Protein AF-A0ABD1J350-F1 (afdb_monomer)

Foldseek 3Di:
DDVVVVPDDPLLDFDDDKDKDQDDQDDQKPPQAMETAAEAPDKDKDKIKGFFDPAAWEEEEEEEELPADDPPDFPCQSLLVVVVLVVLLCVLCVRHHHQFYWYWHAAAQDQDPVNQVVCVVVVFDADNKGQTDGDRDDRDPRRPPTHHPGRQCVQLVLLLCLAVCVLNVDDPHQYEYEYEYADHYDADDPVPQPFSNHRQDDNRIRPDDHDGHHLVSSQVSCVVSNYEYEYEYAPVCQVVVVVSQVSHFNYYYDHDDSPDSVPDPSNVSSNQSQQKWKKFKDDDPQKFKKKDKDEDDWDIGRTMIIHGADDPRSRDITMMIIMMHGNDFDDFDKMWIATSNPRRIRIYGYDYDHARPSVDDFDCVQLVVQFGDDSNFTDGHPQFDDRSSLAGVPQDLVLQAPDVPQPRLNVQADDDRSFGDGDADPQFTQDDRSSQFTFHQEDDDPNHQLPVQFTRTRHFTDGDPQFDDRSSQAGPDQPQQQDPVRDGLCVAADQTSNFGDGDPQFDDRSSPDRPPD

Sequence (517 aa):
MSLQTHGCAEKDIVDPESQHTDTEEGESLSPRRVQLELRPGRAHTFQVHVKPQRKQKAVDVYFLTSLSANNRGKGHRAKLLAEKALTGIAKSNPELEVHTLGYGLFGHTNVTDKEQKQCEEAGEVCEPELYVTHSSAAPLDLSHWHRPWRTEGGLQALMQVALCKDVVNWGQNDRIVIYATDGTYQVAPEAESVNSSMCQMNNSRIQTKISLPSVSELRKVLLENNIQVIFAVPFDYLHEYGSLQMKLPRARVVYVDVSDPSDYNFEEPFDRVRTSLVLTHSPVQGLNITYRPLCEYSFGGDHQGTCYTRGRHKQKTQTFNVTVSSESCVLPASFEIKSLTHQESLTVELTPRCSCECGDEPDPELCNYAGNPVCGKCRCDAGYFGSWCECSVSDDDGPCRQGRGAPVCLGRGVCVCGQCECHSSLGGRYYGRYCQCDDFSCDMLEGKICGGHGRCKCGKCVCEEGYVGDACDCSTEVDRCQSPDGSLCSGHGQCKCNKCECQDVYAGALCEDCPVC

Secondary structure (DSSP, 8-state):
--GGGGT--GGG---PPPEEEEEE--SSEE-SEEEEEE-TT--EEEEEEEPPPSSPPPEEEEEEE--PPPTTSTTHHHHHHHHHHHHHHHHH-TT--EEEEEEEE---S---HHHHHHHHHTT-------EEE--SSS----TTPPPPS--TTHHHHHHHHHH-HHHHT--SSEEEEEEE-SS------TT--TTTTS--EETTEE-S-PPPPPHHHHHHHHHHTTEEEEEEE-GGGHHHHHHHHTTSTT-EEEE--SS-SSS---HHHHTTTTTEEEEEE---TT-EEEEEEESSEEEEBSSEEEEE--GGGGGSPEEEEEEEE-SS-PPPEEEEEEETTTTEEEEEEEEE--S--------TTTTTTSEEEETTEEEEPTTEESTTS-EETT--SGGG-SSTTPPGGGGSEEEETTEEEEPEETTEEEESTTS-EESS-S-EETTEEGGGSEEEETTEEEEPTTEESTTS-EE---GGGB-TTS-BGGGSEEEETTEEEE-TT-BSSSS-B-TT-

Radius of gyration: 43.78 Å; Cα contacts (8 Å, |Δi|>4): 1145; chains: 1; bounding box: 109×70×109 Å

Organism: NCBI:txid363190

Solvent-accessible surface area (backbone atoms only — not comparable to full-atom values): 28322 Å² total; per-residue (Å²): 132,61,64,56,83,75,71,48,57,74,92,76,60,84,75,84,74,49,48,74,46,77,78,37,83,38,90,54,46,27,48,30,27,35,43,34,38,43,21,52,72,44,72,38,74,50,72,39,38,38,47,49,84,89,73,77,66,44,30,33,41,32,42,35,30,38,62,46,44,58,103,84,62,69,38,48,63,52,51,49,51,52,54,43,44,52,50,10,34,44,68,52,33,76,80,57,47,76,72,44,47,37,43,28,41,29,19,39,64,77,72,47,76,68,55,42,50,56,33,50,75,70,75,48,75,75,70,58,46,40,41,44,49,72,47,80,84,59,84,85,79,45,85,86,57,68,45,53,95,40,46,40,30,39,52,44,45,53,41,38,63,56,56,28,44,80,77,64,58,66,72,96,49,51,32,37,36,41,39,34,39,88,64,64,76,56,64,33,61,86,89,72,42,87,55,37,87,56,60,61,70,53,94,46,27,38,86,66,86,66,41,43,35,20,65,69,58,48,26,50,49,30,58,80,58,50,38,32,39,39,38,36,26,31,77,94,45,47,67,62,49,50,59,48,27,76,67,34,57,77,32,39,70,32,85,35,62,89,87,48,84,83,74,67,72,35,44,71,71,36,37,58,78,78,37,43,47,36,40,33,59,54,91,68,85,72,58,50,44,34,25,44,39,64,52,95,45,53,46,58,34,74,59,39,19,34,29,51,41,57,80,82,46,50,75,41,69,40,43,28,42,40,34,41,31,25,83,50,84,53,75,73,46,74,46,38,42,33,30,74,71,76,78,46,64,23,42,36,42,40,42,57,49,76,76,82,86,65,80,66,71,92,46,44,71,73,5,58,68,32,28,41,63,54,76,95,37,37,51,45,38,95,62,33,38,66,77,32,15,79,28,47,80,81,66,58,66,64,71,11,27,90,46,94,88,47,50,54,4,67,72,37,30,46,68,55,85,49,35,30,50,42,44,80,51,100,78,45,49,38,35,61,76,31,22,81,29,35,50,61,72,29,56,66,41,97,89,25,54,10,45,69,37,30,48,42,54,59,58,36,40,48,46,39,93,60,32,38,65,80,33,17,74,27,38,72,53,51,74,66,10,48,32,98,88,70,35,54,7,58,72,39,36,47,73,54,55,34,34,37,49,46,42,97,68,34,37,68,71,29,22,73,40,43,93,84,112

Nearest PDB structures (foldseek):
  4g1e-assembly1_B  TM=5.069E-01  e=9.887E-45  Homo sapiens
  8xen-assembly1_B  TM=5.082E-01  e=3.677E-44  Homo sapiens
  6bxj-assembly1_A  TM=4.544E-01  e=2.078E-36  Homo sapiens
  8xfg-assembly1_B  TM=4.525E-01  e=5.360E-27  Homo sapiens
  8xfo-assembly1_B  TM=4.622E-01  e=1.815E-25  Homo sapiens

InterPro domains:
  IPR002369 Integrin beta subunit, VWA domain [PF00362] (151-254)
  IPR002369 Integrin beta subunit, VWA domain [SM00187] (3-356)
  IPR013111 Epidermal growth factor-like domain, extracellular [PF07974] (447-472)
  IPR013111 Epidermal growth factor-like domain, extracellular [PF07974] (481-511)
  IPR015812 Integrin beta subunit [PR01186] (28-41)
  IPR015812 Integrin beta subunit [PR01186] (149-171)
  IPR015812 Integrin beta subunit [PR01186] (175-190)
  IPR015812 Integrin beta subunit [PR01186] (409-422)
  IPR015812 Integrin beta subunit [PTHR10082] (3-517)
  IPR032695 Integrin domain superfamily [SSF69179] (284-360)
  IPR036465 von Willebrand factor A-like domain superfamily [G3DSA:3.40.50.410] (54-277)
  IPR036465 von Willebrand factor A-like domain superfamily [SSF53300] (57-252)
  IPR057073 Integrin beta, epidermal growth factor-like domain 2 [PF23105] (395-436)
  IPR057243 Integrins beta, I-EGF domain, conserved site [PS00243] (489-502)

Structure (mmCIF, N/CA/C/O backbone):
data_AF-A0ABD1J350-F1
#
_entry.id   AF-A0ABD1J350-F1
#
loop_
_atom_site.group_PDB
_atom_site.id
_atom_site.type_symbol
_atom_site.label_atom_id
_atom_site.label_alt_id
_atom_site.label_comp_id
_atom_site.label_asym_id
_atom_site.label_entity_id
_atom_site.label_seq_id
_atom_site.pdbx_PDB_ins_code
_atom_site.Cartn_x
_atom_site.Cartn_y
_atom_site.Cartn_z
_atom_site.occupancy
_atom_site.B_iso_or_equiv
_atom_site.auth_seq_id
_atom_site.auth_comp_id
_atom_site.auth_asym_id
_atom_site.auth_atom_id
_atom_site.pdbx_PDB_model_num
ATOM 1 N N . MET A 1 1 ? 12.654 14.471 -22.025 1.00 52.47 1 MET A N 1
ATOM 2 C CA . MET A 1 1 ? 12.492 14.556 -23.493 1.00 52.47 1 MET A CA 1
ATOM 3 C C . MET A 1 1 ? 11.747 13.311 -23.936 1.00 52.47 1 MET A C 1
ATOM 5 O O . MET A 1 1 ? 12.104 12.243 -23.455 1.00 52.47 1 MET A O 1
ATOM 9 N N . SER A 1 2 ? 10.677 13.436 -24.724 1.00 76.94 2 SER A N 1
ATOM 10 C CA . SER A 1 2 ? 9.903 12.272 -25.182 1.00 76.94 2 SER A CA 1
ATOM 11 C C . SER A 1 2 ? 10.645 11.537 -26.305 1.00 76.94 2 SER A C 1
ATOM 13 O O . SER A 1 2 ? 11.471 12.128 -26.999 1.00 76.94 2 SER A O 1
ATOM 15 N N . LEU A 1 3 ? 10.364 10.247 -26.511 1.00 85.56 3 LEU A N 1
ATOM 16 C CA . LEU A 1 3 ? 10.947 9.470 -27.621 1.00 85.56 3 LEU A CA 1
ATOM 17 C C . LEU A 1 3 ? 10.621 10.088 -28.995 1.00 85.56 3 LEU A C 1
ATOM 19 O O . LEU A 1 3 ? 11.421 10.012 -29.925 1.00 85.56 3 LEU A O 1
ATOM 23 N N . GLN A 1 4 ? 9.496 10.799 -29.087 1.00 86.50 4 GLN A N 1
ATOM 24 C CA . GLN A 1 4 ? 9.084 11.552 -30.271 1.00 86.50 4 GLN A CA 1
ATOM 25 C C . GLN A 1 4 ? 10.086 12.650 -30.653 1.00 86.50 4 GLN A C 1
ATOM 27 O O . GLN A 1 4 ? 10.330 12.866 -31.837 1.00 86.50 4 GLN A O 1
ATOM 32 N N . THR A 1 5 ? 10.739 13.309 -29.683 1.00 89.50 5 THR A N 1
ATOM 33 C CA . THR A 1 5 ? 11.754 14.334 -30.000 1.00 89.50 5 THR A CA 1
ATOM 34 C C . THR A 1 5 ? 13.022 13.740 -30.612 1.00 89.50 5 THR A C 1
ATOM 36 O O . THR A 1 5 ? 13.845 14.484 -31.131 1.00 89.50 5 THR A O 1
ATOM 39 N N . HIS A 1 6 ? 13.180 12.417 -30.550 1.00 87.62 6 HIS A N 1
ATOM 40 C CA . HIS A 1 6 ? 14.274 11.666 -31.165 1.00 87.62 6 HIS A CA 1
ATOM 41 C C . HIS A 1 6 ? 13.828 10.929 -32.442 1.00 87.62 6 HIS A C 1
ATOM 43 O O . HIS A 1 6 ? 14.576 10.107 -32.961 1.00 87.62 6 HIS A O 1
ATOM 49 N N . GLY A 1 7 ? 12.628 11.223 -32.960 1.00 90.69 7 GLY A N 1
ATOM 50 C CA . GLY A 1 7 ? 12.138 10.704 -34.241 1.00 90.69 7 GLY A CA 1
ATOM 51 C C . GLY A 1 7 ? 11.365 9.383 -34.175 1.00 90.69 7 GLY A C 1
ATOM 52 O O . GLY A 1 7 ? 11.025 8.847 -35.225 1.00 90.69 7 GLY A O 1
ATOM 53 N N . CYS A 1 8 ? 11.058 8.858 -32.984 1.00 88.75 8 CYS A N 1
ATOM 54 C CA . CYS A 1 8 ? 10.204 7.674 -32.845 1.00 88.75 8 CYS A CA 1
ATOM 55 C C . CYS A 1 8 ? 8.737 8.041 -33.128 1.00 88.75 8 CYS A C 1
ATOM 57 O O . CYS A 1 8 ? 8.204 8.975 -32.519 1.00 88.75 8 CYS A O 1
ATOM 59 N N . ALA A 1 9 ? 8.089 7.334 -34.061 1.00 89.12 9 ALA A N 1
ATOM 60 C CA . ALA A 1 9 ? 6.690 7.585 -34.385 1.00 89.12 9 ALA A CA 1
ATOM 61 C C . ALA A 1 9 ? 5.782 7.137 -33.234 1.00 89.12 9 ALA A C 1
ATOM 63 O O . ALA A 1 9 ? 6.043 6.141 -32.570 1.00 89.12 9 ALA A O 1
ATOM 64 N N . GLU A 1 10 ? 4.681 7.854 -33.016 1.00 86.81 10 GLU A N 1
ATOM 65 C CA . GLU A 1 10 ? 3.772 7.602 -31.890 1.00 86.81 10 GLU A CA 1
ATOM 66 C C . GLU A 1 10 ? 3.210 6.175 -31.873 1.00 86.81 10 GLU A C 1
ATOM 68 O O . GLU A 1 10 ? 3.143 5.557 -30.817 1.00 86.81 10 GLU A O 1
ATOM 73 N N . LYS A 1 11 ? 2.896 5.624 -33.049 1.00 85.56 11 LYS A N 1
ATOM 74 C CA . LYS A 1 11 ? 2.414 4.244 -33.213 1.00 85.56 11 LYS A CA 1
ATOM 75 C C . LYS A 1 11 ? 3.423 3.165 -32.787 1.00 85.56 11 LYS A C 1
ATOM 77 O O . LYS A 1 11 ? 3.005 2.049 -32.510 1.00 85.56 11 LYS A O 1
ATOM 82 N N . ASP A 1 12 ? 4.715 3.494 -32.752 1.00 84.56 12 ASP A N 1
ATOM 83 C CA . ASP A 1 12 ? 5.794 2.557 -32.421 1.00 84.56 12 ASP A CA 1
ATOM 84 C C . ASP A 1 12 ? 6.182 2.659 -30.929 1.00 84.56 12 ASP A C 1
ATOM 86 O O . ASP A 1 12 ? 7.000 1.886 -30.428 1.00 84.56 12 ASP A O 1
ATOM 90 N N . ILE A 1 13 ? 5.601 3.617 -30.192 1.00 87.69 13 ILE A N 1
ATOM 91 C CA . ILE A 1 13 ? 5.825 3.786 -28.756 1.00 87.69 13 ILE A CA 1
ATOM 92 C C . ILE A 1 13 ? 4.875 2.864 -27.994 1.00 87.69 13 ILE A C 1
ATOM 94 O O . ILE A 1 13 ? 3.677 3.117 -27.887 1.00 87.69 13 ILE A O 1
ATOM 98 N N . VAL A 1 14 ? 5.438 1.819 -27.393 1.00 88.00 14 VAL A N 1
ATOM 99 C CA . VAL A 1 14 ? 4.702 0.902 -26.517 1.00 88.00 14 VAL A CA 1
ATOM 100 C C . VAL A 1 14 ? 4.793 1.402 -25.074 1.00 88.00 14 VAL A C 1
ATOM 102 O O . VAL A 1 14 ? 5.786 1.169 -24.385 1.00 88.00 14 VAL A O 1
ATOM 105 N N . ASP A 1 15 ? 3.757 2.106 -24.615 1.00 87.81 15 ASP A N 1
ATOM 106 C CA . ASP A 1 15 ? 3.627 2.589 -23.231 1.00 87.81 15 ASP A CA 1
ATOM 107 C C . ASP A 1 15 ? 2.391 1.950 -22.570 1.00 87.81 15 ASP A C 1
ATOM 109 O O . ASP A 1 15 ? 1.325 2.562 -22.540 1.00 87.81 15 ASP A O 1
ATOM 113 N N . PRO A 1 16 ? 2.480 0.695 -22.082 1.00 87.38 16 PRO A N 1
ATOM 114 C CA . PRO A 1 16 ? 1.318 -0.001 -21.542 1.00 87.38 16 PRO A CA 1
ATOM 115 C C . PRO A 1 16 ? 0.795 0.728 -20.304 1.00 87.38 16 PRO A C 1
ATOM 117 O O . PRO A 1 16 ? 1.550 1.004 -19.371 1.00 87.38 16 PRO A O 1
ATOM 120 N N . GLU A 1 17 ? -0.495 1.032 -20.270 1.00 90.62 17 GLU A N 1
ATOM 121 C CA . GLU A 1 17 ? -1.123 1.634 -19.096 1.00 90.62 17 GLU A CA 1
ATOM 122 C C . GLU A 1 17 ? -1.681 0.563 -18.162 1.00 90.62 17 GLU A C 1
ATOM 124 O O . GLU A 1 17 ? -2.102 -0.522 -18.588 1.00 90.62 17 GLU A O 1
ATOM 129 N N . SER A 1 18 ? -1.698 0.894 -16.872 1.00 94.75 18 SER A N 1
ATOM 130 C CA . SER A 1 18 ? -2.512 0.153 -15.916 1.00 94.75 18 SER A CA 1
ATOM 131 C C . SER A 1 18 ? -3.990 0.402 -16.227 1.00 94.75 18 SER A C 1
ATOM 133 O O . SER A 1 18 ? -4.387 1.522 -16.549 1.00 94.75 18 SER A O 1
ATOM 135 N N . GLN A 1 19 ? -4.812 -0.636 -16.133 1.00 95.25 19 GLN A N 1
ATOM 136 C CA . GLN A 1 19 ? -6.241 -0.548 -16.422 1.00 95.25 19 GLN A CA 1
ATOM 137 C C . GLN A 1 19 ? -7.042 -1.501 -15.542 1.00 95.25 19 GLN A C 1
ATOM 139 O O . GLN A 1 19 ? -6.496 -2.413 -14.928 1.00 95.25 19 GLN A O 1
ATOM 144 N N . HIS A 1 20 ? -8.352 -1.283 -15.465 1.00 97.31 20 HIS A N 1
ATOM 145 C CA . HIS A 1 20 ? -9.246 -2.173 -14.734 1.00 97.31 20 HIS A CA 1
ATOM 146 C C . HIS A 1 20 ? -10.574 -2.342 -15.460 1.00 97.31 20 HIS A C 1
ATOM 148 O O . HIS A 1 20 ? -10.990 -1.447 -16.196 1.00 97.31 20 HIS A O 1
ATOM 154 N N . THR A 1 21 ? -11.231 -3.470 -15.204 1.00 97.25 21 THR A N 1
ATOM 155 C CA . THR A 1 21 ? -12.596 -3.750 -15.651 1.00 97.25 21 THR A CA 1
ATOM 156 C C . THR A 1 21 ? -13.426 -4.269 -14.485 1.00 97.25 21 THR A C 1
ATOM 158 O O . THR A 1 21 ? -13.023 -5.204 -13.787 1.00 97.25 21 THR A O 1
ATOM 161 N N . ASP A 1 22 ? -14.609 -3.692 -14.307 1.00 95.88 22 ASP A N 1
ATOM 162 C CA . ASP A 1 22 ? -15.597 -4.156 -13.340 1.00 95.88 22 ASP A CA 1
ATOM 163 C C . ASP A 1 22 ? -16.424 -5.274 -13.982 1.00 95.88 22 ASP A C 1
ATOM 165 O O . ASP A 1 22 ? -17.061 -5.076 -15.015 1.00 95.88 22 ASP A O 1
ATOM 169 N N . THR A 1 23 ? -16.383 -6.472 -13.401 1.00 89.06 23 THR A N 1
ATOM 170 C CA . THR A 1 23 ? -16.959 -7.685 -14.019 1.00 89.06 23 THR A CA 1
ATOM 171 C C . THR A 1 23 ? -18.246 -8.160 -13.351 1.00 89.06 23 THR A C 1
ATOM 173 O O . THR A 1 23 ? -19.015 -8.904 -13.953 1.00 89.06 23 THR A O 1
ATOM 176 N N . GLU A 1 24 ? -18.513 -7.715 -12.123 1.00 90.06 24 GLU A N 1
ATOM 177 C CA . GLU A 1 24 ? -19.723 -8.055 -11.373 1.00 90.06 24 GLU A CA 1
ATOM 178 C C . GLU A 1 24 ? -20.131 -6.861 -10.500 1.00 90.06 24 GLU A C 1
ATOM 180 O O . GLU A 1 24 ? -19.299 -6.323 -9.768 1.00 90.06 24 GLU A O 1
ATOM 185 N N . GLU A 1 25 ? -21.399 -6.443 -10.549 1.00 89.31 25 GLU A N 1
ATOM 186 C CA . GLU A 1 25 ? -21.950 -5.433 -9.634 1.00 89.31 25 GLU A CA 1
ATOM 187 C C . GLU A 1 25 ? -22.411 -6.074 -8.320 1.00 89.31 25 GLU A C 1
ATOM 189 O O . GLU A 1 25 ? -22.903 -7.203 -8.301 1.00 89.31 25 GLU A O 1
ATOM 194 N N . GLY A 1 26 ? -22.279 -5.348 -7.208 1.00 83.44 26 GLY A N 1
ATOM 195 C CA . GLY A 1 26 ? -22.718 -5.824 -5.895 1.00 83.44 26 GLY A CA 1
ATOM 196 C C . GLY A 1 26 ? -23.853 -4.998 -5.293 1.00 83.44 26 GLY A C 1
ATOM 197 O O . GLY A 1 26 ? -24.086 -3.835 -5.642 1.00 83.44 26 GLY A O 1
ATOM 198 N N . GLU A 1 27 ? -24.600 -5.612 -4.369 1.00 82.50 27 GLU A N 1
ATOM 199 C CA . GLU A 1 27 ? -25.768 -4.972 -3.767 1.00 82.50 27 GLU A CA 1
ATOM 200 C C . GLU A 1 27 ? -25.367 -3.899 -2.747 1.00 82.50 27 GLU A C 1
ATOM 202 O O . GLU A 1 27 ? -25.777 -2.750 -2.926 1.00 82.50 27 GLU A O 1
ATOM 207 N N . SER A 1 28 ? -24.559 -4.221 -1.728 1.00 85.00 28 SER A N 1
ATOM 208 C CA . SER A 1 28 ? -24.119 -3.244 -0.716 1.00 85.00 28 SER A CA 1
ATOM 209 C C . SER A 1 28 ? -22.743 -2.648 -1.023 1.00 85.00 28 SER A C 1
ATOM 211 O O . SER A 1 28 ? -22.508 -1.471 -0.740 1.00 85.00 28 SER A O 1
ATOM 213 N N . LEU A 1 29 ? -21.853 -3.433 -1.628 1.00 90.62 29 LEU A N 1
ATOM 214 C CA . LEU A 1 29 ? -20.518 -3.031 -2.070 1.00 90.62 29 LEU A CA 1
ATOM 215 C C . LEU A 1 29 ? -20.382 -3.264 -3.581 1.00 90.62 29 LEU A C 1
ATOM 217 O O . LEU A 1 29 ? -20.536 -4.394 -4.027 1.00 90.62 29 LEU A O 1
ATOM 221 N N . SER A 1 30 ? -20.107 -2.220 -4.365 1.00 92.69 30 SER A N 1
ATOM 222 C CA . SER A 1 30 ? -19.995 -2.318 -5.828 1.00 92.69 30 SER A CA 1
ATOM 223 C C . SER A 1 30 ? -18.735 -1.619 -6.348 1.00 92.69 30 SER A C 1
ATOM 225 O O . SER A 1 30 ? -18.448 -0.520 -5.874 1.00 92.69 30 SER A O 1
ATOM 227 N N . PRO A 1 31 ? -18.016 -2.182 -7.332 1.00 95.38 31 PRO A N 1
ATOM 228 C CA . PRO A 1 31 ? -18.217 -3.511 -7.924 1.00 95.38 31 PRO A CA 1
ATOM 229 C C . PRO A 1 31 ? -17.914 -4.641 -6.927 1.00 95.38 31 PRO A C 1
ATOM 231 O O . PRO A 1 31 ? -17.280 -4.424 -5.895 1.00 95.38 31 PRO A O 1
ATOM 234 N N . ARG A 1 32 ? -18.379 -5.854 -7.237 1.00 93.50 32 ARG A N 1
ATOM 235 C CA . ARG A 1 32 ? -18.094 -7.086 -6.490 1.00 93.50 32 ARG A CA 1
ATOM 236 C C . ARG A 1 32 ? -16.854 -7.809 -7.014 1.00 93.50 32 ARG A C 1
ATOM 238 O O . ARG A 1 32 ? -16.198 -8.519 -6.255 1.00 93.50 32 ARG A O 1
ATOM 245 N N . ARG A 1 33 ? -16.509 -7.612 -8.289 1.00 96.50 33 ARG A N 1
ATOM 246 C CA . ARG A 1 33 ? -15.287 -8.157 -8.883 1.00 96.50 33 ARG A CA 1
ATOM 247 C C . ARG A 1 33 ? -14.617 -7.153 -9.812 1.00 96.50 33 ARG A C 1
ATOM 249 O O . ARG A 1 33 ? -15.263 -6.610 -10.707 1.00 96.50 33 ARG A O 1
ATOM 256 N N . VAL A 1 34 ? -13.319 -6.954 -9.604 1.00 97.88 34 VAL A N 1
ATOM 257 C CA . VAL A 1 34 ? -12.457 -6.070 -10.397 1.00 97.88 34 VAL A CA 1
ATOM 258 C C . VAL A 1 34 ? -11.325 -6.897 -10.985 1.00 97.88 34 VAL A C 1
ATOM 260 O O . VAL A 1 34 ? -10.586 -7.543 -10.245 1.00 97.88 34 VAL A O 1
ATOM 263 N N . GLN A 1 35 ? -11.168 -6.853 -12.303 1.00 97.88 35 GLN A N 1
ATOM 264 C CA . GLN A 1 35 ? -9.964 -7.338 -12.974 1.00 97.88 35 GLN A CA 1
ATOM 265 C C . GLN A 1 35 ? -9.012 -6.162 -13.142 1.00 97.88 35 GLN A C 1
ATOM 267 O O . GLN A 1 35 ? -9.366 -5.175 -13.784 1.00 97.88 35 GLN A O 1
ATOM 272 N N . LEU A 1 36 ? -7.836 -6.243 -12.525 1.00 97.50 36 LEU A N 1
ATOM 273 C CA . LEU A 1 36 ? -6.843 -5.177 -12.485 1.00 97.50 36 LEU A CA 1
ATOM 274 C C . LEU A 1 36 ? -5.587 -5.601 -13.245 1.00 97.50 36 LEU A C 1
ATOM 276 O O . LEU A 1 36 ? -4.875 -6.509 -12.823 1.00 97.50 36 LEU A O 1
ATOM 280 N N . GLU A 1 37 ? -5.274 -4.890 -14.320 1.00 96.19 37 GLU A N 1
ATOM 281 C CA . GLU A 1 37 ? -3.990 -4.980 -15.006 1.00 96.19 37 GLU A CA 1
ATOM 282 C C . GLU A 1 37 ? -3.065 -3.883 -14.487 1.00 96.19 37 GLU A C 1
ATOM 284 O O . GLU A 1 37 ? -3.329 -2.693 -14.679 1.00 96.19 37 GLU A O 1
ATOM 289 N N . LEU A 1 38 ? -1.986 -4.271 -13.808 1.00 95.94 38 LEU A N 1
ATOM 290 C CA . LEU A 1 38 ? -1.112 -3.323 -13.118 1.00 95.94 38 LEU A CA 1
ATOM 291 C C . LEU A 1 38 ? 0.289 -3.300 -13.727 1.00 95.94 38 LEU A C 1
ATOM 293 O O . LEU A 1 38 ? 0.997 -4.309 -13.706 1.00 95.94 38 LEU A O 1
ATOM 297 N N . ARG A 1 39 ? 0.719 -2.126 -14.194 1.00 94.69 39 ARG A N 1
ATOM 298 C CA . ARG A 1 39 ? 2.104 -1.866 -14.586 1.00 94.69 39 ARG A CA 1
ATOM 299 C C . ARG A 1 39 ? 2.950 -1.450 -13.373 1.00 94.69 39 ARG A C 1
ATOM 301 O O . ARG A 1 39 ? 2.558 -0.532 -12.646 1.00 94.69 39 ARG A O 1
ATOM 308 N N . PRO A 1 40 ? 4.143 -2.038 -13.180 1.00 94.00 40 PRO A N 1
ATOM 309 C CA . PRO A 1 40 ? 5.071 -1.602 -12.140 1.00 94.00 40 PRO A CA 1
ATOM 310 C C . PRO A 1 40 ? 5.456 -0.125 -12.276 1.00 94.00 40 PRO A C 1
ATOM 312 O O . PRO A 1 40 ? 5.688 0.378 -13.375 1.00 94.00 40 PRO A O 1
ATOM 315 N N . GLY A 1 41 ? 5.529 0.578 -11.150 1.00 90.75 41 GLY A N 1
ATOM 316 C CA . GLY A 1 41 ? 5.876 1.997 -11.075 1.00 90.75 41 GLY A CA 1
ATOM 317 C C . GLY A 1 41 ? 4.742 2.966 -11.434 1.00 90.75 41 GLY A C 1
ATOM 318 O O . GLY A 1 41 ? 4.898 4.167 -11.216 1.00 90.75 41 GLY A O 1
ATOM 319 N N . ARG A 1 42 ? 3.589 2.488 -11.935 1.00 91.00 42 ARG A N 1
ATOM 320 C CA . ARG A 1 42 ? 2.404 3.323 -12.198 1.00 91.00 42 ARG A CA 1
ATOM 321 C C . ARG A 1 42 ? 1.213 2.898 -11.348 1.00 91.00 42 ARG A C 1
ATOM 323 O O . ARG A 1 42 ? 0.618 1.841 -11.546 1.00 91.00 42 ARG A O 1
ATOM 330 N N . ALA A 1 43 ? 0.850 3.767 -10.409 1.00 95.12 43 ALA A N 1
ATOM 331 C CA . ALA A 1 43 ? -0.318 3.580 -9.565 1.00 95.12 43 ALA A CA 1
ATOM 332 C C . ALA A 1 43 ? -1.613 3.656 -10.385 1.00 95.12 43 ALA A C 1
ATOM 334 O O . ALA A 1 43 ? -1.790 4.572 -11.187 1.00 95.12 43 ALA A O 1
ATOM 335 N N . HIS A 1 44 ? -2.533 2.728 -10.138 1.00 97.25 44 HIS A N 1
ATOM 336 C CA . HIS A 1 44 ? -3.845 2.690 -10.774 1.00 97.25 44 HIS A CA 1
ATOM 337 C C . HIS A 1 44 ? -4.944 2.915 -9.748 1.00 97.25 44 HIS A C 1
ATOM 339 O O . HIS A 1 44 ? -4.887 2.351 -8.658 1.00 97.25 44 HIS A O 1
ATOM 345 N N . THR A 1 45 ? -5.942 3.733 -10.080 1.00 97.75 45 THR A N 1
ATOM 346 C CA . THR A 1 45 ? -7.048 4.052 -9.167 1.00 97.75 45 THR A CA 1
ATOM 347 C C . THR A 1 45 ? -8.378 3.621 -9.759 1.00 97.75 45 THR A C 1
ATOM 349 O O . THR A 1 45 ? -8.686 3.976 -10.894 1.00 97.75 45 THR A O 1
ATOM 352 N N . PHE A 1 46 ? -9.187 2.924 -8.966 1.00 97.56 46 PHE A N 1
ATOM 353 C CA . PHE A 1 46 ? -10.574 2.594 -9.290 1.00 97.56 46 PHE A CA 1
ATOM 354 C C . PHE A 1 46 ? -11.507 2.994 -8.145 1.00 97.56 46 PHE A C 1
ATOM 356 O O . PHE A 1 46 ? -11.060 3.285 -7.029 1.00 97.56 46 PHE A O 1
ATOM 363 N N . GLN A 1 47 ? -12.806 3.072 -8.431 1.00 97.19 47 GLN A N 1
ATOM 364 C CA . GLN A 1 47 ? -13.806 3.506 -7.459 1.00 97.19 47 GLN A CA 1
ATOM 365 C C . GLN A 1 47 ? -14.567 2.323 -6.880 1.00 97.19 47 GLN A C 1
ATOM 367 O O . GLN A 1 47 ? -15.003 1.429 -7.594 1.00 97.19 47 GLN A O 1
ATOM 372 N N . VAL A 1 48 ? -14.760 2.357 -5.566 1.00 96.19 48 VAL A N 1
ATOM 373 C CA . VAL A 1 48 ? -15.612 1.420 -4.841 1.00 96.19 48 VAL A CA 1
ATOM 374 C C . VAL A 1 48 ? -16.744 2.202 -4.193 1.00 96.19 48 VAL A C 1
ATOM 376 O O . VAL A 1 48 ? -16.523 3.163 -3.451 1.00 96.19 48 VAL A O 1
ATOM 379 N N . HIS A 1 49 ? -17.970 1.783 -4.462 1.00 93.69 49 HIS A N 1
ATOM 380 C CA . HIS A 1 49 ? -19.193 2.379 -3.960 1.00 93.69 49 HIS A CA 1
ATOM 381 C C . HIS A 1 49 ? -19.774 1.522 -2.837 1.00 93.69 49 HIS A C 1
ATOM 383 O O . HIS A 1 49 ? -20.053 0.337 -3.009 1.00 93.69 49 HIS A O 1
ATOM 389 N N . VAL A 1 50 ? -19.992 2.140 -1.679 1.00 90.75 50 VAL A N 1
ATOM 390 C CA . VAL A 1 50 ? -20.560 1.501 -0.490 1.00 90.75 50 VAL A CA 1
ATOM 391 C C . VAL A 1 50 ? -21.940 2.092 -0.241 1.00 90.75 50 VAL A C 1
ATOM 393 O O . VAL A 1 50 ? -22.069 3.276 0.090 1.00 90.75 50 VAL A O 1
ATOM 396 N N . LYS A 1 51 ? -22.987 1.286 -0.417 1.00 85.69 51 LYS A N 1
ATOM 397 C CA . LYS A 1 51 ? -24.361 1.678 -0.090 1.00 85.69 51 LYS A CA 1
ATOM 398 C C . LYS A 1 51 ? -24.544 1.732 1.432 1.00 85.69 51 LYS A C 1
ATOM 400 O O . LYS A 1 51 ? -23.804 1.087 2.168 1.00 85.69 51 LYS A O 1
ATOM 405 N N . PRO A 1 52 ? -25.494 2.529 1.936 1.00 76.19 52 PRO A N 1
ATOM 406 C CA . PRO A 1 52 ? -25.749 2.623 3.368 1.00 76.19 52 PRO A CA 1
ATOM 407 C C . PRO A 1 52 ? -26.398 1.350 3.925 1.00 76.19 52 PRO A C 1
ATOM 409 O O . PRO A 1 52 ? -27.302 0.776 3.312 1.00 76.19 52 PRO A O 1
ATOM 412 N N . GLN A 1 53 ? -25.998 0.967 5.137 1.00 70.00 53 GLN A N 1
ATOM 413 C CA . GLN A 1 53 ? -26.545 -0.201 5.820 1.00 70.00 53 GLN A CA 1
ATOM 414 C C . GLN A 1 53 ? -27.982 0.080 6.288 1.00 70.00 53 GLN A C 1
ATOM 416 O O . GLN A 1 53 ? -28.219 0.989 7.081 1.00 70.00 53 GLN A O 1
ATOM 421 N N . ARG A 1 54 ? -28.958 -0.696 5.793 1.00 63.50 54 ARG A N 1
ATOM 422 C CA . ARG A 1 54 ? -30.394 -0.482 6.080 1.00 63.50 54 ARG A CA 1
ATOM 423 C C . ARG A 1 54 ? -30.902 -1.158 7.359 1.00 63.50 54 ARG A C 1
ATOM 425 O O . ARG A 1 54 ? -31.934 -0.746 7.876 1.00 63.50 54 ARG A O 1
ATOM 432 N N . LYS A 1 55 ? -30.217 -2.193 7.857 1.00 64.56 55 LYS A N 1
ATOM 433 C CA . LYS A 1 55 ? -30.555 -2.898 9.105 1.00 64.56 55 LYS A CA 1
ATOM 434 C C . LYS A 1 55 ? -29.330 -2.963 10.007 1.00 64.56 55 LYS A C 1
ATOM 436 O O . LYS A 1 55 ? -28.302 -3.506 9.611 1.00 64.56 55 LYS A O 1
ATOM 441 N N . GLN A 1 56 ? -29.457 -2.417 11.208 1.00 63.94 56 GLN A N 1
ATOM 442 C CA . GLN A 1 56 ? -28.433 -2.484 12.241 1.00 63.94 56 GLN A CA 1
ATOM 443 C C . GLN A 1 56 ? -28.501 -3.860 12.929 1.00 63.94 56 GLN A C 1
ATOM 445 O O . GLN A 1 56 ? -29.543 -4.214 13.468 1.00 63.94 56 GLN A O 1
ATOM 450 N N . LYS A 1 57 ? -27.421 -4.658 12.882 1.00 70.31 57 LYS A N 1
ATOM 451 C CA . LYS A 1 57 ? -27.315 -5.913 13.665 1.00 70.31 57 LYS A CA 1
ATOM 452 C C . LYS A 1 57 ? -27.205 -5.588 15.159 1.00 70.31 57 LYS A C 1
ATOM 454 O O . LYS A 1 57 ? -26.794 -4.482 15.492 1.00 70.31 57 LYS A O 1
ATOM 459 N N . ALA A 1 58 ? -27.463 -6.511 16.074 1.00 78.56 58 ALA A N 1
ATOM 460 C CA . ALA A 1 58 ? -27.059 -6.258 17.455 1.00 78.56 58 ALA A CA 1
ATOM 461 C C . ALA A 1 58 ? -25.517 -6.174 17.566 1.00 78.56 58 ALA A C 1
ATOM 463 O O . ALA A 1 58 ? -24.797 -6.473 16.602 1.00 78.56 58 ALA A O 1
ATOM 464 N N . VAL A 1 59 ? -25.008 -5.697 18.699 1.00 79.94 59 VAL A N 1
ATOM 465 C CA . VAL A 1 59 ? -23.574 -5.585 18.996 1.00 79.94 59 VAL A CA 1
ATOM 466 C C . VAL A 1 59 ? -23.264 -6.278 20.309 1.00 79.94 59 VAL A C 1
ATOM 468 O O . VAL A 1 59 ? -23.983 -6.105 21.291 1.00 79.94 59 VAL A O 1
ATOM 471 N N . ASP A 1 60 ? -22.153 -6.999 20.332 1.00 83.06 60 ASP A N 1
ATOM 472 C CA . ASP A 1 60 ? -21.568 -7.531 21.552 1.00 83.06 60 ASP A CA 1
ATOM 473 C C . ASP A 1 60 ? -20.471 -6.566 22.023 1.00 83.06 60 ASP A C 1
ATOM 475 O O . ASP A 1 60 ? -19.565 -6.206 21.261 1.00 83.06 60 ASP A O 1
ATOM 479 N N . VAL A 1 61 ? -20.555 -6.112 23.271 1.00 82.12 61 VAL A N 1
ATOM 480 C CA . VAL A 1 61 ? -19.619 -5.139 23.848 1.00 82.12 61 VAL A CA 1
ATOM 481 C C . VAL A 1 61 ? -18.782 -5.818 24.924 1.00 82.12 61 VAL A C 1
ATOM 483 O O . VAL A 1 61 ? -19.307 -6.467 25.820 1.00 82.12 61 VAL A O 1
ATOM 486 N N . TYR A 1 62 ? -17.469 -5.640 24.872 1.00 84.50 62 TYR A N 1
ATOM 487 C CA . TYR A 1 62 ? -16.544 -6.179 25.858 1.00 84.50 62 TYR A CA 1
ATOM 488 C C . TYR A 1 62 ? -15.686 -5.066 26.441 1.00 84.50 62 TYR A C 1
ATOM 490 O O . TYR A 1 62 ? -14.991 -4.350 25.723 1.00 84.50 62 TYR A O 1
ATOM 498 N N . PHE A 1 63 ? -15.733 -4.902 27.754 1.00 81.56 63 PHE A N 1
ATOM 499 C CA . PHE A 1 63 ? -15.000 -3.863 28.455 1.00 81.56 63 PHE A CA 1
ATOM 500 C C . PHE A 1 63 ? -13.712 -4.443 29.040 1.00 81.56 63 PHE A C 1
ATOM 502 O O . PHE A 1 63 ? -13.757 -5.224 29.985 1.00 81.56 63 PHE A O 1
ATOM 509 N N . LEU A 1 64 ? -12.564 -4.083 28.473 1.00 83.62 64 LEU A N 1
ATOM 510 C CA . LEU A 1 64 ? -11.246 -4.588 28.844 1.00 83.62 64 LEU A CA 1
ATOM 511 C C . LEU A 1 64 ? -10.436 -3.460 29.495 1.00 83.62 64 LEU A C 1
ATOM 513 O O . LEU A 1 64 ? -10.170 -2.450 28.848 1.00 83.62 64 LEU A O 1
ATOM 517 N N . THR A 1 65 ? -10.038 -3.590 30.763 1.00 79.00 65 THR A N 1
ATOM 518 C CA . THR A 1 65 ? -9.383 -2.484 31.483 1.00 79.00 65 THR A CA 1
ATOM 519 C C . THR A 1 65 ? -8.224 -2.895 32.385 1.00 79.00 65 THR A C 1
ATOM 521 O O . THR A 1 65 ? -8.238 -3.962 32.984 1.00 79.00 65 THR A O 1
ATOM 524 N N . SER A 1 66 ? -7.233 -2.018 32.534 1.00 73.94 66 SER A N 1
ATOM 525 C CA . SER A 1 66 ? -6.201 -2.133 33.573 1.00 73.94 66 SER A CA 1
ATOM 526 C C . SER A 1 66 ? -6.473 -1.268 34.803 1.00 73.94 66 SER A C 1
ATOM 528 O O . SER A 1 66 ? -5.712 -1.302 35.770 1.00 73.94 66 SER A O 1
ATOM 530 N N . LEU A 1 67 ? -7.539 -0.462 34.767 1.00 66.50 67 LEU A N 1
ATOM 531 C CA . LEU A 1 67 ? -7.898 0.490 35.812 1.00 66.50 67 LEU A CA 1
ATOM 532 C C . LEU A 1 67 ? -8.496 -0.259 37.006 1.00 66.50 67 LEU A C 1
ATOM 534 O O . LEU A 1 67 ? -9.712 -0.341 37.178 1.00 66.50 67 LEU A O 1
ATOM 538 N N . SER A 1 68 ? -7.628 -0.840 37.825 1.00 54.84 68 SER A N 1
ATOM 539 C CA . SER A 1 68 ? -8.018 -1.571 39.026 1.00 54.84 68 SER A CA 1
ATOM 540 C C . SER A 1 68 ? -7.936 -0.717 40.297 1.00 54.84 68 SER A C 1
ATOM 542 O O . SER A 1 68 ? -7.344 0.363 40.335 1.00 54.84 68 SER A O 1
ATOM 544 N N . ALA A 1 69 ? -8.605 -1.213 41.334 1.00 49.97 69 ALA A N 1
ATOM 545 C CA . ALA A 1 69 ? -8.900 -0.585 42.608 1.00 49.97 69 ALA A CA 1
ATOM 546 C C . ALA A 1 69 ? -7.677 0.058 43.288 1.00 49.97 69 ALA A C 1
ATOM 548 O O . ALA A 1 69 ? -6.729 -0.621 43.663 1.00 49.97 69 ALA A O 1
ATOM 549 N N . ASN A 1 70 ? -7.763 1.365 43.551 1.00 43.69 70 ASN A N 1
ATOM 550 C CA . ASN A 1 70 ? -6.909 2.037 44.532 1.00 43.69 70 ASN A CA 1
ATOM 551 C C . ASN A 1 70 ? -7.629 2.164 45.886 1.00 43.69 70 ASN A C 1
ATOM 553 O O . ASN A 1 70 ? -8.861 2.235 45.954 1.00 43.69 70 ASN A O 1
ATOM 557 N N . ASN A 1 71 ? -6.829 2.260 46.954 1.00 39.75 71 ASN A N 1
ATOM 558 C CA . ASN A 1 71 ? -7.167 2.216 48.390 1.00 39.75 71 ASN A CA 1
ATOM 559 C C . ASN A 1 71 ? -8.195 3.250 48.926 1.00 39.75 71 ASN A C 1
ATOM 561 O O . ASN A 1 71 ? -8.326 3.407 50.137 1.00 39.75 71 ASN A O 1
ATOM 565 N N . ARG A 1 72 ? -8.949 3.960 48.073 1.00 40.44 72 ARG A N 1
ATOM 566 C CA . ARG A 1 72 ? -9.952 4.974 48.467 1.00 40.44 72 ARG A CA 1
ATOM 567 C C . ARG A 1 72 ? -11.391 4.723 47.981 1.00 40.44 72 ARG A C 1
ATOM 569 O O . ARG A 1 72 ? -12.203 5.636 48.055 1.00 40.44 72 ARG A O 1
ATOM 576 N N . GLY A 1 73 ? -11.746 3.526 47.504 1.00 43.59 73 GLY A N 1
ATOM 577 C CA . GLY A 1 73 ? -13.142 3.248 47.111 1.00 43.59 73 GLY A CA 1
ATOM 578 C C . GLY A 1 73 ? -13.303 2.219 45.994 1.00 43.59 73 GLY A C 1
ATOM 579 O O . GLY A 1 73 ? -13.652 2.558 44.868 1.00 43.59 73 GLY A O 1
ATOM 580 N N . LY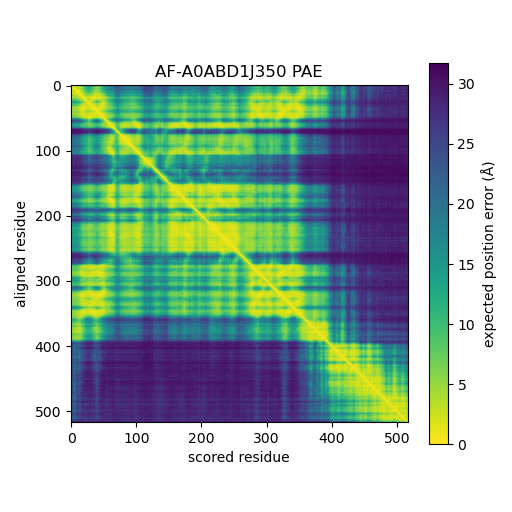S A 1 74 ? -12.996 0.970 46.354 1.00 48.31 74 LYS A N 1
ATOM 581 C CA . LYS A 1 74 ? -13.305 -0.352 45.765 1.00 48.31 74 LYS A CA 1
ATOM 582 C C . LYS A 1 74 ? -14.231 -0.381 44.532 1.00 48.31 74 LYS A C 1
ATOM 584 O O . LYS A 1 74 ? -15.397 -0.017 44.638 1.00 48.31 74 LYS A O 1
ATOM 589 N N . GLY A 1 75 ? -13.732 -0.883 43.390 1.00 47.97 75 GLY A N 1
ATOM 590 C CA . GLY A 1 75 ? -14.508 -1.341 42.213 1.00 47.97 75 GLY A CA 1
ATOM 591 C C . GLY A 1 75 ? -15.332 -0.292 41.449 1.00 47.97 75 GLY A C 1
ATOM 592 O O . GLY A 1 75 ? -15.731 -0.513 40.309 1.00 47.97 75 GLY A O 1
ATOM 593 N N . HIS A 1 76 ? -15.564 0.874 42.044 1.00 53.84 76 HIS A N 1
ATOM 594 C CA . HIS A 1 76 ? -16.530 1.842 41.552 1.00 53.84 76 HIS A CA 1
ATOM 595 C C . HIS A 1 76 ? -16.086 2.502 40.246 1.00 53.84 76 HIS A C 1
ATOM 597 O O . HIS A 1 76 ? -16.931 2.787 39.415 1.00 53.84 76 HIS A O 1
ATOM 603 N N . ARG A 1 77 ? -14.782 2.732 40.020 1.00 62.03 77 ARG A N 1
ATOM 604 C CA . ARG A 1 77 ? -14.304 3.458 38.825 1.00 62.03 77 ARG A CA 1
ATOM 605 C C . ARG A 1 77 ? -14.448 2.650 37.540 1.00 62.03 77 ARG A C 1
ATOM 607 O O . ARG A 1 77 ? -15.053 3.158 36.612 1.00 62.03 77 ARG A O 1
ATOM 614 N N . ALA A 1 78 ? -13.951 1.413 37.490 1.00 64.12 78 ALA A N 1
ATOM 615 C CA . ALA A 1 78 ? -14.086 0.551 36.310 1.00 64.12 78 ALA A CA 1
ATOM 616 C C . ALA A 1 78 ? -15.557 0.229 36.005 1.00 64.12 78 ALA A C 1
ATOM 618 O O . ALA A 1 78 ? -15.983 0.301 34.855 1.00 64.12 78 ALA A O 1
ATOM 619 N N . LYS A 1 79 ? -16.351 -0.046 37.050 1.00 66.69 79 LYS A N 1
ATOM 620 C CA . LYS A 1 79 ? -17.797 -0.253 36.929 1.00 66.69 79 LYS A CA 1
ATOM 621 C C . LYS A 1 79 ? -18.512 0.995 36.407 1.00 66.69 79 LYS A C 1
ATOM 623 O O . LYS A 1 79 ? -19.227 0.901 35.420 1.00 66.69 79 LYS A O 1
ATOM 628 N N . LEU A 1 80 ? -18.265 2.160 37.008 1.00 69.62 80 LEU A N 1
ATOM 629 C CA . LEU A 1 80 ? -18.850 3.436 36.586 1.00 69.62 80 LEU A CA 1
ATOM 630 C C . LEU A 1 80 ? -18.405 3.825 35.171 1.00 69.62 80 LEU A C 1
ATOM 632 O O . LEU A 1 80 ? -19.200 4.347 34.397 1.00 69.62 80 LEU A O 1
ATOM 636 N N . LEU A 1 81 ? -17.148 3.554 34.821 1.00 72.38 81 LEU A N 1
ATOM 637 C CA . LEU A 1 81 ? -16.594 3.791 33.494 1.00 72.38 81 LEU A CA 1
ATOM 638 C C . LEU A 1 81 ? -17.328 2.950 32.445 1.00 72.38 81 LEU A C 1
ATOM 640 O O . LEU A 1 81 ? -17.762 3.481 31.425 1.00 72.38 81 LEU A O 1
ATOM 644 N N . ALA A 1 82 ? -17.543 1.666 32.729 1.00 72.56 82 ALA A N 1
ATOM 645 C CA . ALA A 1 82 ? -18.308 0.792 31.855 1.00 72.56 82 ALA A CA 1
ATOM 646 C C . ALA A 1 82 ? -19.801 1.16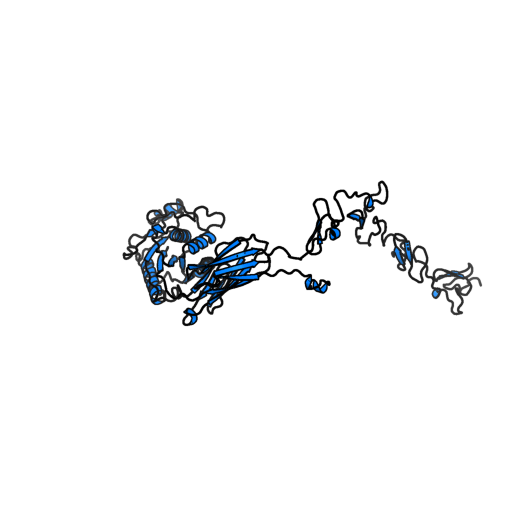4 31.792 1.00 72.56 82 ALA A C 1
ATOM 648 O O . ALA A 1 82 ? -20.359 1.242 30.702 1.00 72.56 82 ALA A O 1
ATOM 649 N N . GLU A 1 83 ? -20.451 1.447 32.927 1.00 73.38 83 GLU A N 1
ATOM 650 C CA . GLU A 1 83 ? -21.858 1.882 32.987 1.00 73.38 83 GLU A CA 1
ATOM 651 C C . GLU A 1 83 ? -22.086 3.170 32.188 1.00 73.38 83 GLU A C 1
ATOM 653 O O . GLU A 1 83 ? -23.039 3.280 31.407 1.00 73.38 83 GLU A O 1
ATOM 658 N N . LYS A 1 84 ? -21.183 4.145 32.325 1.00 73.56 84 LYS A N 1
ATOM 659 C CA . LYS A 1 84 ? -21.266 5.379 31.552 1.00 73.56 84 LYS A CA 1
ATOM 660 C C . LYS A 1 84 ? -20.941 5.167 30.073 1.00 73.56 84 LYS A C 1
ATOM 662 O O . LYS A 1 84 ? -21.591 5.792 29.240 1.00 73.56 84 LYS A O 1
ATOM 667 N N . ALA A 1 85 ? -20.006 4.279 29.731 1.00 73.44 85 ALA A N 1
ATOM 668 C CA . ALA A 1 85 ? -19.735 3.925 28.340 1.00 73.44 85 ALA A CA 1
ATOM 669 C C . ALA A 1 85 ? -20.963 3.296 27.664 1.00 73.44 85 ALA A C 1
ATOM 671 O O . ALA A 1 85 ? -21.333 3.699 26.564 1.00 73.44 85 ALA A O 1
ATOM 672 N N . LEU A 1 86 ? -21.659 2.385 28.350 1.00 73.94 86 LEU A N 1
ATOM 673 C CA . LEU A 1 86 ? -22.912 1.791 27.869 1.00 73.94 86 LEU A CA 1
ATOM 674 C C . LEU A 1 86 ? -24.009 2.836 27.696 1.00 73.94 86 LEU A C 1
ATOM 676 O O . LEU A 1 86 ? -24.695 2.851 26.676 1.00 73.94 86 LEU A O 1
ATOM 680 N N . THR A 1 87 ? -24.140 3.741 28.667 1.00 74.81 87 THR A N 1
ATOM 681 C CA . THR A 1 87 ? -25.092 4.854 28.588 1.00 74.81 87 THR A CA 1
ATOM 682 C C . THR A 1 87 ? -24.782 5.757 27.392 1.00 74.81 87 THR A C 1
ATOM 684 O O . THR A 1 87 ? -25.695 6.143 26.665 1.00 74.81 87 THR A O 1
ATOM 687 N N . GLY A 1 88 ? -23.503 6.060 27.149 1.00 73.81 88 GLY A N 1
ATOM 688 C CA . GLY A 1 88 ? -23.046 6.826 25.989 1.00 73.81 88 GLY A CA 1
ATOM 689 C C . GLY A 1 88 ? -23.359 6.125 24.667 1.00 73.81 88 GLY A C 1
ATOM 690 O O . GLY A 1 88 ? -23.922 6.741 23.766 1.00 73.81 88 GLY A O 1
ATOM 691 N N . ILE A 1 89 ? -23.089 4.819 24.569 1.00 72.94 89 ILE A N 1
ATOM 692 C CA . ILE A 1 89 ? -23.418 4.009 23.386 1.00 72.94 89 ILE A CA 1
ATOM 693 C C . ILE A 1 89 ? -24.924 4.044 23.105 1.00 72.94 89 ILE A C 1
ATOM 695 O O . ILE A 1 89 ? -25.313 4.343 21.974 1.00 72.94 89 ILE A O 1
ATOM 699 N N . ALA A 1 90 ? -25.751 3.783 24.122 1.00 73.94 90 ALA A N 1
ATOM 700 C CA . ALA A 1 90 ? -27.207 3.739 24.000 1.00 73.94 90 ALA A CA 1
ATOM 701 C C . ALA A 1 90 ? -27.804 5.102 23.615 1.00 73.94 90 ALA A C 1
ATOM 703 O O . ALA A 1 90 ? -28.701 5.173 22.777 1.00 73.94 90 ALA A O 1
ATOM 704 N N . LYS A 1 91 ? -27.288 6.198 24.186 1.00 73.81 91 LYS A N 1
ATOM 705 C CA . LYS A 1 91 ? -27.737 7.557 23.855 1.00 73.81 91 LYS A CA 1
ATOM 706 C C . LYS A 1 91 ? -27.330 7.988 22.451 1.00 73.81 91 LYS A C 1
ATOM 708 O O . LYS A 1 91 ? -28.160 8.512 21.712 1.00 73.81 91 LYS A O 1
ATOM 713 N N . SER A 1 92 ? -26.069 7.779 22.079 1.00 70.44 92 SER A N 1
ATOM 714 C CA . SER A 1 92 ? -25.540 8.235 20.789 1.00 70.44 92 SER A CA 1
ATOM 715 C C . SER A 1 92 ? -25.986 7.347 19.622 1.00 70.44 92 SER A C 1
ATOM 717 O O . SER A 1 92 ? -25.968 7.775 18.466 1.00 70.44 92 SER A O 1
ATOM 719 N N . ASN A 1 93 ? -26.420 6.114 19.904 1.00 71.06 93 ASN A N 1
ATOM 720 C CA . ASN A 1 93 ? -26.888 5.156 18.907 1.00 71.06 93 ASN A CA 1
ATOM 721 C C . ASN A 1 93 ? -28.205 4.498 19.376 1.00 71.06 93 ASN A C 1
ATOM 723 O O . ASN A 1 93 ? -28.212 3.316 19.703 1.00 71.06 93 ASN A O 1
ATOM 727 N N . PRO A 1 94 ? -29.339 5.222 19.382 1.00 70.75 94 PRO A N 1
ATOM 728 C CA . PRO A 1 94 ? -30.606 4.716 19.929 1.00 70.75 94 PRO A CA 1
ATOM 729 C C . PRO A 1 94 ? -31.200 3.526 19.156 1.00 70.75 94 PRO A C 1
ATOM 731 O O . PRO A 1 94 ? -32.055 2.817 19.671 1.00 70.75 94 PRO A O 1
ATOM 734 N N . GLU A 1 95 ? -30.750 3.298 17.920 1.00 69.75 95 GLU A N 1
ATOM 735 C CA . GLU A 1 95 ? -31.120 2.137 17.094 1.00 69.75 95 GLU A CA 1
ATOM 736 C C . GLU A 1 95 ? -30.182 0.929 17.294 1.00 69.75 95 GLU A C 1
ATOM 738 O O . GLU A 1 95 ? -30.368 -0.107 16.656 1.00 69.75 95 GLU A O 1
ATOM 743 N N . LEU A 1 96 ? -29.139 1.067 18.119 1.00 73.56 96 LEU A N 1
ATOM 744 C CA . LEU A 1 96 ? -28.138 0.034 18.355 1.00 73.56 96 LEU A CA 1
ATOM 745 C C . LEU A 1 96 ? -28.556 -0.857 19.524 1.00 73.56 96 LEU A C 1
ATOM 747 O O . LEU A 1 96 ? -28.530 -0.439 20.679 1.00 73.56 96 LEU A O 1
ATOM 751 N N . GLU A 1 97 ? -28.883 -2.108 19.227 1.00 75.75 97 GLU A N 1
ATOM 752 C CA . GLU A 1 97 ? -29.165 -3.112 20.249 1.00 75.75 97 GLU A CA 1
ATOM 753 C C . GLU A 1 97 ? -27.856 -3.720 20.775 1.00 75.75 97 GLU A C 1
ATOM 755 O O . GLU A 1 97 ? -27.081 -4.298 20.010 1.00 75.75 97 GLU A O 1
ATOM 760 N N . VAL A 1 98 ? -27.594 -3.587 22.079 1.00 76.12 98 VAL A N 1
ATOM 761 C CA . VAL A 1 98 ? -26.490 -4.289 22.753 1.00 76.12 98 VAL A CA 1
ATOM 762 C C . VAL A 1 98 ? -26.999 -5.662 23.181 1.00 76.12 98 VAL A C 1
ATOM 764 O O . VAL A 1 98 ? -27.877 -5.752 24.033 1.00 76.12 98 VAL A O 1
ATOM 767 N N . HIS A 1 99 ? -26.460 -6.719 22.577 1.00 76.75 99 HIS A N 1
ATOM 768 C CA . HIS A 1 99 ? -26.909 -8.094 22.796 1.00 76.75 99 HIS A CA 1
ATOM 769 C C . HIS A 1 99 ? -26.208 -8.747 23.989 1.00 76.75 99 HIS A C 1
ATOM 771 O O . HIS A 1 99 ? -26.869 -9.276 24.880 1.00 76.75 99 HIS A O 1
ATOM 777 N N . THR A 1 100 ? -24.876 -8.688 24.036 1.00 75.62 100 THR A N 1
ATOM 778 C CA . THR A 1 100 ? -24.093 -9.177 25.177 1.00 75.62 100 THR A CA 1
ATOM 779 C C . THR A 1 100 ? -23.100 -8.140 25.659 1.00 75.62 100 THR A C 1
ATOM 781 O O . THR A 1 100 ? -22.651 -7.257 24.923 1.00 75.62 100 THR A O 1
ATOM 784 N N . LEU A 1 101 ? -22.762 -8.276 26.937 1.00 75.56 101 LEU A N 1
ATOM 785 C CA . LEU A 1 101 ? -21.809 -7.440 27.631 1.00 75.56 101 LEU A CA 1
ATOM 786 C C . LEU A 1 101 ? -20.830 -8.323 28.406 1.00 75.56 101 LEU A C 1
ATOM 788 O O . LEU A 1 101 ? -21.253 -9.178 29.179 1.00 75.56 101 LEU A O 1
ATOM 792 N N . GLY A 1 102 ? -19.533 -8.129 28.183 1.00 75.88 102 GLY A N 1
ATOM 793 C CA . GLY A 1 102 ? -18.457 -8.854 28.862 1.00 75.88 102 GLY A CA 1
ATOM 794 C C . GLY A 1 102 ? -17.423 -7.919 29.489 1.00 75.88 102 GLY A C 1
ATOM 795 O O . GLY A 1 102 ? -17.369 -6.735 29.149 1.00 75.88 102 GLY A O 1
ATOM 796 N N . TYR A 1 103 ? -16.605 -8.442 30.409 1.00 76.31 103 TYR A N 1
ATOM 797 C CA . TYR A 1 103 ? -15.669 -7.639 31.202 1.00 76.31 103 TYR A CA 1
ATOM 798 C C . TYR A 1 103 ? -14.331 -8.342 31.432 1.00 76.31 103 TYR A C 1
ATOM 800 O O . TYR A 1 103 ? -14.269 -9.457 31.928 1.00 76.31 103 TYR A O 1
ATOM 808 N N . GLY A 1 104 ? -13.220 -7.688 31.127 1.00 74.44 104 GLY A N 1
ATOM 809 C CA . GLY A 1 104 ? -11.883 -8.211 31.383 1.00 74.44 104 GLY A CA 1
ATOM 810 C C . GLY A 1 104 ? -11.013 -7.206 32.112 1.00 74.44 104 GLY A C 1
ATOM 811 O O . GL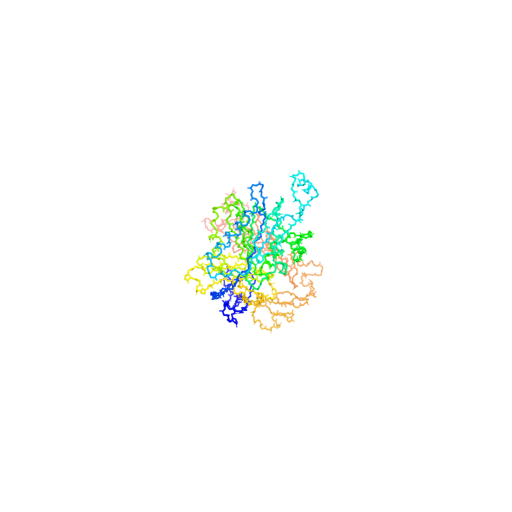Y A 1 104 ? -11.094 -6.002 31.875 1.00 74.44 104 GLY A O 1
ATOM 812 N N . LEU A 1 105 ? -10.144 -7.725 32.963 1.00 72.94 105 LEU A N 1
ATOM 813 C CA . LEU A 1 105 ? -9.034 -7.012 33.554 1.00 72.94 105 LEU A CA 1
ATOM 814 C C . LEU A 1 105 ? -7.731 -7.464 32.919 1.00 72.94 105 LEU A C 1
ATOM 816 O O . LEU A 1 105 ? -7.539 -8.658 32.682 1.00 72.94 105 LEU A O 1
ATOM 820 N N . PHE A 1 106 ? -6.820 -6.520 32.706 1.00 74.50 106 PHE A N 1
ATOM 821 C CA . PHE A 1 106 ? -5.465 -6.838 32.287 1.00 74.50 106 PHE A CA 1
ATOM 822 C C . PHE A 1 106 ? -4.390 -6.164 33.118 1.00 74.50 106 PHE A C 1
ATOM 824 O O . PHE A 1 106 ? -4.504 -5.013 33.536 1.00 74.50 106 PHE A O 1
ATOM 831 N N . GLY A 1 107 ? -3.322 -6.929 33.313 1.00 68.06 107 GLY A N 1
ATOM 832 C CA . GLY A 1 107 ? -2.061 -6.501 33.884 1.00 68.06 107 GLY A CA 1
ATOM 833 C C . GLY A 1 107 ? -0.897 -7.016 33.048 1.00 68.06 107 GLY A C 1
ATOM 834 O O . GLY A 1 107 ? -1.058 -7.402 31.890 1.00 68.06 107 GLY A O 1
ATOM 835 N N . HIS A 1 108 ? 0.284 -7.033 33.648 1.00 62.41 108 HIS A N 1
ATOM 836 C CA . HIS A 1 108 ? 1.493 -7.546 33.023 1.00 62.41 108 HIS A CA 1
ATOM 837 C C . HIS A 1 108 ? 1.621 -9.061 33.220 1.00 62.41 108 HIS A C 1
ATOM 839 O O . HIS A 1 108 ? 1.437 -9.564 34.325 1.00 62.41 108 HIS A O 1
ATOM 845 N N . THR A 1 109 ? 1.953 -9.792 32.153 1.00 53.56 109 THR A N 1
ATOM 846 C CA . THR A 1 109 ? 2.017 -11.265 32.169 1.00 53.56 109 THR A CA 1
ATOM 847 C C . THR A 1 109 ? 3.407 -11.822 32.507 1.00 53.56 109 THR A C 1
ATOM 849 O O . THR A 1 109 ? 3.557 -13.034 32.611 1.00 53.56 109 THR A O 1
ATOM 852 N N . ASN A 1 110 ? 4.435 -10.973 32.645 1.00 57.66 110 ASN A N 1
ATOM 853 C CA . ASN A 1 110 ? 5.825 -11.368 32.913 1.00 57.66 110 ASN A CA 1
ATOM 854 C C . ASN A 1 110 ? 6.363 -10.704 34.185 1.00 57.66 110 ASN A C 1
ATOM 856 O O . ASN A 1 110 ? 7.143 -9.762 34.117 1.00 57.66 110 ASN A O 1
ATOM 860 N N . VAL A 1 111 ? 5.958 -11.187 35.355 1.00 58.72 111 VAL A N 1
ATOM 861 C CA . VAL A 1 111 ? 6.527 -10.702 36.620 1.00 58.72 111 VAL A CA 1
ATOM 862 C C . VAL A 1 111 ? 7.837 -11.450 36.882 1.00 58.72 111 VAL A C 1
ATOM 864 O O . VAL A 1 111 ? 7.851 -12.679 36.923 1.00 58.72 111 VAL A O 1
ATOM 867 N N . THR A 1 112 ? 8.959 -10.738 37.003 1.00 62.47 112 THR A N 1
ATOM 868 C CA . THR A 1 112 ? 10.227 -11.356 37.438 1.00 62.47 112 THR A CA 1
ATOM 869 C C . THR A 1 112 ? 10.191 -11.680 38.933 1.00 62.47 112 THR A C 1
ATOM 871 O O . THR A 1 112 ? 9.506 -10.997 39.688 1.00 62.47 112 THR A O 1
ATOM 874 N N . ASP A 1 113 ? 10.995 -12.639 39.410 1.00 65.38 113 ASP A N 1
ATOM 875 C CA . ASP A 1 113 ? 11.076 -12.978 40.849 1.00 65.38 113 ASP A CA 1
ATOM 876 C C . ASP A 1 113 ? 11.368 -11.752 41.736 1.00 65.38 113 ASP A C 1
ATOM 878 O O . ASP A 1 113 ? 10.899 -11.640 42.869 1.00 65.38 113 ASP A O 1
ATOM 882 N N . LYS A 1 114 ? 12.137 -10.793 41.207 1.00 65.50 114 LYS A N 1
ATOM 883 C CA . LYS A 1 114 ? 12.444 -9.528 41.882 1.00 65.50 114 LYS A CA 1
ATOM 884 C C . LYS A 1 114 ? 11.214 -8.626 41.997 1.00 65.50 114 LYS A C 1
ATOM 886 O O . LYS A 1 114 ? 11.024 -7.991 43.029 1.00 65.50 114 LYS A O 1
ATOM 891 N N . GLU A 1 115 ? 10.412 -8.548 40.943 1.00 60.41 115 GLU A N 1
ATOM 892 C CA . GLU A 1 115 ? 9.185 -7.747 40.908 1.00 60.41 115 GLU A CA 1
ATOM 893 C C . GLU A 1 115 ? 8.075 -8.386 41.739 1.00 60.41 115 GLU A C 1
ATOM 895 O O . GLU A 1 115 ? 7.364 -7.675 42.445 1.00 60.41 115 GLU A O 1
ATOM 900 N N . GLN A 1 116 ? 7.994 -9.718 41.733 1.00 63.91 116 GLN A N 1
ATOM 901 C CA . GLN A 1 116 ? 7.115 -10.491 42.605 1.00 63.91 116 GLN A CA 1
ATOM 902 C C . GLN A 1 116 ? 7.390 -10.132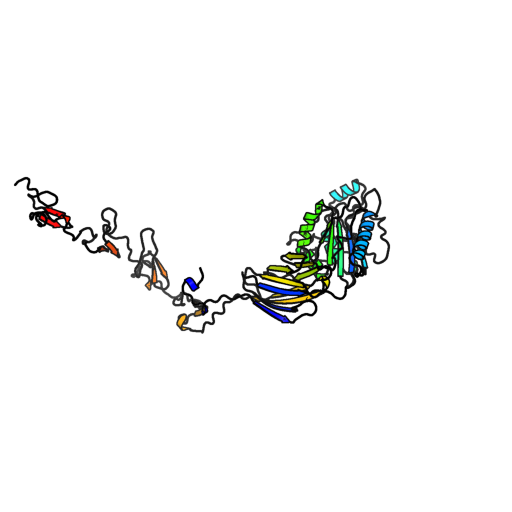 44.068 1.00 63.91 116 GLN A C 1
ATOM 904 O O . GLN A 1 116 ? 6.493 -9.731 44.803 1.00 63.91 116 GLN A O 1
ATOM 909 N N . LYS A 1 117 ? 8.669 -10.157 44.455 1.00 64.38 117 LYS A N 1
ATOM 910 C CA . LYS A 1 117 ? 9.105 -9.831 45.810 1.00 64.38 117 LYS A CA 1
ATOM 911 C C . LYS A 1 117 ? 8.834 -8.373 46.200 1.00 64.38 117 LYS A C 1
ATOM 913 O O . LYS A 1 117 ? 8.386 -8.122 47.311 1.00 64.38 117 LYS A O 1
ATOM 918 N N . GLN A 1 118 ? 9.062 -7.413 45.299 1.00 65.38 118 GLN A N 1
ATOM 919 C CA . GLN A 1 118 ? 8.750 -5.993 45.546 1.00 65.38 118 GLN A CA 1
ATOM 920 C C . GLN A 1 118 ? 7.255 -5.748 45.771 1.00 65.38 118 GLN A C 1
ATOM 922 O O . GLN A 1 118 ? 6.876 -4.891 46.567 1.00 65.38 118 GLN A O 1
ATOM 927 N N . CYS A 1 119 ? 6.417 -6.501 45.067 1.00 60.41 119 CYS A N 1
ATOM 928 C CA . CYS A 1 119 ? 4.975 -6.426 45.198 1.00 60.41 119 CYS A CA 1
ATOM 929 C C . CYS A 1 119 ? 4.478 -7.071 46.508 1.00 60.41 119 CYS A C 1
ATOM 931 O O . CYS A 1 119 ? 3.673 -6.472 47.227 1.00 60.41 119 CYS A O 1
ATOM 933 N N . GLU A 1 120 ? 5.031 -8.230 46.881 1.00 62.53 120 GLU A N 1
ATOM 934 C CA . GLU A 1 120 ? 4.744 -8.896 48.158 1.00 62.53 120 GLU A CA 1
ATOM 935 C C . GLU A 1 120 ? 5.174 -8.027 49.353 1.00 62.53 120 GLU A C 1
ATOM 937 O O . GLU A 1 120 ? 4.444 -7.908 50.338 1.00 62.53 120 GLU A O 1
ATOM 942 N N . GLU A 1 121 ? 6.327 -7.352 49.250 1.00 66.12 121 GLU A N 1
ATOM 943 C CA . GLU A 1 121 ? 6.846 -6.414 50.259 1.00 66.12 121 GLU A CA 1
ATOM 944 C C . GLU A 1 121 ? 5.954 -5.173 50.444 1.00 66.12 121 GLU A C 1
ATOM 946 O O . GLU A 1 121 ? 5.907 -4.601 51.534 1.00 66.12 121 GLU A O 1
ATOM 951 N N . ALA A 1 122 ? 5.208 -4.775 49.412 1.00 61.62 122 ALA A N 1
ATOM 952 C CA . ALA A 1 122 ? 4.223 -3.698 49.486 1.00 61.62 122 ALA A CA 1
ATOM 953 C C . ALA A 1 122 ? 2.852 -4.154 50.025 1.00 61.62 122 ALA A C 1
ATOM 955 O O . ALA A 1 122 ? 1.955 -3.326 50.195 1.00 61.62 122 ALA A O 1
ATOM 956 N N . GLY A 1 123 ? 2.688 -5.448 50.325 1.00 53.78 123 GLY A N 1
ATOM 957 C CA . GLY A 1 123 ? 1.438 -6.020 50.828 1.00 53.78 123 GLY A CA 1
ATOM 958 C C . GLY A 1 123 ? 0.330 -6.096 49.776 1.00 53.78 123 GLY A C 1
ATOM 959 O O . GLY A 1 123 ? -0.849 -6.100 50.134 1.00 53.78 123 GLY A O 1
ATOM 960 N N . GLU A 1 124 ? 0.686 -6.128 48.491 1.00 53.06 124 GLU A N 1
ATOM 961 C CA . GLU A 1 124 ? -0.266 -6.266 47.390 1.00 53.06 124 GLU A CA 1
ATOM 962 C C . GLU A 1 124 ? -0.284 -7.706 46.846 1.00 53.06 124 GLU A C 1
ATOM 964 O O . GLU A 1 124 ? 0.623 -8.498 47.094 1.00 53.06 124 GLU A O 1
ATOM 969 N N . VAL A 1 125 ? -1.348 -8.071 46.122 1.00 49.66 125 VAL A N 1
ATOM 970 C CA . VAL A 1 125 ? -1.494 -9.412 45.533 1.00 49.66 125 VAL A CA 1
ATOM 971 C C . VAL A 1 125 ? -0.894 -9.430 44.131 1.00 49.66 125 VAL A C 1
ATOM 973 O O . VAL A 1 125 ? -1.403 -8.792 43.211 1.00 49.66 125 VAL A O 1
ATOM 976 N N . CYS A 1 126 ? 0.189 -10.189 43.993 1.00 50.56 126 CYS A N 1
ATOM 977 C CA . CYS A 1 126 ? 1.038 -10.284 42.809 1.00 50.56 126 CYS A CA 1
ATOM 978 C C . CYS A 1 126 ? 0.686 -11.541 42.006 1.00 50.56 126 CYS A C 1
ATOM 980 O O . CYS A 1 126 ? 1.479 -12.476 41.918 1.00 50.56 126 CYS A O 1
ATOM 982 N N . GLU A 1 127 ? -0.530 -11.624 41.474 1.00 47.06 127 GLU A N 1
ATOM 983 C CA . GLU A 1 127 ? -0.871 -12.713 40.556 1.00 47.06 127 GLU A CA 1
ATOM 984 C C . GLU A 1 127 ? -0.712 -12.225 39.107 1.00 47.06 127 GLU A C 1
ATOM 986 O O . GLU A 1 127 ? -1.350 -11.238 38.722 1.00 47.06 127 GLU A O 1
ATOM 991 N N . PRO A 1 128 ? 0.150 -12.867 38.293 1.00 46.03 128 PRO A N 1
ATOM 992 C CA . PRO A 1 128 ? 0.325 -12.529 36.889 1.00 46.03 128 PRO A CA 1
ATOM 993 C C . PRO A 1 128 ? -0.856 -13.085 36.106 1.00 46.03 128 PRO A C 1
ATOM 995 O O . PRO A 1 128 ? -0.758 -14.133 35.478 1.00 46.03 128 PRO A O 1
ATOM 998 N N . GLU A 1 129 ? -2.003 -12.425 36.166 1.00 52.75 129 GLU A N 1
ATOM 999 C CA . GLU A 1 129 ? -3.188 -12.973 35.525 1.00 52.75 129 GLU A CA 1
ATOM 1000 C C . GLU A 1 129 ? -3.942 -11.902 34.749 1.00 52.75 129 GLU A C 1
ATOM 1002 O O . GLU A 1 129 ? -4.463 -10.919 35.280 1.00 52.75 129 GLU A O 1
ATOM 1007 N N . LEU A 1 130 ? -4.020 -12.123 33.437 1.00 52.88 130 LEU A N 1
ATOM 1008 C CA . LEU A 1 130 ? -5.135 -11.597 32.678 1.00 52.88 130 LEU A CA 1
ATOM 1009 C C . LEU A 1 130 ? -6.406 -12.280 33.193 1.00 52.88 130 LEU A C 1
ATOM 1011 O O . LEU A 1 130 ? -6.571 -13.482 32.991 1.00 52.88 130 LEU A O 1
ATOM 1015 N N . TYR A 1 131 ? -7.297 -11.510 33.808 1.00 53.53 131 TYR A N 1
ATOM 1016 C CA . TYR A 1 131 ? -8.569 -11.972 34.354 1.00 53.53 131 TYR A CA 1
ATOM 1017 C C . TYR A 1 131 ? -9.713 -11.570 33.415 1.00 53.53 131 TYR A C 1
ATOM 1019 O O . TYR A 1 131 ? -10.188 -10.440 33.433 1.00 53.53 131 TYR A O 1
ATOM 1027 N N . VAL A 1 132 ? -10.177 -12.487 32.571 1.00 52.53 132 VAL A N 1
ATOM 1028 C CA . VAL A 1 132 ? -11.204 -12.247 31.539 1.00 52.53 132 VAL A CA 1
ATOM 1029 C C . VAL A 1 132 ? -12.538 -12.837 31.994 1.00 52.53 132 VAL A C 1
ATOM 1031 O O . VAL A 1 132 ? -12.893 -13.949 31.619 1.00 52.53 132 VAL A O 1
ATOM 1034 N N . THR A 1 133 ? -13.286 -12.132 32.845 1.00 46.44 133 THR A N 1
ATOM 1035 C CA . THR A 1 133 ? -14.554 -12.646 33.395 1.00 46.44 133 THR A CA 1
ATOM 1036 C C . THR A 1 133 ? -15.747 -12.421 32.458 1.00 46.44 133 THR A C 1
ATOM 1038 O O . THR A 1 133 ? -16.144 -11.294 32.170 1.00 46.44 133 THR A O 1
ATOM 1041 N N . HIS A 1 134 ? -16.419 -13.487 32.040 1.00 49.50 134 HIS A N 1
ATOM 1042 C CA . HIS A 1 134 ? -17.674 -13.372 31.298 1.00 49.50 134 HIS A CA 1
ATOM 1043 C C . HIS A 1 134 ? -18.867 -13.268 32.273 1.00 49.50 134 HIS A C 1
ATOM 1045 O O . HIS A 1 134 ? -19.143 -14.208 33.014 1.00 49.50 134 HIS A O 1
ATOM 1051 N N . SER A 1 135 ? -19.594 -12.144 32.276 1.00 50.78 135 SER A N 1
ATOM 1052 C CA . SER A 1 135 ? -20.901 -12.021 32.945 1.00 50.78 135 SER A CA 1
ATOM 1053 C C . SER A 1 135 ? -21.907 -11.431 31.968 1.00 50.78 135 SER A C 1
ATOM 1055 O O . SER A 1 135 ? -22.070 -10.219 31.881 1.00 50.78 135 SER A O 1
ATOM 1057 N N . SER A 1 136 ? -22.609 -12.302 31.250 1.00 46.50 136 SER A N 1
ATOM 1058 C CA . SER A 1 136 ? -23.702 -11.910 30.361 1.00 46.50 136 SER A CA 1
ATOM 1059 C C . SER A 1 136 ? -25.015 -11.591 31.099 1.00 46.50 136 SER A C 1
ATOM 1061 O O . SER A 1 136 ? -26.023 -11.382 30.431 1.00 46.50 136 SER A O 1
ATOM 1063 N N . ALA A 1 137 ? -25.061 -11.592 32.445 1.00 38.97 137 ALA A N 1
ATOM 1064 C CA . ALA A 1 137 ? -26.339 -11.467 33.168 1.00 38.97 137 ALA A CA 1
ATOM 1065 C C . ALA A 1 137 ? -26.311 -10.958 34.629 1.00 38.97 137 ALA A C 1
ATOM 1067 O O . ALA A 1 137 ? -27.385 -10.756 35.193 1.00 38.97 137 ALA A O 1
ATOM 1068 N N . ALA A 1 138 ? -25.159 -10.745 35.277 1.00 37.56 138 ALA A N 1
ATOM 1069 C CA . ALA A 1 138 ? -25.120 -10.354 36.694 1.00 37.56 138 ALA A CA 1
ATOM 1070 C C . ALA A 1 138 ? -24.432 -8.995 36.910 1.00 37.56 138 ALA A C 1
ATOM 1072 O O . ALA A 1 138 ? -23.441 -8.709 36.227 1.00 37.56 138 ALA A O 1
ATOM 1073 N N . PRO A 1 139 ? -24.903 -8.163 37.867 1.00 43.31 139 PRO A N 1
ATOM 1074 C CA . PRO A 1 139 ? -24.181 -6.964 38.262 1.00 43.31 139 PRO A CA 1
ATOM 1075 C C . PRO A 1 139 ? -22.769 -7.350 38.706 1.00 43.31 139 PRO A C 1
ATOM 1077 O O . PRO A 1 139 ? -22.593 -8.194 39.579 1.00 43.31 139 PRO A O 1
ATOM 1080 N N . LEU A 1 140 ? -21.785 -6.709 38.076 1.00 50.44 140 LEU A N 1
ATOM 1081 C CA . LEU A 1 140 ? -20.363 -6.754 38.407 1.00 50.44 140 LEU A CA 1
ATOM 1082 C C . LEU A 1 140 ? -20.135 -6.772 39.927 1.00 50.44 140 LEU A C 1
ATOM 1084 O O . LEU A 1 140 ? -20.330 -5.742 40.586 1.00 50.44 140 LEU A O 1
ATOM 1088 N N . ASP A 1 141 ? -19.689 -7.912 40.457 1.00 47.94 141 ASP A N 1
ATOM 1089 C CA . ASP A 1 141 ? -19.079 -7.990 41.781 1.00 47.94 141 ASP A CA 1
ATOM 1090 C C . ASP A 1 141 ? -17.558 -7.858 41.641 1.00 47.94 141 ASP A C 1
ATOM 1092 O O . ASP A 1 141 ? -16.835 -8.823 41.396 1.00 47.94 141 ASP A O 1
ATOM 1096 N N . LEU A 1 142 ? -17.085 -6.614 41.753 1.00 50.19 142 LEU A N 1
ATOM 1097 C CA . LEU A 1 142 ? -15.665 -6.251 41.662 1.00 50.19 142 LEU A CA 1
ATOM 1098 C C . LEU A 1 142 ? -14.988 -6.181 43.031 1.00 50.19 142 LEU A C 1
ATOM 1100 O O . LEU A 1 142 ? -13.911 -5.599 43.166 1.00 50.19 142 LEU A O 1
ATOM 1104 N N . SER A 1 143 ? -15.644 -6.697 44.072 1.00 48.25 143 SER A N 1
ATOM 1105 C CA . SER A 1 143 ? -15.180 -6.565 45.454 1.00 48.25 143 SER A CA 1
ATOM 1106 C C . SER A 1 143 ? -13.886 -7.337 45.735 1.00 48.25 143 SER A C 1
ATOM 1108 O O . SER A 1 143 ? -13.119 -6.932 46.609 1.00 48.25 143 SER A O 1
ATOM 1110 N N . HIS A 1 144 ? -13.610 -8.386 44.957 1.00 47.34 144 HIS A N 1
ATOM 1111 C CA . HIS A 1 144 ? -12.437 -9.255 45.087 1.00 47.34 144 HIS A CA 1
ATOM 1112 C C . HIS A 1 144 ? -11.240 -8.843 44.206 1.00 47.34 144 HIS A C 1
ATOM 1114 O O . HIS A 1 144 ? -10.273 -9.590 44.107 1.00 47.34 144 HIS A O 1
ATOM 1120 N N . TRP A 1 145 ? -11.299 -7.700 43.513 1.00 51.50 145 TRP A N 1
ATOM 1121 C CA . TRP A 1 145 ? -10.361 -7.381 42.428 1.00 51.50 145 TRP A CA 1
ATOM 1122 C C . TRP A 1 145 ? -9.205 -6.485 42.914 1.00 51.50 145 TRP A C 1
ATOM 1124 O O . TRP A 1 145 ? -9.433 -5.377 43.405 1.00 51.50 145 TRP A O 1
ATOM 1134 N N . HIS A 1 146 ? -7.962 -6.964 42.788 1.00 50.38 146 HIS A N 1
ATOM 1135 C CA . HIS A 1 146 ? -6.734 -6.272 43.216 1.00 50.38 146 HIS A CA 1
ATOM 1136 C C . HIS A 1 146 ? -5.995 -5.588 42.053 1.00 50.38 146 HIS A C 1
ATOM 1138 O O . HIS A 1 146 ? -6.266 -5.861 40.880 1.00 50.38 146 HIS A O 1
ATOM 1144 N N . ARG A 1 147 ? -5.120 -4.618 42.365 1.00 50.62 147 ARG A N 1
ATOM 1145 C CA . ARG A 1 147 ? -4.439 -3.766 41.376 1.00 50.62 147 ARG A CA 1
ATOM 1146 C C . ARG A 1 147 ? -3.369 -4.547 40.597 1.00 50.62 147 ARG A C 1
ATOM 1148 O O . ARG A 1 147 ? -2.481 -5.103 41.232 1.00 50.62 147 ARG A O 1
ATOM 1155 N N . PRO A 1 148 ? -3.384 -4.567 39.249 1.00 52.56 148 PRO A N 1
ATOM 1156 C CA . PRO A 1 148 ? -2.248 -5.050 38.490 1.00 52.56 148 PRO A CA 1
ATOM 1157 C C . PRO A 1 148 ? -1.094 -4.053 38.605 1.00 52.56 148 PRO A C 1
ATOM 1159 O O . PRO A 1 148 ? -1.264 -2.854 38.384 1.00 52.56 148 PRO A O 1
ATOM 1162 N N . TRP A 1 149 ? 0.091 -4.568 38.921 1.00 46.59 149 TRP A N 1
ATOM 1163 C CA . TRP A 1 149 ? 1.301 -3.785 39.187 1.00 46.59 149 TRP A CA 1
ATOM 1164 C C . TRP A 1 149 ? 1.882 -3.062 37.965 1.00 46.59 149 TRP A C 1
ATOM 1166 O O . TRP A 1 149 ? 2.673 -2.134 38.119 1.00 46.59 149 TRP A O 1
ATOM 1176 N N . ARG A 1 150 ? 1.465 -3.442 36.750 1.00 58.72 150 ARG A N 1
ATOM 1177 C CA . ARG A 1 150 ? 1.802 -2.789 35.475 1.00 58.72 150 ARG A CA 1
ATOM 1178 C C . ARG A 1 150 ? 0.713 -3.068 34.436 1.00 58.72 150 ARG A C 1
ATOM 1180 O O . ARG A 1 150 ? 0.157 -4.164 34.409 1.00 58.72 150 ARG A O 1
ATOM 1187 N N . THR A 1 151 ? 0.435 -2.099 33.566 1.00 61.81 151 THR A N 1
ATOM 1188 C CA . THR A 1 151 ? -0.681 -2.127 32.595 1.00 61.81 151 THR A CA 1
ATOM 1189 C C . THR A 1 151 ? -0.242 -2.445 31.157 1.00 61.81 151 THR A C 1
ATOM 1191 O O . THR A 1 151 ? -1.066 -2.620 30.265 1.00 61.81 151 THR A O 1
ATOM 1194 N N . GLU A 1 152 ? 1.063 -2.612 30.942 1.00 68.56 152 GLU A N 1
ATOM 1195 C CA . GLU A 1 152 ? 1.712 -2.723 29.627 1.00 68.56 152 GLU A CA 1
ATOM 1196 C C . GLU A 1 152 ? 1.332 -3.985 28.819 1.00 68.56 152 GLU A C 1
ATOM 1198 O O . GLU A 1 152 ? 1.525 -4.027 27.603 1.00 68.56 152 GLU A O 1
ATOM 1203 N N . GLY A 1 153 ? 0.763 -5.009 29.472 1.00 74.44 153 GLY A N 1
ATOM 1204 C CA . GLY A 1 153 ? 0.343 -6.277 28.853 1.00 74.44 153 GLY A CA 1
ATOM 1205 C C . GLY A 1 153 ? -1.009 -6.233 28.128 1.00 74.44 153 GLY A C 1
ATOM 1206 O O . GLY A 1 153 ? -1.519 -7.262 27.680 1.00 74.44 153 GLY A O 1
ATOM 1207 N N . GLY A 1 154 ? -1.637 -5.065 27.996 1.00 82.56 154 GLY A N 1
ATOM 1208 C CA . GLY A 1 154 ? -3.002 -5.005 27.480 1.00 82.56 154 GLY A CA 1
ATOM 1209 C C . GLY A 1 154 ? -3.169 -5.358 26.000 1.00 82.56 154 GLY A C 1
ATOM 1210 O O . GLY A 1 154 ? -4.219 -5.871 25.620 1.00 82.56 154 GLY A O 1
ATOM 1211 N N . LEU A 1 155 ? -2.156 -5.208 25.143 1.00 89.19 155 LEU A N 1
ATOM 1212 C CA . LEU A 1 155 ? -2.294 -5.689 23.760 1.00 89.19 155 LEU A CA 1
ATOM 1213 C C . LEU A 1 155 ? -2.281 -7.221 23.665 1.00 89.19 155 LEU A C 1
ATOM 1215 O O . LEU A 1 155 ? -2.970 -7.775 22.809 1.00 89.19 155 LEU A O 1
ATOM 1219 N N . GLN A 1 156 ? -1.595 -7.920 24.577 1.00 84.56 156 GLN A N 1
ATOM 1220 C CA . GLN A 1 156 ? -1.722 -9.379 24.705 1.00 84.56 156 GLN A CA 1
ATOM 1221 C C . GLN A 1 156 ? -3.131 -9.751 25.164 1.00 84.56 156 GLN A C 1
ATOM 1223 O O . GLN A 1 156 ? -3.734 -10.679 24.628 1.00 84.56 156 GLN A O 1
ATOM 1228 N N . ALA A 1 157 ? -3.681 -8.987 26.110 1.00 83.56 157 ALA A N 1
ATOM 1229 C CA . ALA A 1 157 ? -5.053 -9.150 26.567 1.00 83.56 157 ALA A CA 1
ATOM 1230 C C . ALA A 1 157 ? -6.061 -9.046 25.425 1.00 83.56 157 ALA A C 1
ATOM 1232 O O . ALA A 1 157 ? -6.893 -9.929 25.228 1.00 83.56 157 ALA A O 1
ATOM 1233 N N . LEU A 1 158 ? -5.947 -7.971 24.648 1.00 90.00 158 LEU A N 1
ATOM 1234 C CA . LEU A 1 158 ? -6.796 -7.698 23.502 1.00 90.00 158 LEU A CA 1
ATOM 1235 C C . LEU A 1 158 ? -6.673 -8.796 22.438 1.00 90.00 158 LEU A C 1
ATOM 1237 O O . LEU A 1 158 ? -7.689 -9.252 21.916 1.00 90.00 158 LEU A O 1
ATOM 1241 N N . MET A 1 159 ? -5.448 -9.252 22.161 1.00 89.94 159 MET A N 1
ATOM 1242 C CA . MET A 1 159 ? -5.188 -10.365 21.248 1.00 89.94 159 MET A CA 1
ATOM 1243 C C . MET A 1 159 ? -5.919 -11.636 21.699 1.00 89.94 159 MET A C 1
ATOM 1245 O O . MET A 1 159 ? -6.625 -12.269 20.918 1.00 89.94 159 MET A O 1
ATOM 1249 N N . GLN A 1 160 ? -5.817 -11.985 22.979 1.00 86.38 160 GLN A N 1
ATOM 1250 C CA . GLN A 1 160 ? -6.452 -13.184 23.518 1.00 86.38 160 GLN A CA 1
ATOM 1251 C C . GLN A 1 160 ? -7.979 -13.055 23.547 1.00 86.38 160 GLN A C 1
ATOM 1253 O O . GLN A 1 160 ? -8.668 -14.002 23.181 1.00 86.38 160 GLN A O 1
ATOM 1258 N N . VAL A 1 161 ? -8.527 -11.885 23.895 1.00 87.94 161 VAL A N 1
ATOM 1259 C CA . VAL A 1 161 ? -9.976 -11.612 23.812 1.00 87.94 161 VAL A CA 1
ATOM 1260 C C . VAL A 1 161 ? -10.493 -11.772 22.378 1.00 87.94 161 VAL A C 1
ATOM 1262 O O . VAL A 1 161 ? -11.620 -12.225 22.166 1.00 87.94 161 VAL A O 1
ATOM 1265 N N . ALA A 1 162 ? -9.672 -11.434 21.383 1.00 90.75 162 ALA A N 1
ATOM 1266 C CA . ALA A 1 162 ? -10.020 -11.602 19.981 1.00 90.75 162 ALA A CA 1
ATOM 1267 C C . ALA A 1 162 ? -9.945 -13.065 19.502 1.00 90.75 162 ALA A C 1
ATOM 1269 O O . ALA A 1 162 ? -10.802 -13.493 18.726 1.00 90.75 162 ALA A O 1
ATOM 1270 N N . LEU A 1 163 ? -8.958 -13.835 19.976 1.00 89.56 163 LEU A N 1
ATOM 1271 C CA . LEU A 1 163 ? -8.733 -15.235 19.589 1.00 89.56 163 LEU A CA 1
ATOM 1272 C C . LEU A 1 163 ? -9.646 -16.227 20.325 1.00 89.56 163 LEU A C 1
ATOM 1274 O O . LEU A 1 163 ? -10.161 -17.163 19.715 1.00 89.56 163 LEU A O 1
ATOM 1278 N N . CYS A 1 164 ? -9.858 -16.041 21.627 1.00 85.50 164 CYS A N 1
ATOM 1279 C CA . CYS A 1 164 ? -10.551 -16.984 22.507 1.00 85.50 164 CYS A CA 1
ATOM 1280 C C . CYS A 1 164 ? -12.078 -16.849 22.442 1.00 85.50 164 CYS A C 1
ATOM 1282 O O . CYS A 1 164 ? -12.735 -16.556 23.442 1.00 85.50 164 CYS A O 1
ATOM 1284 N N . LYS A 1 165 ? -12.652 -17.074 21.253 1.00 85.44 165 LYS A N 1
ATOM 1285 C CA . LYS A 1 165 ? -14.089 -16.889 20.982 1.00 85.44 165 LYS A CA 1
ATOM 1286 C C . LYS A 1 165 ? -15.001 -17.647 21.930 1.00 85.44 165 LYS A C 1
ATOM 1288 O O . LYS A 1 165 ? -15.981 -17.069 22.384 1.00 85.44 165 LYS A O 1
ATOM 1293 N N . ASP A 1 166 ? -14.661 -18.896 22.223 1.00 80.25 166 ASP A N 1
ATOM 1294 C CA . ASP A 1 166 ? -15.502 -19.784 23.027 1.00 80.25 166 ASP A CA 1
ATOM 1295 C C . ASP A 1 166 ? -15.440 -19.430 24.518 1.00 80.25 166 ASP A C 1
ATOM 1297 O O . ASP A 1 166 ? -16.431 -19.555 25.229 1.00 80.25 166 ASP A O 1
ATOM 1301 N N . VAL A 1 167 ? -14.291 -18.926 24.985 1.00 77.94 167 VAL A N 1
ATOM 1302 C CA . VAL A 1 167 ? -14.103 -18.492 26.380 1.00 77.94 167 VAL A CA 1
ATOM 1303 C C . VAL A 1 167 ? -14.785 -17.148 26.623 1.00 77.94 167 VAL A C 1
ATOM 1305 O O . VAL A 1 167 ? -15.475 -16.971 27.622 1.00 77.94 167 VAL A O 1
ATOM 1308 N N . VAL A 1 168 ? -14.610 -16.201 25.695 1.00 79.25 168 VAL A N 1
ATOM 1309 C CA . VAL A 1 168 ? -15.275 -14.890 25.742 1.00 79.25 168 VAL A CA 1
ATOM 1310 C C . VAL A 1 168 ? -16.762 -15.007 25.395 1.00 79.25 168 VAL A C 1
ATOM 1312 O O . VAL A 1 168 ? -17.537 -14.125 25.747 1.00 79.25 168 VAL A O 1
ATOM 1315 N N . ASN A 1 169 ? -17.162 -16.100 24.741 1.00 77.94 169 ASN A N 1
ATOM 1316 C CA . ASN A 1 169 ? -18.524 -16.388 24.305 1.00 77.94 169 ASN A CA 1
ATOM 1317 C C . ASN A 1 169 ? -19.108 -15.271 23.419 1.00 77.94 169 ASN A C 1
ATOM 1319 O O . ASN A 1 169 ? -20.217 -14.774 23.624 1.00 77.94 169 ASN A O 1
ATOM 1323 N N . TRP A 1 170 ? -18.325 -14.855 22.419 1.00 80.06 170 TRP A N 1
ATOM 1324 C CA . TRP A 1 170 ? -18.782 -13.886 21.427 1.00 80.06 170 TRP A CA 1
ATOM 1325 C C . TRP A 1 170 ? -19.949 -14.448 20.607 1.00 80.06 170 TRP A C 1
ATOM 1327 O O . TRP A 1 170 ? -19.861 -15.551 20.065 1.00 80.06 170 TRP A O 1
ATOM 1337 N N . GLY A 1 171 ? -20.998 -13.652 20.413 1.00 73.88 171 GLY A N 1
ATOM 1338 C CA . GLY A 1 171 ? -22.074 -13.963 19.485 1.00 73.88 171 GLY A CA 1
ATOM 1339 C C . GLY A 1 171 ? -21.659 -13.801 18.018 1.00 73.88 171 GLY A C 1
ATOM 1340 O O . GLY A 1 171 ? -20.491 -13.586 17.660 1.00 73.88 171 GLY A O 1
ATOM 1341 N N . GLN A 1 172 ? -22.656 -13.898 17.136 1.00 76.88 172 GLN A N 1
ATOM 1342 C CA . GLN A 1 172 ? -22.509 -13.675 15.687 1.00 76.88 172 GLN A CA 1
ATOM 1343 C C . GLN A 1 172 ? -22.691 -12.198 15.280 1.00 76.88 172 GLN A C 1
ATOM 1345 O O . GLN A 1 172 ? -22.801 -11.874 14.095 1.00 76.88 172 GLN A O 1
ATOM 1350 N N . ASN A 1 173 ? -22.740 -11.306 16.266 1.00 76.44 173 ASN A N 1
ATOM 1351 C CA . ASN A 1 173 ? -22.931 -9.872 16.102 1.00 76.44 173 ASN A CA 1
ATOM 1352 C C . ASN A 1 173 ? -21.614 -9.145 15.792 1.00 76.44 173 ASN A C 1
ATOM 1354 O O . ASN A 1 173 ? -20.528 -9.726 15.842 1.00 76.44 173 ASN A O 1
ATOM 1358 N N . ASP A 1 174 ? -21.708 -7.849 15.481 1.00 79.12 174 ASP A N 1
ATOM 1359 C CA . ASP A 1 174 ? -20.526 -6.981 15.492 1.00 79.12 174 ASP A CA 1
ATOM 1360 C C . ASP A 1 174 ? -19.953 -6.908 16.910 1.00 79.12 174 ASP A C 1
ATOM 1362 O O . ASP A 1 174 ? -20.705 -6.926 17.884 1.00 79.12 174 ASP A O 1
ATOM 1366 N N . ARG A 1 175 ? -18.629 -6.790 17.029 1.00 86.81 175 ARG A N 1
ATOM 1367 C CA . ARG A 1 175 ? -17.939 -6.859 18.320 1.00 86.81 175 ARG A CA 1
ATOM 1368 C C . ARG A 1 175 ? -17.209 -5.560 18.598 1.00 86.81 175 ARG A C 1
ATOM 1370 O O . ARG A 1 175 ? -16.455 -5.074 17.753 1.00 86.81 175 ARG A O 1
ATOM 1377 N N . ILE A 1 176 ? -17.408 -5.007 19.786 1.00 86.44 176 ILE A N 1
ATOM 1378 C CA . ILE A 1 176 ? -16.706 -3.810 20.246 1.00 86.44 176 ILE A CA 1
ATOM 1379 C C . ILE A 1 176 ? -15.933 -4.155 21.503 1.00 86.44 176 ILE A C 1
ATOM 1381 O O . ILE A 1 176 ? -16.511 -4.633 22.472 1.00 86.44 176 ILE A O 1
ATOM 1385 N N . VAL A 1 177 ? -14.639 -3.855 21.509 1.00 89.50 177 VAL A N 1
ATOM 1386 C CA . VAL A 1 177 ? -13.817 -3.882 22.714 1.00 89.50 177 VAL A CA 1
ATOM 1387 C C . VAL A 1 177 ? -13.526 -2.450 23.140 1.00 89.50 177 VAL A C 1
ATOM 1389 O O . VAL A 1 177 ? -12.907 -1.682 22.405 1.00 89.50 177 VAL A O 1
ATOM 1392 N N . ILE A 1 178 ? -13.966 -2.087 24.338 1.00 87.38 178 ILE A N 1
ATOM 1393 C CA . ILE A 1 178 ? -13.591 -0.831 24.983 1.00 87.38 178 ILE A CA 1
ATOM 1394 C C . ILE A 1 178 ? -12.347 -1.125 25.809 1.00 87.38 178 ILE A C 1
ATOM 1396 O O . ILE A 1 178 ? -12.427 -1.828 26.811 1.00 87.38 178 ILE A O 1
ATOM 1400 N N . TYR A 1 179 ? -11.203 -0.624 25.357 1.00 89.62 179 TYR A N 1
ATOM 1401 C CA . TYR A 1 179 ? -9.908 -0.815 25.993 1.00 89.62 179 TYR A CA 1
ATOM 1402 C C . TYR A 1 179 ? -9.584 0.412 26.846 1.00 89.62 179 TYR A C 1
ATOM 1404 O O . TYR A 1 179 ? -9.293 1.471 26.297 1.00 89.62 179 TYR A O 1
ATOM 1412 N N . ALA A 1 180 ? -9.648 0.294 28.170 1.00 83.69 180 ALA A N 1
ATOM 1413 C CA . ALA A 1 180 ? -9.450 1.419 29.085 1.00 83.69 180 ALA A CA 1
ATOM 1414 C C . ALA A 1 180 ? -8.182 1.262 29.933 1.00 83.69 180 ALA A C 1
ATOM 1416 O O . ALA A 1 180 ? -8.064 0.303 30.701 1.00 83.69 180 ALA A O 1
ATOM 1417 N N . THR A 1 181 ? -7.256 2.217 29.845 1.00 82.31 181 THR A N 1
ATOM 1418 C CA . THR A 1 181 ? -5.983 2.174 30.581 1.00 82.31 181 THR A CA 1
ATOM 1419 C C . THR A 1 181 ? -5.442 3.563 30.898 1.00 82.31 181 THR A C 1
ATOM 1421 O O . THR A 1 181 ? -5.762 4.531 30.216 1.00 82.31 181 THR A O 1
ATOM 1424 N N . ASP A 1 182 ? -4.607 3.643 31.929 1.00 79.00 182 ASP A N 1
ATOM 1425 C CA . ASP A 1 182 ? -3.818 4.801 32.354 1.00 79.00 182 ASP A CA 1
ATOM 1426 C C . ASP A 1 182 ? -2.310 4.618 32.095 1.00 79.00 182 ASP A C 1
ATOM 1428 O O . ASP A 1 182 ? -1.496 5.330 32.685 1.00 79.00 182 ASP A O 1
ATOM 1432 N N . GLY A 1 183 ? -1.928 3.670 31.230 1.00 80.38 183 GLY A N 1
ATOM 1433 C CA . GLY A 1 183 ? -0.531 3.406 30.881 1.00 80.38 183 GLY A CA 1
ATOM 1434 C C . GLY A 1 183 ? -0.274 3.144 29.396 1.00 80.38 183 GLY A C 1
ATOM 1435 O O . GLY A 1 183 ? -1.183 3.109 28.559 1.00 80.38 183 GLY A O 1
ATOM 1436 N N . THR A 1 184 ? 1.007 2.957 29.086 1.00 84.62 184 THR A N 1
ATOM 1437 C CA . THR A 1 184 ? 1.521 2.648 27.745 1.00 84.62 184 THR A CA 1
ATOM 1438 C C . THR A 1 184 ? 1.232 1.197 27.342 1.00 84.62 184 THR A C 1
ATOM 1440 O O . THR A 1 184 ? 0.714 0.400 28.131 1.00 84.62 184 THR A O 1
ATOM 1443 N N . TYR A 1 185 ? 1.561 0.837 26.099 1.00 87.25 185 TYR A N 1
ATOM 1444 C CA . TYR A 1 185 ? 1.467 -0.537 25.603 1.00 87.25 185 TYR A CA 1
ATOM 1445 C C . TYR A 1 185 ? 2.821 -1.074 25.122 1.00 87.25 185 TYR A C 1
ATOM 1447 O O . TYR A 1 185 ? 3.705 -0.317 24.729 1.00 87.25 185 TYR A O 1
ATOM 1455 N N . GLN A 1 186 ? 2.966 -2.401 25.084 1.00 85.38 186 GLN A N 1
ATOM 1456 C CA . GLN A 1 186 ? 4.114 -3.071 24.465 1.00 85.38 186 GLN A CA 1
ATOM 1457 C C . GLN A 1 186 ? 3.702 -3.896 23.237 1.00 85.38 186 GLN A C 1
ATOM 1459 O O . GLN A 1 186 ? 2.619 -4.483 23.196 1.00 85.38 186 GLN A O 1
ATOM 1464 N N . VAL A 1 187 ? 4.589 -3.960 22.239 1.00 86.94 187 VAL A N 1
ATOM 1465 C CA . VAL A 1 187 ? 4.450 -4.780 21.021 1.00 86.94 187 VAL A CA 1
ATOM 1466 C C . VAL A 1 187 ? 5.765 -5.484 20.704 1.00 86.94 187 VAL A C 1
ATOM 1468 O O . VAL A 1 187 ? 6.835 -4.959 21.010 1.00 86.94 187 VAL A O 1
ATOM 1471 N N . ALA A 1 188 ? 5.692 -6.661 20.083 1.00 83.69 188 ALA A N 1
ATOM 1472 C CA . ALA A 1 188 ? 6.882 -7.359 19.599 1.00 83.69 188 ALA A CA 1
ATOM 1473 C C . ALA A 1 188 ? 7.382 -6.773 18.264 1.00 83.69 188 ALA A C 1
ATOM 1475 O O . ALA A 1 188 ? 6.567 -6.291 17.464 1.00 83.69 188 ALA A O 1
ATOM 1476 N N . PRO A 1 189 ? 8.694 -6.877 17.975 1.00 77.00 189 PRO A N 1
ATOM 1477 C CA . PRO A 1 189 ? 9.210 -6.757 16.615 1.00 77.00 189 PRO A CA 1
ATOM 1478 C C . PRO A 1 189 ? 8.545 -7.796 15.697 1.00 77.00 189 PRO A C 1
ATOM 1480 O O . PRO A 1 189 ? 8.241 -8.908 16.128 1.00 77.00 189 PRO A O 1
ATOM 1483 N N . GLU A 1 190 ? 8.345 -7.465 14.419 1.00 67.44 190 GLU A N 1
ATOM 1484 C CA . GLU A 1 190 ? 7.565 -8.299 13.484 1.00 67.44 190 GLU A CA 1
ATOM 1485 C C . GLU A 1 190 ? 8.107 -9.731 13.293 1.00 67.44 190 GLU A C 1
ATOM 1487 O O . GLU A 1 190 ? 7.348 -10.624 12.931 1.00 67.44 190 GLU A O 1
ATOM 1492 N N . ALA A 1 191 ? 9.392 -9.978 13.570 1.00 58.31 191 ALA A N 1
ATOM 1493 C CA . ALA A 1 191 ? 10.048 -11.271 13.363 1.00 58.31 191 ALA A CA 1
ATOM 1494 C C . ALA A 1 191 ? 9.993 -12.241 14.567 1.00 58.31 191 ALA A C 1
ATOM 1496 O O . ALA A 1 191 ? 10.460 -13.371 14.444 1.00 58.31 191 ALA A O 1
ATOM 1497 N N . GLU A 1 192 ? 9.457 -11.839 15.728 1.00 58.22 192 GLU A N 1
ATOM 1498 C CA . GLU A 1 192 ? 9.662 -12.575 16.997 1.00 58.22 192 GLU A CA 1
ATOM 1499 C C . GLU A 1 192 ? 8.395 -13.208 17.615 1.00 58.22 192 GLU A C 1
ATOM 1501 O O . GLU A 1 192 ? 8.460 -13.833 18.677 1.00 58.22 192 GLU A O 1
ATOM 1506 N N . SER A 1 193 ? 7.222 -13.099 16.981 1.00 58.88 193 SER A N 1
ATOM 1507 C CA . SER A 1 193 ? 5.937 -13.392 17.644 1.00 58.88 193 SER A CA 1
ATOM 1508 C C . SER A 1 193 ? 5.335 -14.785 17.368 1.00 58.88 193 SER A C 1
ATOM 1510 O O . SER A 1 193 ? 4.183 -14.945 16.986 1.00 58.88 193 SER A O 1
ATOM 1512 N N . VAL A 1 194 ? 6.091 -15.855 17.625 1.00 62.09 194 VAL A N 1
ATOM 1513 C CA . VAL A 1 194 ? 5.654 -17.236 17.296 1.00 62.09 194 VAL A CA 1
ATOM 1514 C C . VAL A 1 194 ? 4.449 -17.730 18.132 1.00 62.09 194 VAL A C 1
ATOM 1516 O O . VAL A 1 194 ? 3.724 -18.618 17.694 1.00 62.09 194 VAL A O 1
ATOM 1519 N N . ASN A 1 195 ? 4.183 -17.141 19.307 1.00 66.19 195 ASN A N 1
ATOM 1520 C CA . ASN A 1 195 ? 3.174 -17.630 20.266 1.00 66.19 195 ASN A CA 1
ATOM 1521 C C . ASN A 1 195 ? 2.001 -16.674 20.555 1.00 66.19 195 ASN A C 1
ATOM 1523 O O . ASN A 1 195 ? 1.151 -17.007 21.381 1.00 66.19 195 ASN A O 1
ATOM 1527 N N . SER A 1 196 ? 1.926 -15.499 19.923 1.00 66.00 196 SER A N 1
ATOM 1528 C CA . SER A 1 196 ? 0.853 -14.524 20.200 1.00 66.00 196 SER A CA 1
ATOM 1529 C C . SER A 1 196 ? -0.478 -14.854 19.503 1.00 66.00 196 SER A C 1
ATOM 1531 O O . SER A 1 196 ? -1.526 -14.359 19.913 1.00 66.00 196 SER A O 1
ATOM 1533 N N . SER A 1 197 ? -0.446 -15.709 18.477 1.00 72.50 197 SER A N 1
ATOM 1534 C CA . SER A 1 197 ? -1.546 -15.968 17.537 1.00 72.50 197 SER A CA 1
ATOM 1535 C C . SER A 1 197 ? -2.458 -17.148 17.903 1.00 72.50 197 SER A C 1
ATOM 1537 O O . SER A 1 197 ? -3.371 -17.477 17.146 1.00 72.50 197 SER A O 1
ATOM 1539 N N . MET A 1 198 ? -2.256 -17.778 19.065 1.00 82.81 198 MET A N 1
ATOM 1540 C CA . MET A 1 198 ? -3.095 -18.878 19.561 1.00 82.81 198 MET A CA 1
ATOM 1541 C C . MET A 1 198 ? -3.868 -18.466 20.814 1.00 82.81 198 MET A C 1
ATOM 1543 O O . MET A 1 198 ? -3.332 -17.758 21.664 1.00 82.81 198 MET A O 1
ATOM 1547 N N . CYS A 1 199 ? -5.110 -18.940 20.956 1.00 85.31 199 CYS A N 1
ATOM 1548 C CA . CYS A 1 199 ? -5.851 -18.796 22.208 1.00 85.31 199 CYS A CA 1
ATOM 1549 C C . CYS A 1 199 ? -5.202 -19.652 23.307 1.00 85.31 199 CYS A C 1
ATOM 1551 O O . CYS A 1 199 ? -5.038 -20.858 23.134 1.00 85.31 199 CYS A O 1
ATOM 1553 N N . GLN A 1 200 ? -4.857 -19.033 24.436 1.00 79.88 200 GLN A N 1
ATOM 1554 C CA . GLN A 1 200 ? -4.234 -19.681 25.597 1.00 79.88 200 GLN A CA 1
ATOM 1555 C C . GLN A 1 200 ? -4.980 -19.378 26.908 1.00 79.88 200 GLN A C 1
ATOM 1557 O O . GLN A 1 200 ? -4.423 -19.516 27.998 1.00 79.88 200 GLN A O 1
ATOM 1562 N N . MET A 1 201 ? -6.243 -18.949 26.824 1.00 76.88 201 MET A N 1
ATOM 1563 C CA . MET A 1 201 ? -7.077 -18.785 28.013 1.00 76.88 201 MET A CA 1
ATOM 1564 C C . MET A 1 201 ? -7.601 -20.134 28.509 1.00 76.88 201 MET A C 1
ATOM 1566 O O . MET A 1 201 ? -8.165 -20.912 27.742 1.00 76.88 201 MET A O 1
ATOM 1570 N N . ASN A 1 202 ? -7.489 -20.366 29.815 1.00 70.44 202 ASN A N 1
ATOM 1571 C CA . ASN A 1 202 ? -8.105 -21.481 30.523 1.00 70.44 202 ASN A CA 1
ATOM 1572 C C . ASN A 1 202 ? -8.889 -20.940 31.726 1.00 70.44 202 ASN A C 1
ATOM 1574 O O . ASN A 1 202 ? -8.340 -20.178 32.519 1.00 70.44 202 ASN A O 1
ATOM 1578 N N . ASN A 1 203 ? -10.170 -21.304 31.859 1.00 66.38 203 ASN A N 1
ATOM 1579 C CA . ASN A 1 203 ? -11.069 -20.799 32.907 1.00 66.38 203 ASN A CA 1
ATOM 1580 C C . ASN A 1 203 ? -10.983 -19.274 33.090 1.00 66.38 203 ASN A C 1
ATOM 1582 O O . ASN A 1 203 ? -10.776 -18.788 34.202 1.00 66.38 203 ASN A O 1
ATOM 1586 N N . SER A 1 204 ? -11.107 -18.516 31.993 1.00 65.75 204 SER A N 1
ATOM 1587 C CA . SER A 1 204 ? -11.066 -17.046 32.025 1.00 65.75 204 SER A CA 1
ATOM 1588 C C . SER A 1 204 ? -9.734 -16.433 32.487 1.00 65.75 204 SER A C 1
ATOM 1590 O O . SER A 1 204 ? -9.676 -15.233 32.750 1.00 65.75 204 SER A O 1
ATOM 1592 N N . ARG A 1 205 ? -8.657 -17.223 32.567 1.00 67.38 205 ARG A N 1
ATOM 1593 C CA . ARG A 1 205 ? -7.315 -16.781 32.964 1.00 67.38 205 ARG A CA 1
ATOM 1594 C C . ARG A 1 205 ? -6.291 -17.132 31.893 1.00 67.38 205 ARG A C 1
ATOM 1596 O O . ARG A 1 205 ? -6.402 -18.165 31.236 1.00 67.38 205 ARG A O 1
ATOM 1603 N N . ILE A 1 206 ? -5.267 -16.300 31.738 1.00 65.44 206 ILE A N 1
ATOM 1604 C CA . ILE A 1 206 ? -4.049 -16.689 31.015 1.00 65.44 206 ILE A CA 1
ATOM 1605 C C . ILE A 1 206 ? -3.067 -17.254 32.030 1.00 65.44 206 ILE A C 1
ATOM 1607 O O . ILE A 1 206 ? -2.640 -16.535 32.924 1.00 65.44 206 ILE A O 1
ATOM 1611 N N . GLN A 1 207 ? -2.704 -18.526 31.875 1.00 56.34 207 GLN A N 1
ATOM 1612 C CA . GLN A 1 207 ? -1.791 -19.219 32.795 1.00 56.34 207 GLN A CA 1
ATOM 1613 C C . GLN A 1 207 ? -0.366 -19.365 32.234 1.00 56.34 207 GLN A C 1
ATOM 1615 O O . GLN A 1 207 ? 0.540 -19.795 32.943 1.00 56.34 207 GLN A O 1
ATOM 1620 N N . THR A 1 208 ? -0.152 -19.034 30.959 1.00 60.91 208 THR A N 1
ATOM 1621 C CA . THR A 1 208 ? 1.115 -19.229 30.243 1.00 60.91 208 THR A CA 1
ATOM 1622 C C . THR A 1 208 ? 1.762 -17.905 29.852 1.00 60.91 208 THR A C 1
ATOM 1624 O O . THR A 1 208 ? 1.098 -16.898 29.611 1.00 60.91 208 THR A O 1
ATOM 1627 N N . LYS A 1 209 ? 3.094 -17.915 29.734 1.00 67.19 209 LYS A N 1
ATOM 1628 C CA . LYS A 1 209 ? 3.864 -16.794 29.190 1.00 67.19 209 LYS A CA 1
ATOM 1629 C C . LYS A 1 209 ? 3.565 -16.638 27.697 1.00 67.19 209 LYS A C 1
ATOM 1631 O O . LYS A 1 209 ? 4.097 -17.384 26.876 1.00 67.19 209 LYS A O 1
ATOM 1636 N N . ILE A 1 210 ? 2.720 -15.669 27.353 1.00 69.81 210 ILE A N 1
ATOM 1637 C CA . ILE A 1 210 ? 2.399 -15.333 25.959 1.00 69.81 210 ILE A CA 1
ATOM 1638 C C . ILE A 1 210 ? 3.404 -14.303 25.442 1.00 69.81 210 ILE A C 1
ATOM 1640 O O . ILE A 1 210 ? 3.755 -13.360 26.152 1.00 69.81 210 ILE A O 1
ATOM 1644 N N . SER A 1 211 ? 3.860 -14.452 24.200 1.00 78.19 211 SER A N 1
ATOM 1645 C CA . SER A 1 211 ? 4.658 -13.422 23.525 1.00 78.19 211 SER A CA 1
ATOM 1646 C C . SER A 1 211 ? 3.826 -12.163 23.262 1.00 78.19 211 SER A C 1
ATOM 1648 O O . SER A 1 211 ? 2.610 -12.232 23.077 1.00 78.19 211 SER A O 1
ATOM 1650 N N . LEU A 1 212 ? 4.472 -10.998 23.222 1.00 81.88 212 LEU A N 1
ATOM 1651 C CA . LEU A 1 212 ? 3.813 -9.769 22.783 1.00 81.88 212 LEU A CA 1
ATOM 1652 C C . LEU A 1 212 ? 3.363 -9.919 21.317 1.00 81.88 212 LEU A C 1
ATOM 1654 O O . LEU A 1 212 ? 4.115 -10.467 20.505 1.00 81.88 212 LEU A O 1
ATOM 1658 N N . PRO A 1 213 ? 2.161 -9.452 20.947 1.00 87.56 213 PRO A N 1
ATOM 1659 C CA . PRO A 1 213 ? 1.764 -9.411 19.549 1.00 87.56 213 PRO A CA 1
ATOM 1660 C C . PRO A 1 213 ? 2.515 -8.298 18.813 1.00 87.56 213 PRO A C 1
ATOM 1662 O O . PRO A 1 213 ? 2.796 -7.236 19.379 1.00 87.56 213 PRO A O 1
ATOM 1665 N N . SER A 1 214 ? 2.804 -8.512 17.533 1.00 89.31 214 SER A N 1
ATOM 1666 C CA . SER A 1 214 ? 3.127 -7.409 16.627 1.00 89.31 214 SER A CA 1
ATOM 1667 C C . SER A 1 214 ? 1.852 -6.634 16.259 1.00 89.31 214 SER A C 1
ATOM 1669 O O . SER A 1 214 ? 0.730 -7.148 16.339 1.00 89.31 214 SER A O 1
ATOM 1671 N N . VAL A 1 215 ? 2.001 -5.382 15.812 1.00 88.69 215 VAL A N 1
ATOM 1672 C CA . VAL A 1 215 ? 0.856 -4.579 15.336 1.00 88.69 215 VAL A CA 1
ATOM 1673 C C . VAL A 1 215 ? 0.183 -5.243 14.129 1.00 88.69 215 VAL A C 1
ATOM 1675 O O . VAL A 1 215 ? -1.043 -5.238 14.026 1.00 88.69 215 VAL A O 1
ATOM 1678 N N . SER A 1 216 ? 0.978 -5.846 13.245 1.00 84.50 216 SER A N 1
ATOM 1679 C CA . SER A 1 216 ? 0.524 -6.525 12.029 1.00 84.50 216 SER A CA 1
ATOM 1680 C C . SER A 1 216 ? -0.310 -7.776 12.344 1.00 84.50 216 SER A C 1
ATOM 1682 O O . SER A 1 216 ? -1.372 -7.977 11.749 1.00 84.50 216 SER A O 1
ATOM 1684 N N . GLU A 1 217 ? 0.086 -8.572 13.341 1.00 87.19 217 GLU A N 1
ATOM 1685 C CA . GLU A 1 217 ? -0.718 -9.706 13.821 1.00 87.19 217 GLU A CA 1
ATOM 1686 C C . GLU A 1 217 ? -2.007 -9.251 14.489 1.00 87.19 217 GLU A C 1
ATOM 1688 O O . GLU A 1 217 ? -3.078 -9.774 14.177 1.00 87.19 217 GLU A O 1
ATOM 1693 N N . LEU A 1 218 ? -1.927 -8.259 15.383 1.00 90.50 218 LEU A N 1
ATOM 1694 C CA . LEU A 1 218 ? -3.109 -7.737 16.062 1.00 90.50 218 LEU A CA 1
ATOM 1695 C C . LEU A 1 218 ? -4.116 -7.194 15.043 1.00 90.50 218 LEU A C 1
ATOM 1697 O O . LEU A 1 218 ? -5.307 -7.485 15.134 1.00 90.50 218 LEU A O 1
ATOM 1701 N N . ARG A 1 219 ? -3.641 -6.474 14.021 1.00 88.69 219 ARG A N 1
ATOM 1702 C CA . ARG A 1 219 ? -4.462 -6.007 12.900 1.00 88.69 219 ARG A CA 1
ATOM 1703 C C . ARG A 1 219 ? -5.180 -7.162 12.208 1.00 88.69 219 ARG A C 1
ATOM 1705 O O . ARG A 1 219 ? -6.392 -7.083 12.016 1.00 88.69 219 ARG A O 1
ATOM 1712 N N . LYS A 1 220 ? -4.443 -8.214 11.841 1.00 85.94 220 LYS A N 1
ATOM 1713 C CA . LYS A 1 220 ? -4.988 -9.398 11.167 1.00 85.94 220 LYS A CA 1
ATOM 1714 C C . LYS A 1 220 ? -6.085 -10.052 12.006 1.00 85.94 220 LYS A C 1
ATOM 1716 O O . LYS A 1 220 ? -7.191 -10.254 11.513 1.00 85.94 220 LYS A O 1
ATOM 1721 N N . VAL A 1 221 ? -5.809 -10.306 13.283 1.00 89.75 221 VAL A N 1
ATOM 1722 C CA . VAL A 1 221 ? -6.753 -10.968 14.188 1.00 89.75 221 VAL A CA 1
ATOM 1723 C C . VAL A 1 221 ? -7.996 -10.105 14.425 1.00 89.75 221 VAL A C 1
ATOM 1725 O O . VAL A 1 221 ? -9.110 -10.620 14.374 1.00 89.75 221 VAL A O 1
ATOM 1728 N N . LEU A 1 222 ? -7.859 -8.792 14.630 1.00 89.69 222 LEU A N 1
ATOM 1729 C CA . LEU A 1 222 ? -9.019 -7.905 14.794 1.00 89.69 222 LEU A CA 1
ATOM 1730 C C . LEU A 1 222 ? -9.893 -7.850 13.527 1.00 89.69 222 LEU A C 1
ATOM 1732 O O . LEU A 1 222 ? -11.120 -7.839 13.639 1.00 89.69 222 LEU A O 1
ATOM 1736 N N . LEU A 1 223 ? -9.280 -7.868 12.335 1.00 83.94 223 LEU A N 1
ATOM 1737 C CA . LEU A 1 223 ? -9.984 -7.927 11.047 1.00 83.94 223 LEU A CA 1
ATOM 1738 C C . LEU A 1 223 ? -10.759 -9.237 10.870 1.00 83.94 223 LEU A C 1
ATOM 1740 O O . LEU A 1 223 ? -11.955 -9.204 10.585 1.00 83.94 223 LEU A O 1
ATOM 1744 N N . GLU A 1 224 ? -10.097 -10.381 11.056 1.00 84.25 224 GLU A N 1
ATOM 1745 C CA . GLU A 1 224 ? -10.694 -11.718 10.896 1.00 84.25 224 GLU A CA 1
ATOM 1746 C C . GLU A 1 224 ? -11.847 -11.969 11.873 1.00 84.25 224 GLU A C 1
ATOM 1748 O O . GLU A 1 224 ? -12.755 -12.751 11.592 1.00 84.25 224 GLU A O 1
ATOM 1753 N N . ASN A 1 225 ? -11.828 -11.281 13.015 1.00 85.19 225 ASN A N 1
ATOM 1754 C CA . ASN A 1 225 ? -12.832 -11.415 14.061 1.00 85.19 225 ASN A CA 1
ATOM 1755 C C . ASN A 1 225 ? -13.856 -10.274 14.092 1.00 85.19 225 ASN A C 1
ATOM 1757 O O . ASN A 1 225 ? -14.736 -10.299 14.951 1.00 85.19 225 ASN A O 1
ATOM 1761 N N . ASN A 1 226 ? -13.769 -9.310 13.164 1.00 81.06 226 ASN A N 1
ATOM 1762 C CA . ASN A 1 226 ? -14.637 -8.130 13.078 1.00 81.06 226 ASN A CA 1
ATOM 1763 C C . ASN A 1 226 ? -14.785 -7.395 14.427 1.00 81.06 226 ASN A C 1
ATOM 1765 O O . ASN A 1 226 ? -15.891 -7.067 14.865 1.00 81.06 226 ASN A O 1
ATOM 1769 N N . ILE A 1 227 ? -13.653 -7.169 15.100 1.00 87.00 227 ILE A N 1
ATOM 1770 C CA . ILE A 1 227 ? -13.595 -6.479 16.390 1.00 87.00 227 ILE A CA 1
ATOM 1771 C C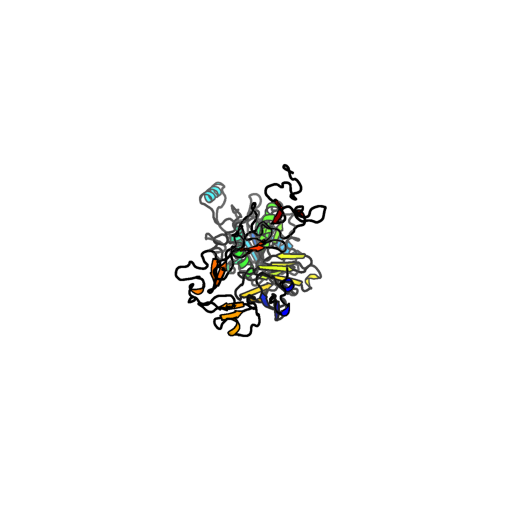 . ILE A 1 227 ? -13.165 -5.031 16.175 1.00 87.00 227 ILE A C 1
ATOM 1773 O O . ILE A 1 227 ? -12.087 -4.754 15.651 1.00 87.00 227 ILE A O 1
ATOM 1777 N N . GLN A 1 228 ? -13.999 -4.103 16.631 1.00 86.62 228 GLN A N 1
ATOM 1778 C CA . GLN A 1 228 ? -13.669 -2.688 16.729 1.00 86.62 228 GLN A CA 1
ATOM 1779 C C . GLN A 1 228 ? -13.117 -2.374 18.117 1.00 86.62 228 GLN A C 1
ATOM 1781 O O . GLN A 1 228 ? -13.747 -2.701 19.118 1.00 86.62 228 GLN A O 1
ATOM 1786 N N . VAL A 1 229 ? -11.978 -1.684 18.182 1.00 90.44 229 VAL A N 1
ATOM 1787 C CA . VAL A 1 229 ? -11.344 -1.314 19.455 1.00 90.44 229 VAL A CA 1
ATOM 1788 C C . VAL A 1 229 ? -11.480 0.184 19.705 1.00 90.44 229 VAL A C 1
ATOM 1790 O O . VAL A 1 229 ? -11.177 0.998 18.834 1.00 90.44 229 VAL A O 1
ATOM 1793 N N . ILE A 1 230 ? -11.933 0.554 20.898 1.00 87.81 230 ILE A N 1
ATOM 1794 C CA . ILE A 1 230 ? -12.024 1.944 21.350 1.00 87.81 230 ILE A CA 1
ATOM 1795 C C . ILE A 1 230 ? -11.073 2.106 22.534 1.00 87.81 230 ILE A C 1
ATOM 1797 O O . ILE A 1 230 ? -11.345 1.601 23.620 1.00 87.81 230 ILE A O 1
ATOM 1801 N N . PHE A 1 231 ? -9.953 2.788 22.306 1.00 89.38 231 PHE A N 1
ATOM 1802 C CA . PHE A 1 231 ? -8.932 3.085 23.303 1.00 89.38 231 PHE A CA 1
ATOM 1803 C C . PHE A 1 231 ? -9.346 4.296 24.138 1.00 89.38 231 PHE A C 1
ATOM 1805 O O . PHE A 1 231 ? -9.304 5.427 23.663 1.00 89.38 231 PHE A O 1
ATOM 1812 N N . ALA A 1 232 ? -9.748 4.048 25.376 1.00 84.75 232 ALA A N 1
ATOM 1813 C CA . ALA A 1 232 ? -10.103 5.033 26.384 1.00 84.75 232 ALA A CA 1
ATOM 1814 C C . ALA A 1 232 ? -8.891 5.343 27.269 1.00 84.75 232 ALA A C 1
ATOM 1816 O O . ALA A 1 232 ? -8.551 4.548 28.148 1.00 84.75 232 ALA A O 1
ATOM 1817 N N . VAL A 1 233 ? -8.234 6.481 27.019 1.00 85.50 233 VAL A N 1
ATOM 1818 C CA . VAL A 1 233 ? -6.940 6.819 27.637 1.00 85.50 233 VAL A CA 1
ATOM 1819 C C . VAL A 1 233 ? -6.871 8.275 28.133 1.00 85.50 233 VAL A C 1
ATOM 1821 O O . VAL A 1 233 ? -7.541 9.145 27.570 1.00 85.50 233 VAL A O 1
ATOM 1824 N N . PRO A 1 234 ? -6.061 8.570 29.171 1.00 84.00 234 PRO A N 1
ATOM 1825 C CA . PRO A 1 234 ? -5.753 9.933 29.603 1.00 84.00 234 PRO A CA 1
ATOM 1826 C C . PRO A 1 234 ? -5.100 10.790 28.516 1.00 84.00 234 PRO A C 1
ATOM 1828 O O . PRO A 1 234 ? -4.566 10.279 27.530 1.00 84.00 234 PRO A O 1
ATOM 1831 N N . PHE A 1 235 ? -5.075 12.104 28.756 1.00 85.25 235 PHE A N 1
ATOM 1832 C CA . PHE A 1 235 ? -4.503 13.099 27.845 1.00 85.25 235 PHE A CA 1
ATOM 1833 C C . PHE A 1 235 ? -3.058 12.763 27.452 1.00 85.25 235 PHE A C 1
ATOM 1835 O O . PHE A 1 235 ? -2.721 12.795 26.269 1.00 85.25 235 PHE A O 1
ATOM 1842 N N . ASP A 1 236 ? -2.251 12.347 28.430 1.00 87.81 236 ASP A N 1
ATOM 1843 C CA . ASP A 1 236 ? -0.824 12.050 28.262 1.00 87.81 236 ASP A CA 1
ATOM 1844 C C . ASP A 1 236 ? -0.542 10.934 27.240 1.00 87.81 236 ASP A C 1
ATOM 1846 O O . ASP A 1 236 ? 0.531 10.908 26.639 1.00 87.81 236 ASP A O 1
ATOM 1850 N N . TYR A 1 237 ? -1.514 10.052 26.974 1.00 89.62 237 TYR A N 1
ATOM 1851 C CA . TYR A 1 237 ? -1.359 8.912 26.062 1.00 89.62 237 TYR A CA 1
ATOM 1852 C C . TYR A 1 237 ? -2.114 9.069 24.734 1.00 89.62 237 TYR A C 1
ATOM 1854 O O . TYR A 1 237 ? -2.031 8.193 23.868 1.00 89.62 237 TYR A O 1
ATOM 1862 N N . LEU A 1 238 ? -2.830 10.181 24.519 1.00 88.12 238 LEU A N 1
ATOM 1863 C CA . LEU A 1 238 ? -3.622 10.398 23.299 1.00 88.12 238 LEU A CA 1
ATOM 1864 C C . LEU A 1 238 ? -2.780 10.307 22.020 1.00 88.12 238 LEU A C 1
ATOM 1866 O O . LEU A 1 238 ? -3.233 9.745 21.025 1.00 88.12 238 LEU A O 1
ATOM 1870 N N . HIS A 1 239 ? -1.556 10.838 22.037 1.00 91.38 239 HIS A N 1
ATOM 1871 C CA . HIS A 1 239 ? -0.668 10.826 20.871 1.00 91.38 239 HIS A CA 1
ATOM 1872 C C . HIS A 1 239 ? -0.164 9.412 20.532 1.00 91.38 239 HIS A C 1
ATOM 1874 O O . HIS A 1 239 ? -0.151 9.004 19.367 1.00 91.38 239 HIS A O 1
ATOM 1880 N N . GLU A 1 240 ? 0.229 8.648 21.552 1.00 92.19 240 GLU A N 1
ATOM 1881 C CA . GLU A 1 240 ? 0.757 7.290 21.402 1.00 92.19 240 GLU A CA 1
ATOM 1882 C C . GLU A 1 240 ? -0.315 6.344 20.845 1.00 92.19 240 GLU A C 1
ATOM 1884 O O . GLU A 1 240 ? -0.150 5.770 19.765 1.00 92.19 240 GLU A O 1
ATOM 1889 N N . TYR A 1 241 ? -1.478 6.271 21.499 1.00 92.19 241 TYR A N 1
ATOM 1890 C CA . TYR A 1 241 ? -2.600 5.474 20.999 1.00 92.19 241 TYR A CA 1
ATOM 1891 C C . TYR A 1 241 ? -3.164 6.048 19.691 1.00 92.19 241 TYR A C 1
ATOM 1893 O O . TYR A 1 241 ? -3.661 5.297 18.850 1.00 92.19 241 TYR A O 1
ATOM 1901 N N . GLY A 1 242 ? -3.041 7.364 19.473 1.00 89.62 242 GLY A N 1
ATOM 1902 C CA . GLY A 1 242 ? -3.388 8.047 18.225 1.00 89.62 242 GLY A CA 1
ATOM 1903 C C . GLY A 1 242 ? -2.583 7.534 17.028 1.00 89.62 242 GLY A C 1
ATOM 1904 O O . GLY A 1 242 ? -3.109 7.421 15.920 1.00 89.62 242 GLY A O 1
ATOM 1905 N N . SER A 1 243 ? -1.333 7.140 17.264 1.00 90.06 243 SER A N 1
ATOM 1906 C CA . SER A 1 243 ? -0.478 6.487 16.270 1.00 90.06 243 SER A CA 1
ATOM 1907 C C . SER A 1 243 ? -0.826 5.005 16.084 1.00 90.06 243 SER A C 1
ATOM 1909 O O . SER A 1 243 ? -0.660 4.464 14.990 1.00 90.06 243 SER A O 1
ATOM 1911 N N . LEU A 1 244 ? -1.338 4.334 17.123 1.00 91.00 244 LEU A N 1
ATOM 1912 C CA . LEU A 1 244 ? -1.776 2.937 17.048 1.00 91.00 244 LEU A CA 1
ATOM 1913 C C . LEU A 1 244 ? -3.116 2.776 16.311 1.00 91.00 244 LEU A C 1
ATOM 1915 O O . LEU A 1 244 ? -3.235 1.879 15.474 1.00 91.00 244 LEU A O 1
ATOM 1919 N N . GLN A 1 245 ? -4.104 3.653 16.543 1.00 87.44 245 GLN A N 1
ATOM 1920 C CA . GLN A 1 245 ? -5.408 3.590 15.852 1.00 87.44 245 GLN A CA 1
ATOM 1921 C C . GLN A 1 245 ? -5.270 3.639 14.325 1.00 87.44 245 GLN A C 1
ATOM 1923 O O . GLN A 1 245 ? -6.034 3.015 13.597 1.00 87.44 245 GLN A O 1
ATOM 1928 N N . MET A 1 246 ? -4.243 4.335 13.842 1.00 82.56 246 MET A N 1
ATOM 1929 C CA . MET A 1 246 ? -3.903 4.475 12.431 1.00 82.56 246 MET A CA 1
ATOM 1930 C C . MET A 1 246 ? -3.490 3.148 11.782 1.00 82.56 246 MET A C 1
ATOM 1932 O O . MET A 1 246 ? -3.656 2.949 10.576 1.00 82.56 246 MET A O 1
ATOM 1936 N N . LYS A 1 247 ? -2.965 2.223 12.589 1.00 86.12 247 LYS A N 1
ATOM 1937 C CA . LYS A 1 247 ? -2.450 0.920 12.162 1.00 86.12 247 LYS A CA 1
ATOM 1938 C C . LYS A 1 247 ? -3.435 -0.224 12.416 1.00 86.12 247 LYS A C 1
ATOM 1940 O O . LYS A 1 247 ? -3.223 -1.320 11.908 1.00 86.12 247 LYS A O 1
ATOM 1945 N N . LEU A 1 248 ? -4.513 0.007 13.164 1.00 86.19 248 LEU A N 1
ATOM 1946 C CA . LEU A 1 248 ? -5.498 -1.013 13.530 1.00 86.19 248 LEU A CA 1
ATOM 1947 C C . LEU A 1 248 ? -6.854 -0.777 12.838 1.00 86.19 248 LEU A C 1
ATOM 1949 O O . LEU A 1 248 ? -7.219 0.362 12.535 1.00 86.19 248 LEU A O 1
ATOM 1953 N N . PRO A 1 249 ? -7.621 -1.845 12.561 1.00 80.12 249 PRO A N 1
ATOM 1954 C CA . PRO A 1 249 ? -8.878 -1.734 11.837 1.00 80.12 249 PRO A CA 1
ATOM 1955 C C . PRO A 1 249 ? -9.966 -1.129 12.728 1.00 80.12 249 PRO A C 1
ATOM 1957 O O . PRO A 1 249 ? -10.176 -1.588 13.849 1.00 80.12 249 PRO A O 1
ATOM 1960 N N . ARG A 1 250 ? -10.678 -0.104 12.239 1.00 79.50 250 ARG A N 1
ATOM 1961 C CA . ARG A 1 250 ? -11.778 0.578 12.973 1.00 79.50 250 ARG A CA 1
ATOM 1962 C C . ARG A 1 250 ? -11.390 1.129 14.353 1.00 79.50 250 ARG A C 1
ATOM 1964 O O . ARG A 1 250 ? -12.278 1.517 15.115 1.00 79.50 250 ARG A O 1
ATOM 1971 N N . ALA A 1 251 ? -10.103 1.152 14.686 1.00 85.94 251 ALA A N 1
ATOM 1972 C CA . ALA A 1 251 ? -9.645 1.574 15.991 1.00 85.94 251 ALA A CA 1
ATOM 1973 C C . ALA A 1 251 ? -9.882 3.071 16.183 1.00 85.94 251 ALA A C 1
ATOM 1975 O O . ALA A 1 251 ? -9.796 3.856 15.236 1.00 85.94 251 ALA A O 1
ATOM 1976 N N . ARG A 1 252 ? -10.194 3.461 17.415 1.00 81.88 252 ARG A N 1
ATOM 1977 C CA . ARG A 1 252 ? -10.383 4.862 17.792 1.00 81.88 252 ARG A CA 1
ATOM 1978 C C . ARG A 1 252 ? -9.748 5.146 19.129 1.00 81.88 252 ARG A C 1
ATOM 1980 O O . ARG A 1 252 ? -9.673 4.256 19.969 1.00 81.88 252 ARG A O 1
ATOM 1987 N N . VAL A 1 253 ? -9.368 6.398 19.327 1.00 86.00 253 VAL A N 1
ATOM 1988 C CA . VAL A 1 253 ? -8.872 6.899 20.605 1.00 86.00 253 VAL A CA 1
ATOM 1989 C C . VAL A 1 253 ? -9.838 7.924 21.158 1.00 86.00 253 VAL A C 1
ATOM 1991 O O . VAL A 1 253 ? -10.329 8.788 20.431 1.00 86.00 253 VAL A O 1
ATOM 1994 N N . VAL A 1 254 ? -10.111 7.803 22.449 1.00 80.56 254 VAL A N 1
ATOM 1995 C CA . VAL A 1 254 ? -11.010 8.671 23.190 1.00 80.56 254 VAL A CA 1
ATOM 1996 C C . VAL A 1 254 ? -10.339 9.118 24.478 1.00 80.56 254 VAL A C 1
ATOM 1998 O O . VAL A 1 254 ? -9.739 8.312 25.190 1.00 80.56 254 VAL A O 1
ATOM 2001 N N . TYR A 1 255 ? -10.438 10.415 24.761 1.00 82.00 255 TYR A N 1
ATOM 2002 C CA . TYR A 1 255 ? -9.945 10.982 26.008 1.00 82.00 255 TYR A CA 1
ATOM 2003 C C . TYR A 1 255 ? -10.833 10.547 27.173 1.00 82.00 255 TYR A C 1
ATOM 2005 O O . TYR A 1 255 ? -12.059 10.657 27.103 1.00 82.00 255 TYR A O 1
ATOM 2013 N N . VAL A 1 256 ? -10.204 10.072 28.243 1.00 75.19 256 VAL A N 1
ATOM 2014 C CA . VAL A 1 256 ? -10.861 9.701 29.495 1.00 75.19 256 VAL A CA 1
ATOM 2015 C C . VAL A 1 256 ? -10.058 10.274 30.655 1.00 75.19 256 VAL A C 1
ATOM 2017 O O . VAL A 1 256 ? -8.916 9.882 30.884 1.00 75.19 256 VAL A O 1
ATOM 2020 N N . ASP A 1 257 ? -10.671 11.184 31.412 1.00 71.38 257 ASP A N 1
ATOM 2021 C CA . ASP A 1 257 ? -10.083 11.715 32.641 1.00 71.38 257 ASP A CA 1
ATOM 2022 C C . ASP A 1 257 ? -10.123 10.680 33.777 1.00 71.38 257 ASP A C 1
ATOM 2024 O O . ASP A 1 257 ? -11.100 10.520 34.510 1.00 71.38 257 ASP A O 1
ATOM 2028 N N . VAL A 1 258 ? -9.038 9.939 33.960 1.00 61.62 258 VAL A N 1
ATOM 2029 C CA . VAL A 1 258 ? -8.956 8.912 35.007 1.00 61.62 258 VAL A CA 1
ATOM 2030 C C . VAL A 1 258 ? -8.960 9.521 36.423 1.00 61.62 258 VAL A C 1
ATOM 2032 O O . VAL A 1 258 ? -9.034 8.763 37.384 1.00 61.62 258 VAL A O 1
ATOM 2035 N N . SER A 1 259 ? -8.950 10.852 36.596 1.00 60.38 259 SER A N 1
ATOM 2036 C CA . SER A 1 259 ? -8.974 11.544 37.892 1.00 60.38 259 SER A CA 1
ATOM 2037 C C . SER A 1 259 ? -10.385 11.885 38.398 1.00 60.38 259 SER A C 1
ATOM 2039 O O . SER A 1 259 ? -10.652 11.618 39.576 1.00 60.38 259 SER A O 1
ATOM 2041 N N . ASP A 1 260 ? -11.326 12.275 37.532 1.00 61.22 260 ASP A N 1
ATOM 2042 C CA . ASP A 1 260 ? -12.722 12.579 37.894 1.00 61.22 260 ASP A CA 1
ATOM 2043 C C . ASP A 1 260 ? -13.727 11.752 37.074 1.00 61.22 260 ASP A C 1
ATOM 2045 O O . ASP A 1 260 ? -13.936 11.999 35.885 1.00 61.22 260 ASP A O 1
ATOM 2049 N N . PRO A 1 261 ? -14.415 10.776 37.696 1.00 54.38 261 PRO A N 1
ATOM 2050 C CA . PRO A 1 261 ? -15.329 9.933 36.967 1.00 54.38 261 PRO A CA 1
ATOM 2051 C C . PRO A 1 261 ? -16.719 10.539 36.749 1.00 54.38 261 PRO A C 1
ATOM 2053 O O . PRO A 1 261 ? -17.561 9.925 36.087 1.00 54.38 261 PRO A O 1
ATOM 2056 N N . SER A 1 262 ? -16.988 11.730 37.285 1.00 55.22 262 SER A N 1
ATOM 2057 C CA . SER A 1 262 ? -18.236 12.466 37.093 1.00 55.22 262 SER A CA 1
ATOM 2058 C C . SER A 1 262 ? -18.240 13.299 35.805 1.00 55.22 262 SER A C 1
ATOM 2060 O O . SER A 1 262 ? -19.286 13.338 35.156 1.00 55.22 262 SER A O 1
ATOM 2062 N N . ASP A 1 263 ? -17.077 13.780 35.350 1.00 54.75 263 ASP A N 1
ATOM 2063 C CA . ASP A 1 263 ? -16.906 14.630 34.153 1.00 54.75 263 ASP A CA 1
ATOM 2064 C C . ASP A 1 263 ? -16.738 13.853 32.833 1.00 54.75 263 ASP A C 1
ATOM 2066 O O . ASP A 1 263 ? -16.514 14.410 31.760 1.00 54.75 263 ASP A O 1
ATOM 2070 N N . TYR A 1 264 ? -16.872 12.524 32.864 1.00 56.53 264 TYR A N 1
ATOM 2071 C CA . TYR A 1 264 ? -16.849 11.762 31.623 1.00 56.53 264 TYR A CA 1
ATOM 2072 C C . TYR A 1 264 ? -18.062 12.072 30.736 1.00 56.53 264 TYR A C 1
ATOM 2074 O O . TYR A 1 264 ? -19.137 11.480 30.907 1.00 56.53 264 TYR A O 1
ATOM 2082 N N . ASN A 1 265 ? -17.879 12.934 29.743 1.00 53.47 265 ASN A N 1
ATOM 2083 C CA . ASN A 1 265 ? -18.787 13.035 28.614 1.00 53.47 265 ASN A CA 1
ATOM 2084 C C . ASN A 1 265 ? -18.546 11.853 27.656 1.00 53.47 265 ASN A C 1
ATOM 2086 O O . ASN A 1 265 ? -17.803 11.955 26.685 1.00 53.47 265 ASN A O 1
ATOM 2090 N N . PHE A 1 266 ? -19.166 10.704 27.943 1.00 55.41 266 PHE A N 1
ATOM 2091 C CA . PHE A 1 266 ? -19.133 9.520 27.072 1.00 55.41 266 PHE A CA 1
ATOM 2092 C C . PHE A 1 266 ? -20.095 9.590 25.879 1.00 55.41 266 PHE A C 1
ATOM 2094 O O . PHE A 1 266 ? -20.196 8.624 25.125 1.00 55.41 266 PHE A O 1
ATOM 2101 N N . GLU A 1 267 ? -20.788 10.705 25.654 1.00 52.78 267 GLU A N 1
ATOM 2102 C CA . GLU A 1 267 ? -21.678 10.827 24.496 1.00 52.78 267 GLU A CA 1
ATOM 2103 C C . GLU A 1 267 ? -20.876 11.021 23.200 1.00 52.78 267 GLU A C 1
ATOM 2105 O O . GLU A 1 267 ? -21.109 10.320 22.215 1.00 52.78 267 GLU A O 1
ATOM 2110 N N . GLU A 1 268 ? -19.870 11.899 23.212 1.00 53.56 268 GLU A N 1
ATOM 2111 C CA . GLU A 1 268 ? -19.030 12.213 22.047 1.00 53.56 268 GLU A CA 1
ATOM 2112 C C . GLU A 1 268 ? -18.085 11.076 21.589 1.00 53.56 268 GLU A C 1
ATOM 2114 O O . GLU A 1 268 ? -17.954 10.867 20.379 1.00 53.56 268 GLU A O 1
ATOM 2119 N N . PRO A 1 269 ? -17.452 10.291 22.484 1.00 53.75 269 PRO A N 1
ATOM 2120 C CA . PRO A 1 269 ? -16.509 9.258 22.077 1.00 53.75 269 PRO A CA 1
ATOM 2121 C C . PRO A 1 269 ? -17.149 7.968 21.542 1.00 53.75 269 PRO A C 1
ATOM 2123 O O . PRO A 1 269 ? -16.520 7.247 20.763 1.00 53.75 269 PRO A O 1
ATOM 2126 N N . PHE A 1 270 ? -18.406 7.698 21.914 1.00 59.56 270 PHE A N 1
ATOM 2127 C CA . PHE A 1 270 ? -19.215 6.592 21.379 1.00 59.56 270 PHE A CA 1
ATOM 2128 C C . PHE A 1 270 ? -20.238 7.046 20.323 1.00 59.56 270 PHE A C 1
ATOM 2130 O O . PHE A 1 270 ? -20.922 6.218 19.706 1.00 59.56 270 PHE A O 1
ATOM 2137 N N . ASP A 1 271 ? -20.308 8.351 20.048 1.00 57.19 271 ASP A N 1
ATOM 2138 C CA . ASP A 1 271 ? -20.920 8.864 18.830 1.00 57.19 271 ASP A CA 1
ATOM 2139 C C . ASP A 1 271 ? -20.190 8.272 17.612 1.00 57.19 271 ASP A C 1
ATOM 2141 O O . ASP A 1 271 ? -18.970 8.076 17.580 1.00 57.19 271 ASP A O 1
ATOM 2145 N N . ARG A 1 272 ? -20.952 7.958 16.566 1.00 58.31 272 ARG A N 1
ATOM 2146 C CA . ARG A 1 272 ? -20.427 7.443 15.289 1.00 58.31 272 ARG A CA 1
ATOM 2147 C C . ARG A 1 272 ? -19.872 6.017 15.317 1.00 58.31 272 ARG A C 1
ATOM 2149 O O . ARG A 1 272 ? -19.255 5.639 14.322 1.00 58.31 272 ARG A O 1
ATOM 2156 N N . VAL A 1 273 ? -20.062 5.214 16.370 1.00 58.62 273 VAL A N 1
ATOM 2157 C CA . VAL A 1 273 ? -19.586 3.807 16.429 1.00 58.62 273 VAL A CA 1
ATOM 2158 C C . VAL A 1 273 ? -20.023 2.991 15.203 1.00 58.62 273 VAL A C 1
ATOM 2160 O O . VAL A 1 273 ? -19.249 2.175 14.706 1.00 58.62 273 VAL A O 1
ATOM 2163 N N . ARG A 1 274 ? -21.203 3.290 14.641 1.00 61.03 274 ARG A N 1
ATOM 2164 C CA . ARG A 1 274 ? -21.705 2.689 13.393 1.00 61.03 274 ARG A CA 1
ATOM 2165 C C . ARG A 1 274 ? -21.906 3.627 12.211 1.00 61.03 274 ARG A C 1
ATOM 2167 O O . ARG A 1 274 ? -22.284 3.176 11.137 1.00 61.03 274 ARG A O 1
ATOM 2174 N N . THR A 1 275 ? -21.649 4.923 12.360 1.00 65.00 275 THR A N 1
ATOM 2175 C CA . THR A 1 275 ? -21.861 5.861 11.246 1.00 65.00 275 THR A CA 1
ATOM 2176 C C . THR A 1 275 ? -20.648 5.981 10.325 1.00 65.00 275 THR A C 1
ATOM 2178 O O . THR A 1 275 ? -20.693 6.724 9.343 1.00 65.00 275 THR A O 1
ATOM 2181 N N . SER A 1 276 ? -19.569 5.248 10.618 1.00 74.88 276 SER A N 1
ATOM 2182 C CA . SER A 1 276 ? -18.386 5.169 9.770 1.00 74.88 276 SER A CA 1
ATOM 2183 C C . SER A 1 276 ? -18.416 3.948 8.851 1.00 74.88 276 SER A C 1
ATOM 2185 O O . SER A 1 276 ? -18.444 2.814 9.329 1.00 74.88 276 SER A O 1
ATOM 2187 N N . LEU A 1 277 ? -18.343 4.183 7.544 1.00 82.62 277 LEU A N 1
ATOM 2188 C CA . LEU A 1 277 ? -18.071 3.157 6.543 1.00 82.62 277 LEU A CA 1
ATOM 2189 C C . LEU A 1 277 ? -16.567 2.933 6.467 1.00 82.62 277 LEU A C 1
ATOM 2191 O O . LEU A 1 277 ? -15.820 3.888 6.252 1.00 82.62 277 LEU A O 1
ATOM 2195 N N . VAL A 1 278 ? -16.131 1.688 6.647 1.00 85.38 278 VAL A N 1
ATOM 2196 C CA . VAL A 1 278 ? -14.707 1.337 6.623 1.00 85.38 278 VAL A CA 1
ATOM 2197 C C . VAL A 1 278 ? -14.451 0.293 5.550 1.00 85.38 278 VAL A C 1
ATOM 2199 O O . VAL A 1 278 ? -15.052 -0.785 5.579 1.00 85.38 278 VAL A O 1
ATOM 2202 N N . LEU A 1 279 ? -13.553 0.627 4.625 1.00 91.00 279 LEU A N 1
ATOM 2203 C CA . LEU A 1 279 ? -12.979 -0.301 3.658 1.00 91.00 279 LEU A CA 1
ATOM 2204 C C . LEU A 1 279 ? -11.538 -0.614 4.035 1.00 91.00 279 LEU A C 1
ATOM 2206 O O . LEU A 1 279 ? -10.785 0.268 4.442 1.00 91.00 279 LEU A O 1
ATOM 2210 N N . THR A 1 280 ? -11.163 -1.872 3.879 1.00 90.31 280 THR A N 1
ATOM 2211 C CA . THR A 1 280 ? -9.812 -2.392 4.105 1.00 90.31 280 THR A CA 1
ATOM 2212 C C . THR A 1 280 ? -9.572 -3.568 3.164 1.00 90.31 280 THR A C 1
ATOM 2214 O O . THR A 1 280 ? -10.473 -3.922 2.411 1.00 90.31 280 THR A O 1
ATOM 2217 N N . HIS A 1 281 ? -8.401 -4.197 3.202 1.00 91.06 281 HIS A N 1
ATOM 2218 C CA . HIS A 1 281 ? -8.090 -5.343 2.352 1.00 91.06 281 HIS A CA 1
ATOM 2219 C C . HIS A 1 281 ? -7.434 -6.494 3.110 1.00 91.06 281 HIS A C 1
ATOM 2221 O O . HIS A 1 281 ? -6.865 -6.311 4.187 1.00 91.06 281 HIS A O 1
ATOM 2227 N N . SER A 1 282 ? -7.525 -7.695 2.538 1.00 87.88 282 SER A N 1
ATOM 2228 C CA . SER A 1 282 ? -6.734 -8.847 2.971 1.00 87.88 282 SER A CA 1
ATOM 2229 C C . SER A 1 282 ? -5.237 -8.618 2.709 1.00 87.88 282 SER A C 1
ATOM 2231 O O . SER A 1 282 ? -4.906 -7.976 1.712 1.00 87.88 282 SER A O 1
ATOM 2233 N N . PRO A 1 283 ? -4.328 -9.175 3.532 1.00 83.31 283 PRO A N 1
ATOM 2234 C CA . PRO A 1 283 ? -2.888 -9.065 3.303 1.00 83.31 283 PRO A CA 1
ATOM 2235 C C . PRO A 1 283 ? -2.487 -9.544 1.903 1.00 83.31 283 PRO A C 1
ATOM 2237 O O . PRO A 1 283 ? -2.914 -10.614 1.471 1.00 83.31 283 PRO A O 1
ATOM 2240 N N . VAL A 1 284 ? -1.648 -8.769 1.217 1.00 87.81 284 VAL A N 1
ATOM 2241 C CA . VAL A 1 284 ? -1.125 -9.088 -0.116 1.00 87.81 284 VAL A CA 1
ATOM 2242 C C . VAL A 1 284 ? 0.324 -8.613 -0.225 1.00 87.81 284 VAL A C 1
ATOM 2244 O O . VAL A 1 284 ? 0.668 -7.539 0.261 1.00 87.81 284 VAL A O 1
ATOM 2247 N N . GLN A 1 285 ? 1.197 -9.443 -0.797 1.00 86.75 285 GLN A N 1
ATOM 2248 C CA . GLN A 1 285 ? 2.632 -9.159 -0.880 1.00 86.75 285 GLN A CA 1
ATOM 2249 C C . GLN A 1 285 ? 2.973 -8.352 -2.136 1.00 86.75 285 GLN A C 1
ATOM 2251 O O . GLN A 1 285 ? 2.416 -8.592 -3.204 1.00 86.75 285 GLN A O 1
ATOM 2256 N N . GLY A 1 286 ? 3.926 -7.424 -2.013 1.00 88.75 286 GLY A N 1
ATOM 2257 C CA . GLY A 1 286 ? 4.471 -6.669 -3.147 1.00 88.75 286 GLY A CA 1
ATOM 2258 C C . GLY A 1 286 ? 3.564 -5.564 -3.702 1.00 88.75 286 GLY A C 1
ATOM 2259 O O . GLY A 1 286 ? 3.903 -4.973 -4.726 1.00 88.75 286 GLY A O 1
ATOM 2260 N N . LEU A 1 287 ? 2.436 -5.271 -3.043 1.00 93.31 287 LEU A N 1
ATOM 2261 C CA . LEU A 1 287 ? 1.503 -4.214 -3.434 1.00 93.31 287 LEU A CA 1
ATOM 2262 C C . LEU A 1 287 ? 1.379 -3.152 -2.344 1.00 93.31 287 LEU A C 1
ATOM 2264 O O . LEU A 1 287 ? 1.260 -3.474 -1.164 1.00 93.31 287 LEU A O 1
ATOM 2268 N N . ASN A 1 288 ? 1.300 -1.896 -2.772 1.00 93.44 288 ASN A N 1
ATOM 2269 C CA . ASN A 1 288 ? 0.922 -0.762 -1.941 1.00 93.44 288 ASN A CA 1
ATOM 2270 C C . ASN A 1 288 ? -0.510 -0.355 -2.300 1.00 93.44 288 ASN A C 1
ATOM 2272 O O . ASN A 1 288 ? -0.795 -0.011 -3.449 1.00 93.44 288 ASN A O 1
ATOM 2276 N N . ILE A 1 289 ? -1.423 -0.409 -1.328 1.00 95.00 289 ILE A N 1
ATOM 2277 C CA . ILE A 1 289 ? -2.848 -0.129 -1.542 1.00 95.00 289 ILE A CA 1
ATOM 2278 C C . ILE A 1 289 ? -3.276 1.013 -0.631 1.00 95.00 289 ILE A C 1
ATOM 2280 O O . ILE A 1 289 ? -3.324 0.868 0.585 1.00 95.00 289 ILE A O 1
ATOM 2284 N N . THR A 1 290 ? -3.655 2.142 -1.218 1.00 95.06 290 THR A N 1
ATOM 2285 C CA . THR A 1 290 ? -4.091 3.326 -0.470 1.00 95.06 290 THR A CA 1
ATOM 2286 C C . THR A 1 290 ? -5.561 3.624 -0.725 1.00 95.06 290 THR A C 1
ATOM 2288 O O . THR A 1 290 ? -6.101 3.361 -1.802 1.00 95.06 290 THR A O 1
ATOM 2291 N N . TYR A 1 291 ? -6.228 4.166 0.289 1.00 95.25 291 TYR A N 1
ATOM 2292 C CA . TYR A 1 291 ? -7.654 4.468 0.243 1.00 95.25 291 TYR A CA 1
ATOM 2293 C C . TYR A 1 291 ? -7.876 5.958 0.415 1.00 95.25 291 TYR A C 1
ATOM 2295 O O . TYR A 1 291 ? -7.429 6.549 1.397 1.00 95.25 291 TYR A O 1
ATOM 2303 N N . ARG A 1 292 ? -8.660 6.551 -0.481 1.00 95.06 292 ARG A N 1
ATOM 2304 C CA . ARG A 1 292 ? -9.127 7.931 -0.372 1.00 95.06 292 ARG A CA 1
ATOM 2305 C C . ARG A 1 292 ? -10.657 7.972 -0.424 1.00 95.06 292 ARG A C 1
ATOM 2307 O O . ARG A 1 292 ? -11.235 7.943 -1.511 1.00 95.06 292 ARG A O 1
ATOM 2314 N N . PRO A 1 293 ? -11.334 8.038 0.734 1.00 93.19 293 PRO A N 1
ATOM 2315 C CA . PRO A 1 293 ? -12.783 8.180 0.779 1.00 93.19 293 PRO A CA 1
ATOM 2316 C C . PRO A 1 293 ? -13.223 9.564 0.283 1.00 93.19 293 PRO A C 1
ATOM 2318 O O . PRO A 1 293 ? -12.590 10.573 0.587 1.00 93.19 293 PRO A O 1
ATOM 2321 N N . LEU A 1 294 ? -14.328 9.619 -0.457 1.00 91.81 294 LEU A N 1
ATOM 2322 C CA . LEU A 1 294 ? -14.922 10.844 -0.991 1.00 91.81 294 LEU A CA 1
ATOM 2323 C C . LEU A 1 294 ? -16.159 11.227 -0.174 1.00 91.81 294 LEU A C 1
ATOM 2325 O O . LEU A 1 294 ? -17.294 11.089 -0.629 1.00 91.81 294 LEU A O 1
ATOM 2329 N N . CYS A 1 295 ? -15.941 11.689 1.057 1.00 85.00 295 CYS A N 1
ATOM 2330 C CA . CYS A 1 295 ? -17.015 12.191 1.909 1.00 85.00 295 CYS A CA 1
ATOM 2331 C C . CYS A 1 295 ? -16.543 13.281 2.879 1.00 85.00 295 CYS A C 1
ATOM 2333 O O . CYS A 1 295 ? -15.343 13.460 3.084 1.00 85.00 295 CYS A O 1
ATOM 2335 N N . GLU A 1 296 ? -17.512 14.003 3.454 1.00 78.12 296 GLU A N 1
ATOM 2336 C CA . GLU A 1 296 ? -17.323 15.238 4.236 1.00 78.12 296 GLU A CA 1
ATOM 2337 C C . GLU A 1 296 ? -16.286 15.096 5.355 1.00 78.12 296 GLU A C 1
ATOM 2339 O O . GLU A 1 296 ? -15.390 15.924 5.484 1.00 78.12 296 GLU A O 1
ATOM 2344 N N . TYR A 1 297 ? -16.373 14.006 6.116 1.00 79.81 297 TYR A N 1
ATOM 2345 C CA . TYR A 1 297 ? -15.402 13.653 7.139 1.00 79.81 297 TYR A CA 1
ATOM 2346 C C . TYR A 1 297 ? -14.827 12.290 6.791 1.00 79.81 297 TYR A C 1
ATOM 2348 O O . TYR A 1 297 ? -15.487 11.263 6.954 1.00 79.81 297 TYR A O 1
ATOM 2356 N N . SER A 1 298 ? -13.599 12.275 6.294 1.00 83.94 298 SER A N 1
ATOM 2357 C CA . SER A 1 298 ? -12.934 11.056 5.856 1.00 83.94 298 SER A CA 1
ATOM 2358 C C . SER A 1 298 ? -11.503 10.985 6.357 1.00 83.94 298 SER A C 1
ATOM 2360 O O . SER A 1 298 ? -10.840 11.994 6.581 1.00 83.94 298 SER A O 1
ATOM 2362 N N . PHE A 1 299 ? -11.043 9.755 6.540 1.00 82.44 299 PHE A N 1
ATOM 2363 C CA . PHE A 1 299 ? -9.663 9.438 6.831 1.00 82.44 299 PHE A CA 1
ATOM 2364 C C . PHE A 1 299 ? -9.191 8.372 5.841 1.00 82.44 299 PHE A C 1
ATOM 2366 O O . PHE A 1 299 ? -9.822 7.322 5.723 1.00 82.44 299 PHE A O 1
ATOM 2373 N N . GLY A 1 300 ? -8.114 8.649 5.112 1.00 84.31 300 GLY A N 1
ATOM 2374 C CA . GLY A 1 300 ? -7.524 7.741 4.130 1.00 84.31 300 GLY A CA 1
ATOM 2375 C C . GLY A 1 300 ? -6.095 7.359 4.505 1.00 84.31 300 GLY A C 1
ATOM 2376 O O . GLY A 1 300 ? -5.411 8.132 5.170 1.00 84.31 300 GLY A O 1
ATOM 2377 N N . GLY A 1 301 ? -5.647 6.177 4.089 1.00 86.06 301 GLY A N 1
ATOM 2378 C CA . GLY A 1 301 ? -4.280 5.712 4.324 1.00 86.06 301 GLY A CA 1
ATOM 2379 C C . GLY A 1 301 ? -3.979 4.369 3.661 1.00 86.06 301 GLY A C 1
ATOM 2380 O O . GLY A 1 301 ? -4.812 3.826 2.934 1.00 86.06 301 GLY A O 1
ATOM 2381 N N . ASP A 1 302 ? -2.804 3.816 3.963 1.00 81.38 302 ASP A N 1
ATOM 2382 C CA . ASP A 1 302 ? -2.177 2.693 3.234 1.00 81.38 302 ASP A CA 1
ATOM 2383 C C . ASP A 1 302 ? -2.796 1.311 3.506 1.00 81.38 302 ASP A C 1
ATOM 2385 O O . ASP A 1 302 ? -2.243 0.278 3.153 1.00 81.38 302 ASP A O 1
ATOM 2389 N N . HIS A 1 303 ? -3.926 1.265 4.211 1.00 81.56 303 HIS A N 1
ATOM 2390 C CA . HIS A 1 303 ? -4.504 0.008 4.697 1.00 81.56 303 HIS A CA 1
ATOM 2391 C C . HIS A 1 303 ? -6.019 0.046 4.887 1.00 81.56 303 HIS A C 1
ATOM 2393 O O . HIS A 1 303 ? -6.687 -0.992 4.854 1.00 81.56 303 HIS A O 1
ATOM 2399 N N . GLN A 1 304 ? -6.566 1.234 5.138 1.00 87.38 304 GLN A N 1
ATOM 2400 C CA . GLN A 1 304 ? -7.995 1.424 5.293 1.00 87.38 304 GLN A CA 1
ATOM 2401 C C . GLN A 1 304 ? -8.412 2.828 4.875 1.00 87.38 304 GLN A C 1
ATOM 2403 O O . GLN A 1 304 ? -7.662 3.793 5.032 1.00 87.38 304 GLN A O 1
ATOM 2408 N N . GLY A 1 305 ? -9.644 2.931 4.396 1.00 89.19 305 GLY A N 1
ATOM 2409 C CA . GLY A 1 305 ? -10.355 4.185 4.227 1.00 89.19 305 GLY A CA 1
ATOM 2410 C C . GLY A 1 305 ? -11.559 4.201 5.151 1.00 89.19 305 GLY A C 1
ATOM 2411 O O . GLY A 1 305 ? -12.360 3.269 5.137 1.00 89.19 305 GLY A O 1
ATOM 2412 N N . THR A 1 306 ? -11.710 5.275 5.916 1.00 85.00 306 THR A N 1
ATOM 2413 C CA . THR A 1 306 ? -12.847 5.492 6.808 1.00 85.00 306 THR A CA 1
ATOM 2414 C C . THR A 1 306 ? -13.622 6.717 6.358 1.00 85.00 306 THR A C 1
ATOM 2416 O O . THR A 1 306 ? -13.069 7.807 6.245 1.00 85.00 306 THR A O 1
ATOM 2419 N N . CYS A 1 307 ? -14.919 6.553 6.139 1.00 85.62 307 CYS A N 1
ATOM 2420 C CA . CYS A 1 307 ? -15.836 7.634 5.824 1.00 85.62 307 CYS A CA 1
ATOM 2421 C C . CYS A 1 307 ? -16.884 7.780 6.926 1.00 85.62 307 CYS A C 1
ATOM 2423 O O . CYS A 1 307 ? -17.671 6.864 7.147 1.00 85.62 307 CYS A O 1
ATOM 2425 N N . TYR A 1 308 ? -16.934 8.928 7.596 1.00 79.12 308 TYR A N 1
ATOM 2426 C CA . TYR A 1 308 ? -17.926 9.220 8.626 1.00 79.12 308 TYR A CA 1
ATOM 2427 C C . TYR A 1 308 ? -19.153 9.887 8.002 1.00 79.12 308 TYR A C 1
ATOM 2429 O O . TYR A 1 308 ? -19.094 11.007 7.501 1.00 79.12 308 TYR A O 1
ATOM 2437 N N . THR A 1 309 ? -20.295 9.210 8.071 1.00 74.12 309 THR A N 1
ATOM 2438 C CA . THR A 1 309 ? -21.573 9.722 7.565 1.00 74.12 309 THR A CA 1
ATOM 2439 C C . THR A 1 309 ? -22.397 10.335 8.702 1.00 74.12 309 THR A C 1
ATOM 2441 O O . THR A 1 309 ? -22.452 9.802 9.814 1.00 74.12 309 THR A O 1
ATOM 2444 N N . ARG A 1 310 ? -23.044 11.483 8.455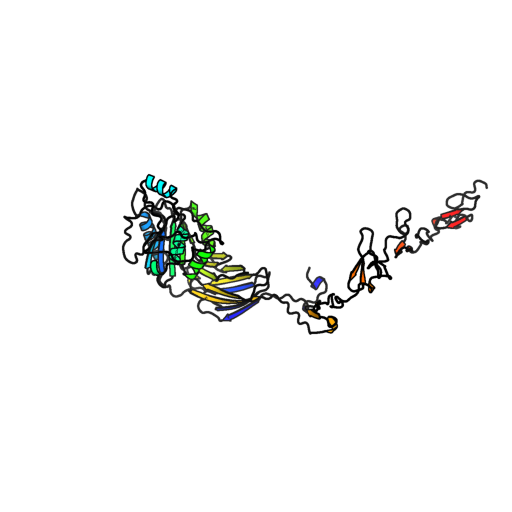 1.00 70.75 310 ARG A N 1
ATOM 2445 C CA . ARG A 1 310 ? -23.935 12.160 9.416 1.00 70.75 310 ARG A CA 1
ATOM 2446 C C . ARG A 1 310 ? -25.253 12.573 8.771 1.00 70.75 310 ARG A C 1
ATOM 2448 O O . ARG A 1 310 ? -25.315 12.832 7.571 1.00 70.75 310 ARG A O 1
ATOM 2455 N N . GLY A 1 311 ? -26.306 12.655 9.587 1.00 68.31 311 GLY A N 1
ATOM 2456 C CA . GLY A 1 311 ? -27.619 13.166 9.180 1.00 68.31 311 GLY A CA 1
ATOM 2457 C C . GLY A 1 311 ? -28.106 12.576 7.853 1.00 68.31 311 GLY A C 1
ATOM 2458 O O . GLY A 1 311 ? -28.165 11.359 7.689 1.00 68.31 311 GLY A O 1
ATOM 2459 N N . ARG A 1 312 ? -28.395 13.448 6.877 1.00 60.75 312 ARG A N 1
ATOM 2460 C CA . ARG A 1 312 ? -28.884 13.067 5.537 1.00 60.75 312 ARG A CA 1
ATOM 2461 C C . ARG A 1 312 ? -27.887 12.234 4.714 1.00 60.75 312 ARG A C 1
ATOM 2463 O O . ARG A 1 312 ? -28.302 11.565 3.774 1.00 60.75 312 ARG A O 1
ATOM 2470 N N . HIS A 1 313 ? -26.595 12.242 5.051 1.00 66.69 313 HIS A N 1
ATOM 2471 C CA . HIS A 1 313 ? -25.576 11.447 4.355 1.00 66.69 313 HIS A CA 1
ATOM 2472 C C . HIS A 1 313 ? -25.554 9.976 4.789 1.00 66.69 313 HIS A C 1
ATOM 2474 O O . HIS A 1 313 ? -25.042 9.155 4.035 1.00 66.69 313 HIS A O 1
ATOM 2480 N N . LYS A 1 314 ? -26.180 9.613 5.925 1.00 67.94 314 LYS A N 1
ATOM 2481 C CA . LYS A 1 314 ? -26.340 8.206 6.348 1.00 67.94 314 LYS A CA 1
ATOM 2482 C C . LYS A 1 314 ? -27.091 7.348 5.326 1.00 67.94 314 LYS A C 1
ATOM 2484 O O . LYS A 1 314 ? -26.979 6.135 5.372 1.00 67.94 314 LYS A O 1
ATOM 2489 N N . GLN A 1 315 ? -27.872 7.964 4.436 1.00 70.06 315 GLN A N 1
ATOM 2490 C CA . GLN A 1 315 ? -28.686 7.279 3.425 1.00 70.06 315 GLN A CA 1
ATOM 2491 C C . GLN A 1 315 ? -28.126 7.416 2.001 1.00 70.06 315 GLN A C 1
ATOM 2493 O O . GLN A 1 315 ? -28.774 6.992 1.045 1.00 70.06 315 GLN A O 1
ATOM 2498 N N . LYS A 1 316 ? -26.935 8.005 1.836 1.00 83.75 316 LYS A N 1
ATOM 2499 C CA . LYS A 1 316 ? -26.281 8.142 0.531 1.00 83.75 316 LYS A CA 1
ATOM 2500 C C . LYS A 1 316 ? -25.178 7.106 0.374 1.00 83.75 316 LYS A C 1
ATOM 2502 O O . LYS A 1 316 ? -24.434 6.846 1.319 1.00 83.75 316 LYS A O 1
ATOM 2507 N N . THR A 1 317 ? -25.051 6.577 -0.838 1.00 88.75 317 THR A N 1
ATOM 2508 C CA . THR A 1 317 ? -23.892 5.788 -1.257 1.00 88.75 317 THR A CA 1
ATOM 2509 C C . THR A 1 317 ? -22.630 6.633 -1.126 1.00 88.75 317 THR A C 1
ATOM 2511 O O . THR A 1 317 ? -22.614 7.785 -1.561 1.00 88.75 317 THR A O 1
ATOM 2514 N N . GLN A 1 318 ? -21.595 6.070 -0.510 1.00 90.88 318 GLN A N 1
ATOM 2515 C CA . GLN A 1 318 ? -20.290 6.712 -0.376 1.00 90.88 318 GLN A CA 1
ATOM 2516 C C . GLN A 1 318 ? -19.306 6.089 -1.361 1.00 90.88 318 GLN A C 1
ATOM 2518 O O . GLN A 1 318 ? -19.362 4.887 -1.612 1.00 90.88 318 GLN A O 1
ATOM 2523 N N . THR A 1 319 ? -18.393 6.899 -1.889 1.00 94.50 319 THR A N 1
ATOM 2524 C CA . THR A 1 319 ? -17.392 6.459 -2.867 1.00 94.50 319 THR A CA 1
ATOM 2525 C C . THR A 1 319 ? -16.005 6.469 -2.243 1.00 94.50 319 THR A C 1
ATOM 2527 O O . THR A 1 319 ? -15.656 7.383 -1.497 1.00 94.50 319 THR A O 1
ATOM 2530 N N . PHE A 1 320 ? -15.204 5.463 -2.566 1.00 96.00 320 PHE A N 1
ATOM 2531 C CA . PHE A 1 320 ? -13.814 5.332 -2.160 1.00 96.00 320 PHE A CA 1
ATOM 2532 C C . PHE A 1 320 ? -12.954 5.188 -3.407 1.00 96.00 320 PHE A C 1
ATOM 2534 O O . PHE A 1 320 ? -13.174 4.281 -4.201 1.00 96.00 320 PHE A O 1
ATOM 2541 N N . ASN A 1 321 ? -11.963 6.060 -3.559 1.00 97.38 321 ASN A N 1
ATOM 2542 C CA . ASN A 1 321 ? -10.901 5.850 -4.530 1.00 97.38 321 ASN A CA 1
ATOM 2543 C C . ASN A 1 321 ? -9.893 4.882 -3.910 1.00 97.38 321 ASN A C 1
ATOM 2545 O O . ASN A 1 321 ? -9.298 5.194 -2.874 1.00 97.38 321 ASN A O 1
ATOM 2549 N N . VAL A 1 322 ? -9.724 3.719 -4.525 1.00 97.75 322 VAL A N 1
ATOM 2550 C CA . VAL A 1 322 ? -8.724 2.728 -4.134 1.00 97.75 322 VAL A CA 1
ATOM 2551 C C . VAL A 1 322 ? -7.591 2.803 -5.141 1.00 97.75 322 VAL A C 1
ATOM 2553 O O . VAL A 1 322 ? -7.805 2.568 -6.328 1.00 97.75 322 VAL A O 1
ATOM 2556 N N . THR A 1 323 ? -6.396 3.149 -4.671 1.00 97.56 323 THR A N 1
ATOM 2557 C CA . THR A 1 323 ? -5.197 3.252 -5.504 1.00 97.56 323 THR A CA 1
ATOM 2558 C C . THR A 1 323 ? -4.270 2.086 -5.195 1.00 97.56 323 THR A C 1
ATOM 2560 O O . THR A 1 323 ? -3.848 1.926 -4.051 1.00 97.56 323 THR A O 1
ATOM 2563 N N . VAL A 1 324 ? -3.939 1.293 -6.211 1.00 97.12 324 VAL A N 1
ATOM 2564 C CA . VAL A 1 324 ? -3.040 0.136 -6.125 1.00 97.12 324 VAL A CA 1
ATOM 2565 C C . VAL A 1 324 ? -1.767 0.440 -6.907 1.00 97.12 324 VAL A C 1
ATOM 2567 O O . VAL A 1 324 ? -1.832 0.911 -8.043 1.00 97.12 324 VAL A O 1
ATOM 2570 N N . SER A 1 325 ? -0.603 0.177 -6.321 1.00 95.62 325 SER A N 1
ATOM 2571 C CA . SER A 1 325 ? 0.694 0.324 -6.983 1.00 95.62 325 SER A CA 1
ATOM 2572 C C . SER A 1 325 ? 1.665 -0.789 -6.593 1.00 95.62 325 SER A C 1
ATOM 2574 O O . SER A 1 325 ? 1.492 -1.474 -5.586 1.00 95.62 325 SER A O 1
ATOM 2576 N N . SER A 1 326 ? 2.690 -0.981 -7.420 1.00 94.94 326 SER A N 1
ATOM 2577 C CA . SER A 1 326 ? 3.803 -1.900 -7.177 1.00 94.94 326 SER A CA 1
ATOM 2578 C C . SER A 1 326 ? 5.103 -1.252 -7.645 1.00 94.94 326 SER A C 1
ATOM 2580 O O . SER A 1 326 ? 5.098 -0.473 -8.598 1.00 94.94 326 SER A O 1
ATOM 2582 N N . GLU A 1 327 ? 6.217 -1.546 -6.977 1.00 92.06 327 GLU A N 1
ATOM 2583 C CA . GLU A 1 327 ? 7.544 -1.059 -7.392 1.00 92.06 327 GLU A CA 1
ATOM 2584 C C . GLU A 1 327 ? 8.191 -1.964 -8.449 1.00 92.06 327 GLU A C 1
ATOM 2586 O O . GLU A 1 327 ? 8.984 -1.507 -9.267 1.00 92.06 327 GLU A O 1
ATOM 2591 N N . SER A 1 328 ? 7.835 -3.249 -8.453 1.00 92.62 328 SER A N 1
ATOM 2592 C CA . SER A 1 328 ? 8.380 -4.268 -9.351 1.00 92.62 328 SER A CA 1
ATOM 2593 C C . SER A 1 328 ? 7.277 -5.186 -9.883 1.00 92.62 328 SER A C 1
ATOM 2595 O O . SER A 1 328 ? 6.131 -5.129 -9.437 1.00 92.62 328 SER A O 1
ATOM 2597 N N . CYS A 1 329 ? 7.619 -6.019 -10.867 1.00 91.12 329 CYS A N 1
ATOM 2598 C CA . CYS A 1 329 ? 6.715 -7.026 -11.415 1.00 91.12 329 CYS A CA 1
ATOM 2599 C C . CYS A 1 329 ? 6.315 -8.057 -10.362 1.00 91.12 329 CYS A C 1
ATOM 2601 O O . CYS A 1 329 ? 7.103 -8.931 -10.006 1.00 91.12 329 CYS A O 1
ATOM 2603 N N . VAL A 1 330 ? 5.075 -7.959 -9.891 1.00 92.38 330 VAL A N 1
ATOM 2604 C CA . VAL A 1 330 ? 4.472 -8.934 -8.977 1.00 92.38 330 VAL A CA 1
ATOM 2605 C C . VAL A 1 330 ? 3.987 -10.174 -9.728 1.00 92.38 330 VAL A C 1
ATOM 2607 O O . VAL A 1 330 ? 3.783 -10.141 -10.940 1.00 92.38 330 VAL A O 1
ATOM 2610 N N . LEU A 1 331 ? 3.780 -11.276 -9.006 1.00 91.69 331 LEU A N 1
ATOM 2611 C CA . LEU A 1 331 ? 3.094 -12.452 -9.544 1.00 91.69 331 LEU A CA 1
ATOM 2612 C C . LEU A 1 331 ? 1.577 -12.197 -9.635 1.00 91.69 331 LEU A C 1
ATOM 2614 O O . LEU A 1 331 ? 1.058 -11.385 -8.862 1.00 91.69 331 LEU A O 1
ATOM 2618 N N . PRO A 1 332 ? 0.850 -12.898 -10.529 1.00 94.75 332 PRO A N 1
ATOM 2619 C CA . PRO A 1 332 ? -0.610 -12.889 -10.521 1.00 94.75 332 PRO A CA 1
ATOM 2620 C C . PRO A 1 332 ? -1.150 -13.241 -9.133 1.00 94.75 332 PRO A C 1
ATOM 2622 O O . PRO A 1 332 ? -0.717 -14.219 -8.518 1.00 94.75 332 PRO A O 1
ATOM 2625 N N . ALA A 1 333 ? -2.081 -12.435 -8.635 1.00 93.88 333 ALA A N 1
ATOM 2626 C CA . ALA A 1 333 ? -2.585 -12.549 -7.272 1.00 93.88 333 ALA A CA 1
ATOM 2627 C C . ALA A 1 333 ? -4.069 -12.190 -7.203 1.00 93.88 333 ALA A C 1
ATOM 2629 O O . ALA A 1 333 ? -4.597 -11.477 -8.053 1.00 93.88 333 ALA A O 1
ATOM 2630 N N . SER A 1 334 ? -4.738 -12.657 -6.152 1.00 95.44 334 SER A N 1
ATOM 2631 C CA . SER A 1 334 ? -6.086 -12.210 -5.808 1.00 95.44 334 SER A CA 1
ATOM 2632 C C . SER A 1 334 ? -6.118 -11.746 -4.361 1.00 95.44 334 SER A C 1
ATOM 2634 O O . SER A 1 334 ? -5.479 -12.340 -3.490 1.00 95.44 334 SER A O 1
ATOM 2636 N N . PHE A 1 335 ? -6.833 -10.656 -4.109 1.00 94.81 335 PHE A N 1
ATOM 2637 C CA . PHE A 1 335 ? -7.060 -10.146 -2.763 1.00 94.81 335 PHE A CA 1
ATOM 2638 C C . PHE A 1 335 ? -8.476 -9.590 -2.644 1.00 94.81 335 PHE A C 1
ATOM 2640 O O . PHE A 1 335 ? -9.142 -9.296 -3.637 1.00 94.81 335 PHE A O 1
ATOM 2647 N N . GLU A 1 336 ? -8.951 -9.458 -1.413 1.00 94.06 336 GLU A N 1
ATOM 2648 C CA . GLU A 1 336 ? -10.299 -8.983 -1.130 1.00 94.06 336 GLU A CA 1
ATOM 2649 C C . GLU A 1 336 ? -10.256 -7.595 -0.509 1.00 94.06 336 GLU A C 1
ATOM 2651 O O . GLU A 1 336 ? -9.551 -7.393 0.481 1.00 94.06 336 GLU A O 1
ATOM 2656 N N . ILE A 1 337 ? -11.066 -6.667 -1.022 1.00 94.50 337 ILE A N 1
ATOM 2657 C CA . ILE A 1 337 ? -11.389 -5.425 -0.314 1.00 94.50 337 ILE A CA 1
ATOM 2658 C C . ILE A 1 337 ? -12.681 -5.663 0.464 1.00 94.50 337 ILE A C 1
ATOM 2660 O O . ILE A 1 337 ? -13.725 -5.977 -0.104 1.00 94.50 337 ILE A O 1
ATOM 2664 N N . LYS A 1 338 ? -12.607 -5.537 1.786 1.00 89.44 338 LYS A N 1
ATOM 2665 C CA . LYS A 1 338 ? -13.677 -5.860 2.732 1.00 89.44 338 LYS A CA 1
ATOM 2666 C C . LYS A 1 338 ? -14.341 -4.593 3.244 1.00 89.44 338 LYS A C 1
ATOM 2668 O O . LYS A 1 338 ? -13.667 -3.686 3.737 1.00 89.44 338 LYS A O 1
ATOM 2673 N N . SER A 1 339 ? -15.672 -4.563 3.198 1.00 87.75 339 SER A N 1
ATOM 2674 C CA . SER A 1 339 ? -16.472 -3.601 3.950 1.00 87.75 339 SER A CA 1
ATOM 2675 C C . SER A 1 339 ? -16.712 -4.136 5.351 1.00 87.75 339 SER A C 1
ATOM 2677 O O . SER A 1 339 ? -17.511 -5.050 5.554 1.00 87.75 339 SER A O 1
ATOM 2679 N N . LEU A 1 340 ? -16.064 -3.529 6.345 1.00 79.25 340 LEU A N 1
ATOM 2680 C CA . LEU A 1 340 ? -16.251 -3.941 7.739 1.00 79.25 340 LEU A CA 1
ATOM 2681 C C . LEU A 1 340 ? -17.642 -3.574 8.283 1.00 79.25 340 LEU A C 1
ATOM 2683 O O . LEU A 1 340 ? -18.044 -4.067 9.329 1.00 79.25 340 LEU A O 1
ATOM 2687 N N . THR A 1 341 ? -18.382 -2.714 7.578 1.00 73.88 341 THR A N 1
ATOM 2688 C CA . THR A 1 341 ? -19.760 -2.348 7.927 1.00 73.88 341 THR A CA 1
ATOM 2689 C C . THR A 1 341 ? -20.767 -3.393 7.445 1.00 73.88 341 THR A C 1
ATOM 2691 O O . THR A 1 341 ? -21.680 -3.748 8.184 1.00 73.88 341 THR A O 1
ATOM 2694 N N . HIS A 1 342 ? -20.610 -3.897 6.217 1.00 73.62 342 HIS A N 1
ATOM 2695 C CA . HIS A 1 342 ? -21.573 -4.821 5.602 1.00 73.62 342 HIS A CA 1
ATOM 2696 C C . HIS A 1 342 ? -21.178 -6.292 5.730 1.00 73.62 342 HIS A C 1
ATOM 2698 O O . HIS A 1 342 ? -22.014 -7.153 5.477 1.00 73.62 342 HIS A O 1
ATOM 2704 N N . GLN A 1 343 ? -19.933 -6.585 6.132 1.00 73.50 343 GLN A N 1
ATOM 2705 C CA . GLN A 1 343 ? -19.351 -7.933 6.080 1.00 73.50 343 GLN A CA 1
ATOM 2706 C C . GLN A 1 343 ? -19.402 -8.537 4.663 1.00 73.50 343 GLN A C 1
ATOM 2708 O O . GLN A 1 343 ? -19.410 -9.752 4.492 1.00 73.50 343 GLN A O 1
ATOM 2713 N N . GLU A 1 344 ? -19.423 -7.671 3.648 1.00 82.62 344 GLU A N 1
ATOM 2714 C CA . GLU A 1 344 ? -19.282 -8.019 2.238 1.00 82.62 344 GLU A CA 1
ATOM 2715 C C . GLU A 1 344 ? -17.851 -7.718 1.784 1.00 82.62 344 GLU A C 1
ATOM 2717 O O . GLU A 1 344 ? -17.198 -6.795 2.289 1.00 82.62 344 GLU A O 1
ATOM 2722 N N . SER A 1 345 ? -17.373 -8.487 0.813 1.00 90.50 345 SER A N 1
ATOM 2723 C CA . SER A 1 345 ? -16.093 -8.282 0.149 1.00 90.50 345 SER A CA 1
ATOM 2724 C C . SER A 1 345 ? -16.287 -8.151 -1.356 1.00 90.50 345 SER A C 1
ATOM 2726 O O . SER A 1 345 ? -17.215 -8.723 -1.931 1.00 90.50 345 SER A O 1
ATOM 2728 N N . LEU A 1 346 ? -15.394 -7.391 -1.982 1.00 94.94 346 LEU A N 1
ATOM 2729 C CA . LEU A 1 346 ? -15.174 -7.427 -3.420 1.00 94.94 346 LEU A CA 1
ATOM 2730 C C . LEU A 1 346 ? -13.827 -8.100 -3.690 1.00 94.94 346 LEU A C 1
ATOM 2732 O O . LEU A 1 346 ? -12.864 -7.905 -2.940 1.00 94.94 346 LEU A O 1
ATOM 2736 N N . THR A 1 347 ? -13.757 -8.877 -4.761 1.00 96.94 347 THR A N 1
ATOM 2737 C CA . THR A 1 347 ? -12.541 -9.579 -5.178 1.00 96.94 347 THR A CA 1
ATOM 2738 C C . THR A 1 347 ? -11.806 -8.759 -6.230 1.00 96.94 347 THR A C 1
ATOM 2740 O O . THR A 1 347 ? -12.401 -8.342 -7.223 1.00 96.94 347 THR A O 1
ATOM 2743 N N . VAL A 1 348 ? -10.508 -8.547 -6.028 1.00 97.81 348 VAL A N 1
ATOM 2744 C CA . VAL A 1 348 ? -9.615 -7.954 -7.026 1.00 97.81 348 VAL A CA 1
ATOM 2745 C C . VAL A 1 348 ? -8.719 -9.057 -7.577 1.00 97.81 348 VAL A C 1
ATOM 2747 O O . VAL A 1 348 ? -7.927 -9.645 -6.839 1.00 97.81 348 VAL A O 1
ATOM 2750 N N . GLU A 1 349 ? -8.858 -9.345 -8.866 1.00 97.69 349 GLU A N 1
ATOM 2751 C CA . GLU A 1 349 ? -8.011 -10.269 -9.622 1.00 97.69 349 GLU A CA 1
ATOM 2752 C C . GLU A 1 349 ? -6.919 -9.451 -10.319 1.00 97.69 349 GLU A C 1
ATOM 2754 O O . GLU A 1 349 ? -7.198 -8.696 -11.250 1.00 97.69 349 GLU A O 1
ATOM 2759 N N . LEU A 1 350 ? -5.679 -9.557 -9.840 1.00 96.94 350 LEU A N 1
ATOM 2760 C CA . LEU A 1 350 ? -4.550 -8.795 -10.359 1.00 96.94 350 LEU A CA 1
ATOM 2761 C C . LEU A 1 350 ? -3.767 -9.606 -11.390 1.00 96.94 350 LEU A C 1
ATOM 2763 O O . LEU A 1 350 ? -3.256 -10.689 -11.094 1.00 96.94 350 LEU A O 1
ATOM 2767 N N . THR A 1 351 ? -3.594 -9.012 -12.568 1.00 95.81 351 THR A N 1
ATOM 2768 C CA . THR A 1 351 ? -2.705 -9.492 -13.627 1.00 95.81 351 THR A CA 1
ATOM 2769 C C . THR A 1 351 ? -1.562 -8.487 -13.814 1.00 95.81 351 THR A C 1
ATOM 2771 O O . THR A 1 351 ? -1.811 -7.315 -14.105 1.00 95.81 351 THR A O 1
ATOM 2774 N N . PRO A 1 352 ? -0.295 -8.887 -13.621 1.00 93.44 352 PRO A N 1
ATOM 2775 C CA . PRO A 1 352 ? 0.838 -7.986 -13.798 1.00 93.44 352 PRO A CA 1
ATOM 2776 C C . PRO A 1 352 ? 1.060 -7.683 -15.284 1.00 93.44 352 PRO A C 1
ATOM 2778 O O . PRO A 1 352 ? 1.170 -8.592 -16.106 1.00 93.44 352 PRO A O 1
ATOM 2781 N N . ARG A 1 353 ? 1.193 -6.400 -15.628 1.00 93.00 353 ARG A N 1
ATOM 2782 C CA . ARG A 1 353 ? 1.448 -5.937 -16.997 1.00 93.00 353 ARG A CA 1
ATOM 2783 C C . ARG A 1 353 ? 2.907 -5.513 -17.148 1.00 93.00 353 ARG A C 1
ATOM 2785 O O . ARG A 1 353 ? 3.256 -4.339 -17.061 1.00 93.00 353 ARG A O 1
ATOM 2792 N N . CYS A 1 354 ? 3.759 -6.522 -17.296 1.00 89.44 354 CYS A N 1
ATOM 2793 C CA . CYS A 1 354 ? 5.218 -6.389 -17.293 1.00 89.44 354 CYS A CA 1
ATOM 2794 C C . CYS A 1 354 ? 5.866 -6.541 -18.667 1.00 89.44 354 CYS A C 1
ATOM 2796 O O . CYS A 1 354 ? 6.970 -6.051 -18.890 1.00 89.44 354 CYS A O 1
ATOM 2798 N N . SER A 1 355 ? 5.195 -7.248 -19.569 1.00 85.62 355 SER A N 1
ATOM 2799 C CA . SER A 1 355 ? 5.621 -7.406 -20.950 1.00 85.62 355 SER A CA 1
ATOM 2800 C C . SER A 1 355 ? 5.138 -6.234 -21.796 1.00 85.62 355 SER A C 1
ATOM 2802 O O . SER A 1 355 ? 4.034 -5.722 -21.606 1.00 85.62 355 SER A O 1
ATOM 2804 N N . CYS A 1 356 ? 5.962 -5.847 -22.764 1.00 84.94 356 CYS A N 1
ATOM 2805 C CA . CYS A 1 356 ? 5.549 -4.980 -23.856 1.00 84.94 356 CYS A CA 1
ATOM 2806 C C . CYS A 1 356 ? 5.031 -5.856 -25.000 1.00 84.94 356 CYS A C 1
ATOM 2808 O O . CYS A 1 356 ? 5.705 -6.799 -25.413 1.00 84.94 356 CYS A O 1
ATOM 2810 N N . GLU A 1 357 ? 3.842 -5.550 -25.509 1.00 82.12 357 GLU A N 1
ATOM 2811 C CA . GLU A 1 357 ? 3.272 -6.205 -26.686 1.00 82.12 357 GLU A CA 1
ATOM 2812 C C . GLU A 1 357 ? 3.600 -5.357 -27.913 1.00 82.12 357 GLU A C 1
ATOM 2814 O O . GLU A 1 357 ? 2.875 -4.430 -28.258 1.00 82.12 357 GLU A O 1
ATOM 2819 N N . CYS A 1 358 ? 4.746 -5.638 -28.530 1.00 80.81 358 CYS A N 1
ATOM 2820 C CA . CYS A 1 358 ? 5.266 -4.854 -29.653 1.00 80.81 358 CYS A CA 1
ATOM 2821 C C . CYS A 1 358 ? 4.745 -5.319 -31.020 1.00 80.81 358 CYS A C 1
ATOM 2823 O O . CYS A 1 358 ? 4.982 -4.649 -32.019 1.00 80.81 358 CYS A O 1
ATOM 2825 N N . GLY A 1 359 ? 4.003 -6.433 -31.061 1.00 72.88 359 GLY A N 1
ATOM 2826 C CA . GLY A 1 359 ? 3.396 -6.947 -32.289 1.00 72.88 359 GLY A CA 1
ATOM 2827 C C . GLY A 1 359 ? 4.413 -7.342 -33.362 1.00 72.88 359 GLY A C 1
ATOM 2828 O O . GLY A 1 359 ? 4.083 -7.265 -34.540 1.00 72.88 359 GLY A O 1
ATOM 2829 N N . ASP A 1 360 ? 5.637 -7.721 -32.973 1.00 73.75 360 ASP A N 1
ATOM 2830 C CA . ASP A 1 360 ? 6.677 -8.109 -33.924 1.00 73.75 360 ASP A CA 1
ATOM 2831 C C . ASP A 1 360 ? 6.234 -9.360 -34.701 1.00 73.75 360 ASP A C 1
ATOM 2833 O O . ASP A 1 360 ? 5.915 -10.398 -34.111 1.00 73.75 360 ASP A O 1
ATOM 2837 N N . GLU A 1 361 ? 6.218 -9.272 -36.031 1.00 75.19 361 GLU A N 1
ATOM 2838 C CA . GLU A 1 361 ? 6.088 -10.459 -36.870 1.00 75.19 361 GLU A CA 1
ATOM 2839 C C . GLU A 1 361 ? 7.406 -11.248 -36.828 1.00 75.19 361 GLU A C 1
ATOM 2841 O O . GLU A 1 361 ? 8.487 -10.649 -36.827 1.00 75.19 361 GLU A O 1
ATOM 2846 N N . PRO A 1 362 ? 7.354 -12.590 -36.771 1.00 72.88 362 PRO A N 1
ATOM 2847 C CA . PRO A 1 362 ? 8.558 -13.398 -36.816 1.00 72.88 362 PRO A CA 1
ATOM 2848 C C . PRO A 1 362 ? 9.229 -13.237 -38.183 1.00 72.88 362 PRO A C 1
ATOM 2850 O O . PRO A 1 362 ? 8.796 -13.830 -39.169 1.00 72.88 362 PRO A O 1
ATOM 2853 N N . ASP A 1 363 ? 10.302 -12.452 -38.213 1.00 79.31 363 ASP A N 1
ATOM 2854 C CA . ASP A 1 363 ? 11.212 -12.319 -39.345 1.00 79.31 363 ASP A CA 1
ATOM 2855 C C . ASP A 1 363 ? 12.591 -12.882 -38.956 1.00 79.31 363 ASP A C 1
ATOM 2857 O O . ASP A 1 363 ? 13.385 -12.200 -38.295 1.00 79.31 363 ASP A O 1
ATOM 2861 N N . PRO A 1 364 ? 12.882 -14.146 -39.317 1.00 78.12 364 PRO A N 1
ATOM 2862 C CA . PRO A 1 364 ? 14.162 -14.772 -39.022 1.00 78.12 364 PRO A CA 1
ATOM 2863 C C . PRO A 1 364 ? 15.349 -14.053 -39.675 1.00 78.12 364 PRO A C 1
ATOM 2865 O O . PRO A 1 364 ? 16.449 -14.118 -39.133 1.00 78.12 364 PRO A O 1
ATOM 2868 N N . GLU A 1 365 ? 15.159 -13.353 -40.800 1.00 85.88 365 GLU A N 1
ATOM 2869 C CA . GLU A 1 365 ? 16.249 -12.652 -41.495 1.00 85.88 365 GLU A CA 1
ATOM 2870 C C . GLU A 1 365 ? 16.774 -11.474 -40.683 1.00 85.88 365 GLU A C 1
ATOM 2872 O O . GLU A 1 365 ? 17.985 -11.250 -40.622 1.00 85.88 365 GLU A O 1
ATOM 2877 N N . LEU A 1 366 ? 15.872 -10.762 -40.006 1.00 87.50 366 LEU A N 1
ATOM 2878 C CA . LEU A 1 366 ? 16.197 -9.564 -39.239 1.00 87.50 366 LEU A CA 1
ATOM 2879 C C . LEU A 1 366 ? 17.233 -9.838 -38.140 1.00 87.50 366 LEU A C 1
ATOM 2881 O O . LEU A 1 366 ? 18.095 -9.002 -37.878 1.00 87.50 366 LEU A O 1
ATOM 2885 N N . CYS A 1 367 ? 17.174 -11.021 -37.527 1.00 89.62 367 CYS A N 1
ATOM 2886 C CA . CYS A 1 367 ? 18.077 -11.445 -36.458 1.00 89.62 367 CYS A CA 1
ATOM 2887 C C . CYS A 1 367 ? 19.059 -12.536 -36.911 1.00 89.62 367 CYS A C 1
ATOM 2889 O O . CYS A 1 367 ? 19.392 -13.433 -36.134 1.00 89.62 367 CYS A O 1
ATOM 2891 N N . ASN A 1 368 ? 19.490 -12.486 -38.179 1.00 88.56 368 ASN A N 1
ATOM 2892 C CA . ASN A 1 368 ? 20.480 -13.393 -38.776 1.00 88.56 368 ASN A CA 1
ATOM 2893 C C . ASN A 1 368 ? 20.174 -14.888 -38.578 1.00 88.56 368 ASN A C 1
ATOM 2895 O O . ASN A 1 368 ? 21.084 -15.706 -38.457 1.00 88.56 368 ASN A O 1
ATOM 2899 N N . TYR A 1 369 ? 18.891 -15.255 -38.543 1.00 89.38 369 TYR A N 1
ATOM 2900 C CA . TYR A 1 369 ? 18.405 -16.617 -38.304 1.00 89.38 369 TYR A CA 1
ATOM 2901 C C . TYR A 1 369 ? 18.895 -17.249 -36.986 1.00 89.38 369 TYR A C 1
ATOM 2903 O O . TYR A 1 369 ? 18.774 -18.459 -36.803 1.00 89.38 369 TYR A O 1
ATOM 2911 N N . ALA A 1 370 ? 19.441 -16.436 -36.078 1.00 90.50 370 ALA A N 1
ATOM 2912 C CA . ALA A 1 370 ? 20.084 -16.845 -34.830 1.00 90.50 370 ALA A CA 1
ATOM 2913 C C . ALA A 1 370 ? 19.499 -16.093 -33.623 1.00 90.50 370 ALA A C 1
ATOM 2915 O O . ALA A 1 370 ? 20.174 -15.797 -32.632 1.00 90.50 370 ALA A O 1
ATOM 2916 N N . GLY A 1 371 ? 18.229 -15.725 -33.737 1.00 89.44 371 GLY A N 1
ATOM 2917 C CA . GLY A 1 371 ? 17.482 -15.003 -32.730 1.00 89.44 371 GLY A CA 1
ATOM 2918 C C . GLY A 1 371 ? 16.099 -14.634 -33.237 1.00 89.44 371 GLY A C 1
ATOM 2919 O O . GLY A 1 371 ? 15.719 -14.938 -34.366 1.00 89.44 371 GLY A O 1
ATOM 2920 N N . ASN A 1 372 ? 15.344 -13.950 -32.385 1.00 89.56 372 ASN A N 1
ATOM 2921 C CA . ASN A 1 372 ? 14.004 -13.476 -32.712 1.00 89.56 372 ASN A CA 1
ATOM 2922 C C . ASN A 1 372 ? 13.886 -11.975 -32.431 1.00 89.56 372 ASN A C 1
ATOM 2924 O O . ASN A 1 372 ? 14.431 -11.515 -31.419 1.00 89.56 372 ASN A O 1
ATOM 2928 N N . PRO A 1 373 ? 13.164 -11.210 -33.266 1.00 88.19 373 PRO A N 1
ATOM 2929 C CA . PRO A 1 373 ? 12.895 -9.810 -32.981 1.00 88.19 373 PRO A CA 1
ATOM 2930 C C . PRO A 1 373 ? 11.957 -9.663 -31.777 1.00 88.19 373 PRO A C 1
ATOM 2932 O O . PRO A 1 373 ? 11.009 -10.427 -31.603 1.00 88.19 373 PRO A O 1
ATOM 2935 N N . VAL A 1 374 ? 12.267 -8.693 -30.920 1.00 87.81 374 VAL A N 1
ATOM 2936 C CA . VAL A 1 374 ? 11.499 -8.290 -29.740 1.00 87.81 374 VAL A CA 1
ATOM 2937 C C . VAL A 1 374 ? 11.617 -6.770 -29.586 1.00 87.81 374 VAL A C 1
ATOM 2939 O O . VAL A 1 374 ? 12.667 -6.251 -29.198 1.00 87.81 374 VAL A O 1
ATOM 2942 N N . CYS A 1 375 ? 10.533 -6.049 -29.866 1.00 84.94 375 CYS A N 1
ATOM 2943 C CA . CYS A 1 375 ? 10.397 -4.600 -29.725 1.00 84.94 375 CYS A CA 1
ATOM 2944 C C . CYS A 1 375 ? 11.497 -3.808 -30.450 1.00 84.94 375 CYS A C 1
ATOM 2946 O O . CYS A 1 375 ? 12.144 -2.937 -29.859 1.00 84.94 375 CYS A O 1
ATOM 2948 N N . GLY A 1 376 ? 11.746 -4.142 -31.721 1.00 82.69 376 GLY A N 1
ATOM 2949 C CA . GLY A 1 376 ? 12.765 -3.478 -32.546 1.00 82.69 376 GLY A CA 1
ATOM 2950 C C . GLY A 1 376 ? 14.221 -3.818 -32.191 1.00 82.69 376 GLY A C 1
ATOM 2951 O O . GLY A 1 376 ? 15.135 -3.125 -32.636 1.00 82.69 376 GLY A O 1
ATOM 2952 N N . LYS A 1 377 ? 14.454 -4.862 -31.387 1.00 87.06 377 LYS A N 1
ATOM 2953 C CA . LYS A 1 377 ? 15.783 -5.423 -31.092 1.00 87.06 377 LYS A CA 1
ATOM 2954 C C . LYS A 1 377 ? 15.781 -6.929 -31.288 1.00 87.06 377 LYS A C 1
ATOM 2956 O O . LYS A 1 377 ? 14.738 -7.557 -31.173 1.00 87.06 377 LYS A O 1
ATOM 2961 N N . CYS A 1 378 ? 16.945 -7.526 -31.497 1.00 88.38 378 CYS A N 1
ATOM 2962 C CA . CYS A 1 378 ? 17.054 -8.976 -31.552 1.00 88.38 378 CYS A CA 1
ATOM 2963 C C . CYS A 1 378 ? 17.339 -9.587 -30.176 1.00 88.38 378 CYS A C 1
ATOM 2965 O O . CYS A 1 378 ? 18.228 -9.147 -29.445 1.00 88.38 378 CYS A O 1
ATOM 2967 N N . ARG A 1 379 ? 16.587 -10.634 -29.827 1.00 90.56 379 ARG A N 1
ATOM 2968 C CA . ARG A 1 379 ? 16.897 -11.545 -28.724 1.00 90.56 379 ARG A CA 1
ATOM 2969 C C . ARG A 1 379 ? 17.565 -12.786 -29.306 1.00 90.56 379 ARG A C 1
ATOM 2971 O O . ARG A 1 379 ? 16.882 -13.630 -29.883 1.00 90.56 379 ARG A O 1
ATOM 2978 N N . CYS A 1 380 ? 18.882 -12.859 -29.154 1.00 89.75 380 CYS A N 1
ATOM 2979 C CA . CYS A 1 380 ? 19.706 -13.904 -29.752 1.00 89.75 380 CYS A CA 1
ATOM 2980 C C . CYS A 1 380 ? 19.567 -15.253 -29.059 1.00 89.75 380 CYS A C 1
ATOM 2982 O O . CYS A 1 380 ? 19.349 -15.330 -27.846 1.00 89.75 380 CYS A O 1
ATOM 2984 N N . ASP A 1 381 ? 19.724 -16.305 -29.854 1.00 89.31 381 ASP A N 1
ATOM 2985 C CA . ASP A 1 381 ? 19.794 -17.674 -29.378 1.00 89.31 381 ASP A CA 1
ATOM 2986 C C . ASP A 1 381 ? 21.112 -17.919 -28.627 1.00 89.31 381 ASP A C 1
ATOM 2988 O O . ASP A 1 381 ? 22.087 -17.167 -28.729 1.00 89.31 381 ASP A O 1
ATOM 2992 N N . ALA A 1 382 ? 21.151 -18.985 -27.828 1.00 84.75 382 ALA A N 1
ATOM 2993 C CA . ALA A 1 382 ? 22.322 -19.306 -27.021 1.00 84.75 382 ALA A CA 1
ATOM 2994 C C . ALA A 1 382 ? 23.571 -19.494 -27.903 1.00 84.75 382 ALA A C 1
ATOM 2996 O O . ALA A 1 382 ? 23.588 -20.340 -28.794 1.00 84.75 382 ALA A O 1
ATOM 2997 N N . GLY A 1 383 ? 24.632 -18.734 -27.617 1.00 76.62 383 GLY A N 1
ATOM 2998 C CA . GLY A 1 383 ? 25.878 -18.768 -28.390 1.00 76.62 383 GLY A CA 1
ATOM 2999 C C . GLY A 1 383 ? 25.967 -17.731 -29.514 1.00 76.62 383 GLY A C 1
ATOM 3000 O O . GLY A 1 383 ? 26.994 -17.691 -30.189 1.00 76.62 383 GLY A O 1
ATOM 3001 N N . TYR A 1 384 ? 24.952 -16.877 -29.668 1.00 84.12 384 TYR A N 1
ATOM 3002 C CA . TYR A 1 384 ? 24.953 -15.744 -30.588 1.00 84.12 384 TYR A CA 1
ATOM 3003 C C . TYR A 1 384 ? 24.769 -14.419 -29.843 1.00 84.12 384 TYR A C 1
ATOM 3005 O O . TYR A 1 384 ? 24.165 -14.364 -28.771 1.00 84.12 384 TYR A O 1
ATOM 3013 N N . PHE A 1 385 ? 25.333 -13.344 -30.384 1.00 78.81 385 PHE A N 1
ATOM 3014 C CA . PHE A 1 385 ? 25.292 -12.002 -29.801 1.00 78.81 385 PHE A CA 1
ATOM 3015 C C . PHE A 1 385 ? 25.488 -10.937 -30.889 1.00 78.81 385 PHE A C 1
ATOM 3017 O O . PHE A 1 385 ? 25.712 -11.261 -32.051 1.00 78.81 385 PHE A O 1
ATOM 3024 N N . GLY A 1 386 ? 25.367 -9.663 -30.519 1.00 78.69 386 GLY A N 1
ATOM 3025 C CA . GLY A 1 386 ? 25.316 -8.544 -31.465 1.00 78.69 386 GLY A CA 1
ATOM 3026 C C . GLY A 1 386 ? 23.927 -7.911 -31.508 1.00 78.69 386 GLY A C 1
ATOM 3027 O O . GLY A 1 386 ? 22.986 -8.417 -30.894 1.00 78.69 386 GLY A O 1
ATOM 3028 N N . SER A 1 387 ? 23.794 -6.767 -32.182 1.00 85.19 387 SER A N 1
ATOM 3029 C CA . SER A 1 387 ? 22.504 -6.047 -32.220 1.00 85.19 387 SER A CA 1
ATOM 3030 C C . SER A 1 387 ? 21.458 -6.778 -33.064 1.00 85.19 387 SER A C 1
ATOM 3032 O O . SER A 1 387 ? 20.259 -6.601 -32.847 1.00 85.19 387 SER A O 1
ATOM 3034 N N . TRP A 1 388 ? 21.932 -7.622 -33.980 1.00 88.88 388 TRP A N 1
ATOM 3035 C CA . TRP A 1 388 ? 21.162 -8.397 -34.942 1.00 88.88 388 TRP A CA 1
ATOM 3036 C C . TRP A 1 388 ? 21.497 -9.896 -34.867 1.00 88.88 388 TRP A C 1
ATOM 3038 O O . TRP A 1 388 ? 21.176 -10.635 -35.789 1.00 88.88 388 TRP A O 1
ATOM 3048 N N . CYS A 1 389 ? 22.146 -10.360 -33.791 1.00 87.62 389 CYS A N 1
ATOM 3049 C CA . CYS A 1 389 ? 22.621 -11.746 -33.624 1.00 87.62 389 CYS A CA 1
ATOM 3050 C C . CYS A 1 389 ? 23.598 -12.213 -34.709 1.00 87.62 389 CYS A C 1
ATOM 3052 O O . CYS A 1 389 ? 23.673 -13.390 -35.047 1.00 87.62 389 CYS A O 1
ATOM 3054 N N . GLU A 1 390 ? 24.345 -11.264 -35.261 1.00 85.62 390 GLU A N 1
ATOM 3055 C CA . GLU A 1 390 ? 25.294 -11.451 -36.349 1.00 85.62 390 GLU A CA 1
ATOM 3056 C C . GLU A 1 390 ? 26.593 -12.149 -35.924 1.00 85.62 390 GLU A C 1
ATOM 3058 O O . GLU A 1 390 ? 27.372 -12.549 -36.787 1.00 85.62 390 GLU A O 1
ATOM 3063 N N . CYS A 1 391 ? 26.830 -12.294 -34.617 1.00 76.81 391 CYS A N 1
ATOM 3064 C CA . CYS A 1 391 ? 28.066 -12.837 -34.065 1.00 76.81 391 CYS A CA 1
ATOM 3065 C C . CYS A 1 391 ? 27.818 -14.145 -33.316 1.00 76.81 391 CYS A C 1
ATOM 3067 O O . CYS A 1 391 ? 26.770 -14.328 -32.697 1.00 76.81 391 CYS A O 1
ATOM 3069 N N . SER A 1 392 ? 28.816 -15.024 -33.309 1.00 79.94 392 SER A N 1
ATOM 3070 C CA . SER A 1 392 ? 28.795 -16.314 -32.625 1.00 79.94 392 SER A CA 1
ATOM 3071 C C . SER A 1 392 ? 29.993 -16.486 -31.688 1.00 79.94 392 SER A C 1
ATOM 3073 O O . SER A 1 392 ? 31.051 -15.890 -31.877 1.00 79.94 392 SER A O 1
ATOM 3075 N N . VAL A 1 393 ? 29.874 -17.358 -30.683 1.00 64.56 393 VAL A N 1
ATOM 3076 C CA . VAL A 1 393 ? 30.995 -17.710 -29.778 1.00 64.56 393 VAL A CA 1
ATOM 3077 C C . VAL A 1 393 ? 32.165 -18.384 -30.528 1.00 64.56 393 VAL A C 1
ATOM 3079 O O . VAL A 1 393 ? 33.268 -18.481 -29.998 1.00 64.56 393 VAL A O 1
ATOM 3082 N N . SER A 1 394 ? 31.944 -18.831 -31.769 1.00 62.53 394 SER A N 1
ATOM 3083 C CA . SER A 1 394 ? 32.968 -19.374 -32.671 1.00 62.53 394 SER A CA 1
ATOM 3084 C C . SER A 1 394 ? 33.707 -18.326 -33.512 1.00 62.53 394 SER A C 1
ATOM 3086 O O . SER A 1 394 ? 34.607 -18.704 -34.267 1.00 62.53 394 SER A O 1
ATOM 3088 N N . ASP A 1 395 ? 33.359 -17.043 -33.399 1.00 60.56 395 ASP A N 1
ATOM 3089 C CA . ASP A 1 395 ? 34.010 -15.993 -34.177 1.00 60.56 395 ASP A CA 1
ATOM 3090 C C . ASP A 1 395 ? 35.429 -15.742 -33.645 1.00 60.56 395 ASP A C 1
ATOM 3092 O O . ASP A 1 395 ? 35.645 -15.221 -32.553 1.00 60.56 395 ASP A O 1
ATOM 3096 N N . ASP A 1 396 ? 36.404 -16.182 -34.439 1.00 61.19 396 ASP A N 1
ATOM 3097 C CA . ASP A 1 396 ? 37.843 -16.012 -34.240 1.00 61.19 396 ASP A CA 1
ATOM 3098 C C . ASP A 1 396 ? 38.220 -14.517 -34.167 1.00 61.19 396 ASP A C 1
ATOM 3100 O O . ASP A 1 396 ? 37.749 -13.718 -34.972 1.00 61.19 396 ASP A O 1
ATOM 3104 N N . ASP A 1 397 ? 39.136 -14.134 -33.268 1.00 65.88 397 ASP A N 1
ATOM 3105 C CA . ASP A 1 397 ? 39.733 -12.784 -33.205 1.00 65.88 397 ASP A CA 1
ATOM 3106 C C . ASP A 1 397 ? 40.675 -12.496 -34.397 1.00 65.88 397 ASP A C 1
ATOM 3108 O O . ASP A 1 397 ? 41.201 -11.386 -34.556 1.00 65.88 397 ASP A O 1
ATOM 3112 N N . GLY A 1 398 ? 40.941 -13.504 -35.234 1.00 68.94 398 GLY A N 1
ATOM 3113 C CA . GLY A 1 398 ? 41.756 -13.426 -36.447 1.00 68.94 398 GLY A CA 1
ATOM 3114 C C . GLY A 1 398 ? 41.475 -12.215 -37.358 1.00 68.94 398 GLY A C 1
ATOM 3115 O O . GLY A 1 398 ? 42.432 -11.524 -37.722 1.00 68.94 398 GLY A O 1
ATOM 3116 N N . PRO A 1 399 ? 40.212 -11.881 -37.700 1.00 75.56 399 PRO A N 1
ATOM 3117 C CA . PRO A 1 399 ? 39.852 -10.750 -38.559 1.00 75.56 399 PRO A CA 1
ATOM 3118 C C . PRO A 1 399 ? 40.162 -9.371 -37.965 1.00 75.56 399 PRO A C 1
ATOM 3120 O O . PRO A 1 399 ? 40.188 -8.398 -38.718 1.00 75.56 399 PRO A O 1
ATOM 3123 N N . CYS A 1 400 ? 40.428 -9.286 -36.657 1.00 82.31 400 CYS A N 1
ATOM 3124 C CA . CYS A 1 400 ? 40.831 -8.070 -35.947 1.00 82.31 400 CYS A CA 1
ATOM 3125 C C . CYS A 1 400 ? 42.357 -7.898 -35.852 1.00 82.31 400 CYS A C 1
ATOM 3127 O O . CYS A 1 400 ? 42.843 -6.980 -35.182 1.00 82.31 400 CYS A O 1
ATOM 3129 N N . ARG A 1 401 ? 43.144 -8.761 -36.509 1.00 87.19 401 ARG A N 1
ATOM 3130 C CA . ARG A 1 401 ? 44.611 -8.679 -36.550 1.00 87.19 401 ARG A CA 1
ATOM 3131 C C . ARG A 1 401 ? 45.089 -8.283 -37.943 1.00 87.19 401 ARG A C 1
ATOM 3133 O O . ARG A 1 401 ? 44.720 -8.889 -38.941 1.00 87.19 401 ARG A O 1
ATOM 3140 N N . GLN A 1 402 ? 45.990 -7.304 -38.008 1.00 83.25 402 GLN A N 1
ATOM 3141 C CA . GLN A 1 402 ? 46.560 -6.825 -39.274 1.00 83.25 402 GLN A CA 1
ATOM 3142 C C . GLN A 1 402 ? 47.473 -7.865 -39.963 1.00 83.25 402 GLN A C 1
ATOM 3144 O O . GLN A 1 402 ? 47.698 -7.791 -41.168 1.00 83.25 402 GLN A O 1
ATOM 3149 N N . GLY A 1 403 ? 47.994 -8.845 -39.217 1.00 83.06 403 GLY A N 1
ATOM 3150 C CA . GLY A 1 403 ? 48.860 -9.910 -39.723 1.00 83.06 403 GLY A CA 1
ATOM 3151 C C . GLY A 1 403 ? 49.172 -10.964 -38.657 1.00 83.06 403 GLY A C 1
ATOM 3152 O O . GLY A 1 403 ? 48.795 -10.818 -37.491 1.00 83.06 403 GLY A O 1
ATOM 3153 N N . ARG A 1 404 ? 49.872 -12.042 -39.037 1.00 76.38 404 ARG A N 1
ATOM 3154 C CA . ARG A 1 404 ? 50.248 -13.118 -38.100 1.00 76.38 404 ARG A CA 1
ATOM 3155 C C . ARG A 1 404 ? 51.135 -12.564 -36.982 1.00 76.38 404 ARG A C 1
ATOM 3157 O O . ARG A 1 404 ? 52.202 -12.028 -37.252 1.00 76.38 404 ARG A O 1
ATOM 3164 N N . GLY A 1 405 ? 50.684 -12.708 -35.737 1.00 77.62 405 GLY A N 1
ATOM 3165 C CA . GLY A 1 405 ? 51.390 -12.211 -34.551 1.00 77.62 405 GLY A CA 1
ATOM 3166 C C . GLY A 1 405 ? 51.117 -10.744 -34.197 1.00 77.62 405 GLY A C 1
ATOM 3167 O O . GLY A 1 405 ? 51.562 -10.303 -33.143 1.00 77.62 405 GLY A O 1
ATOM 3168 N N . ALA A 1 406 ? 50.354 -10.000 -35.007 1.00 84.50 406 ALA A N 1
ATOM 3169 C CA . ALA A 1 406 ? 49.921 -8.657 -34.629 1.00 84.50 406 ALA A CA 1
ATOM 3170 C C . ALA A 1 406 ? 48.935 -8.725 -33.440 1.00 84.50 406 ALA A C 1
ATOM 3172 O O . ALA A 1 406 ? 48.103 -9.646 -33.391 1.00 84.50 406 ALA A O 1
ATOM 3173 N N . PRO A 1 407 ? 49.006 -7.781 -32.483 1.00 85.19 407 PRO A N 1
ATOM 3174 C CA . PRO A 1 407 ? 48.018 -7.680 -31.419 1.00 85.19 407 PRO A CA 1
ATOM 3175 C C . PRO A 1 407 ? 46.640 -7.328 -31.991 1.00 85.19 407 PRO A C 1
ATOM 3177 O O . PRO A 1 407 ? 46.529 -6.650 -33.016 1.00 85.19 407 PRO A O 1
ATOM 3180 N N . VAL A 1 408 ? 45.592 -7.811 -31.323 1.00 84.88 408 VAL A N 1
ATOM 3181 C CA . VAL A 1 408 ? 44.194 -7.536 -31.677 1.00 84.88 408 VAL A CA 1
ATOM 3182 C C . VAL A 1 408 ? 43.970 -6.023 -31.667 1.00 84.88 408 VAL A C 1
ATOM 3184 O O . VAL A 1 408 ? 44.343 -5.354 -30.702 1.00 84.88 408 VAL A O 1
ATOM 3187 N N . CYS A 1 409 ? 43.450 -5.480 -32.772 1.00 89.06 409 CYS A N 1
ATOM 3188 C CA . CYS A 1 409 ? 43.220 -4.042 -32.957 1.00 89.06 409 CYS A CA 1
ATOM 3189 C C . CYS A 1 409 ? 44.445 -3.169 -32.648 1.00 89.06 409 CYS A C 1
ATOM 3191 O O . CYS A 1 409 ? 44.324 -2.060 -32.126 1.00 89.06 409 CYS A O 1
ATOM 3193 N N . LEU A 1 410 ? 45.641 -3.719 -32.900 1.00 90.62 410 LEU A N 1
ATOM 3194 C CA . LEU A 1 410 ? 46.940 -3.109 -32.608 1.00 90.62 410 LEU A CA 1
ATOM 3195 C C . LEU A 1 410 ? 47.107 -2.641 -31.148 1.00 90.62 410 LEU A C 1
ATOM 3197 O O . LEU A 1 410 ? 47.939 -1.782 -30.863 1.00 90.62 410 LEU A O 1
ATOM 3201 N N . GLY A 1 411 ? 46.319 -3.196 -30.218 1.00 87.50 411 GLY A N 1
ATOM 3202 C CA . GLY A 1 411 ? 46.272 -2.774 -28.814 1.00 87.50 411 GLY A CA 1
ATOM 3203 C C . GLY A 1 411 ? 45.639 -1.395 -28.584 1.00 87.50 411 GLY A C 1
ATOM 3204 O O . GLY A 1 411 ? 45.699 -0.873 -27.474 1.00 87.50 411 GLY A O 1
ATOM 3205 N N . ARG A 1 412 ? 45.043 -0.793 -29.620 1.00 90.94 412 ARG A N 1
ATOM 3206 C CA . ARG A 1 412 ? 44.426 0.545 -29.605 1.00 90.94 412 ARG A CA 1
ATOM 3207 C C . ARG A 1 412 ? 42.896 0.482 -29.651 1.00 90.94 412 ARG A C 1
ATOM 3209 O O . ARG A 1 412 ? 42.245 1.489 -29.914 1.00 90.94 412 ARG A O 1
ATOM 3216 N N . GL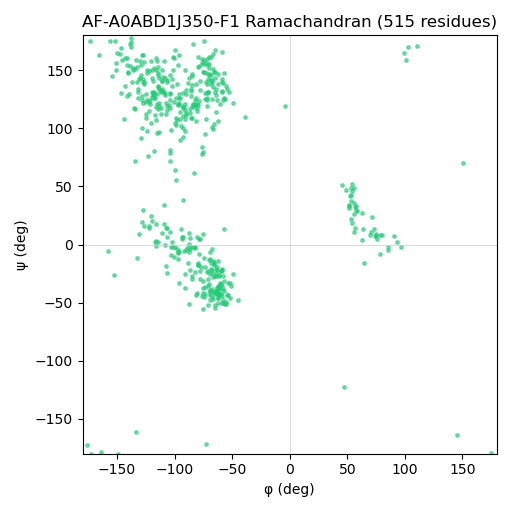Y A 1 413 ? 42.328 -0.694 -29.414 1.00 86.94 413 GLY A N 1
ATOM 3217 C CA . GLY A 1 413 ? 40.896 -0.947 -29.451 1.00 86.94 413 GLY A CA 1
ATOM 3218 C C . GLY A 1 413 ? 40.549 -2.349 -28.969 1.00 86.94 413 GLY A C 1
ATOM 3219 O O . GLY A 1 413 ? 41.438 -3.140 -28.639 1.00 86.94 413 GLY A O 1
ATOM 3220 N N . VAL A 1 414 ? 39.258 -2.654 -28.975 1.00 84.88 414 VAL A N 1
ATOM 3221 C CA . VAL A 1 414 ? 38.705 -3.970 -28.643 1.00 84.88 414 VAL A CA 1
ATOM 3222 C C . VAL A 1 414 ? 38.134 -4.597 -29.912 1.00 84.88 414 VAL A C 1
ATOM 3224 O O . VAL A 1 414 ? 37.559 -3.899 -30.746 1.00 84.88 414 VAL A O 1
ATOM 3227 N N . CYS A 1 415 ? 38.317 -5.907 -30.087 1.00 80.88 415 CYS A N 1
ATOM 3228 C CA . CYS A 1 415 ? 37.666 -6.635 -31.172 1.00 80.88 415 CYS A CA 1
ATOM 3229 C C . CYS A 1 415 ? 36.235 -6.962 -30.769 1.00 80.88 415 CYS A C 1
ATOM 3231 O O . CYS A 1 415 ? 36.006 -7.635 -29.766 1.00 80.88 415 CYS A O 1
ATOM 3233 N N . VAL A 1 416 ? 35.286 -6.485 -31.558 1.00 74.25 416 VAL A N 1
ATOM 3234 C CA . VAL A 1 416 ? 33.866 -6.761 -31.401 1.00 74.25 416 VAL A CA 1
ATOM 3235 C C . VAL A 1 416 ? 33.395 -7.334 -32.731 1.00 74.25 416 VAL A C 1
ATOM 3237 O O . VAL A 1 416 ? 33.420 -6.650 -33.753 1.00 74.25 416 VAL A O 1
ATOM 3240 N N . CYS A 1 417 ? 33.030 -8.617 -32.732 1.00 68.00 417 CYS A N 1
ATOM 3241 C CA . CYS A 1 417 ? 32.484 -9.310 -33.904 1.00 68.00 417 CYS A CA 1
ATOM 3242 C C . CYS A 1 417 ? 33.367 -9.209 -35.169 1.00 68.00 417 CYS A C 1
ATOM 3244 O O . CYS A 1 417 ? 32.897 -8.884 -36.260 1.00 68.00 417 CYS A O 1
ATOM 3246 N N . GLY A 1 418 ? 34.681 -9.422 -35.027 1.00 72.25 418 GLY A N 1
ATOM 3247 C CA . GLY A 1 418 ? 35.628 -9.370 -36.149 1.00 72.25 418 GLY A CA 1
ATOM 3248 C C . GLY A 1 418 ? 35.947 -7.959 -36.672 1.00 72.25 418 GLY A C 1
ATOM 3249 O O . GLY A 1 418 ? 36.645 -7.827 -37.683 1.00 72.25 418 GLY A O 1
ATOM 3250 N N . GLN A 1 419 ? 35.479 -6.905 -35.993 1.00 79.44 419 GLN A N 1
ATOM 3251 C CA . GLN A 1 419 ? 35.827 -5.511 -36.266 1.00 79.44 419 GLN A CA 1
ATOM 3252 C C . GLN A 1 419 ? 36.439 -4.833 -35.041 1.00 79.44 419 GLN A C 1
ATOM 3254 O O . GLN A 1 419 ? 36.127 -5.162 -33.901 1.00 79.44 419 GLN A O 1
ATOM 3259 N N . CYS A 1 420 ? 37.324 -3.869 -35.279 1.00 85.62 420 CYS A N 1
ATOM 3260 C CA . CYS A 1 420 ? 37.979 -3.141 -34.204 1.00 85.62 420 CYS A CA 1
ATOM 3261 C C . CYS A 1 420 ? 37.211 -1.884 -33.809 1.00 85.62 420 CYS A C 1
ATOM 3263 O O . CYS A 1 420 ? 37.061 -0.963 -34.613 1.00 85.62 420 CYS A O 1
ATOM 3265 N N . GLU A 1 421 ? 36.809 -1.820 -32.544 1.00 88.50 421 GLU A N 1
ATOM 3266 C CA . GLU A 1 421 ? 36.309 -0.610 -31.908 1.00 88.50 421 GLU A CA 1
ATOM 3267 C C . GLU A 1 421 ? 37.472 0.119 -31.225 1.00 88.50 421 GLU A C 1
ATOM 3269 O O . GLU A 1 421 ? 38.061 -0.360 -30.255 1.00 88.50 421 GLU A O 1
ATOM 3274 N N . CYS A 1 422 ? 37.855 1.270 -31.775 1.00 90.50 422 CYS A N 1
ATOM 3275 C CA . CYS A 1 422 ? 39.061 1.979 -31.362 1.00 90.50 422 CYS A CA 1
ATOM 3276 C C . CYS A 1 422 ? 38.847 2.822 -30.104 1.00 90.50 422 CYS A C 1
ATOM 3278 O O . CYS A 1 422 ? 37.851 3.533 -29.974 1.00 90.50 422 CYS A O 1
ATOM 3280 N N . HIS A 1 423 ? 39.822 2.796 -29.197 1.00 87.00 423 HIS A N 1
ATOM 3281 C CA . HIS A 1 423 ? 39.787 3.586 -27.974 1.00 87.00 423 HIS A CA 1
ATOM 3282 C C . HIS A 1 423 ? 39.826 5.092 -28.279 1.00 87.00 423 HIS A C 1
ATOM 3284 O O . HIS A 1 423 ? 40.534 5.562 -29.173 1.00 87.00 423 HIS A O 1
ATOM 3290 N N . SER A 1 424 ? 39.102 5.877 -27.486 1.00 78.12 424 SER A N 1
ATOM 3291 C CA . SER A 1 424 ? 39.237 7.335 -27.453 1.00 78.12 424 SER A CA 1
ATOM 3292 C C . SER A 1 424 ? 40.364 7.745 -26.504 1.00 78.12 424 SER A C 1
ATOM 3294 O O . SER A 1 424 ? 40.448 7.213 -25.397 1.00 78.12 424 SER A O 1
ATOM 3296 N N . SER A 1 425 ? 41.199 8.712 -26.894 1.00 71.69 425 SER A N 1
ATOM 3297 C CA . SER A 1 425 ? 42.265 9.260 -26.045 1.00 71.69 425 SER A CA 1
ATOM 3298 C C . SER A 1 425 ? 42.016 10.739 -25.731 1.00 71.69 425 SER A C 1
ATOM 3300 O O . SER A 1 425 ? 41.282 11.419 -26.444 1.00 71.69 425 SER A O 1
ATOM 3302 N N . LEU A 1 426 ? 42.648 11.259 -24.675 1.00 69.25 426 LEU A N 1
ATOM 3303 C CA . LEU A 1 426 ? 42.557 12.680 -24.304 1.00 69.25 426 LEU A CA 1
ATOM 3304 C C . LEU A 1 426 ? 43.159 13.622 -25.368 1.00 69.25 426 LEU A C 1
ATOM 3306 O O . LEU A 1 426 ? 42.823 14.801 -25.383 1.00 69.25 426 LEU A O 1
ATOM 3310 N N . GLY A 1 427 ? 44.036 13.111 -26.240 1.00 65.50 427 GLY A N 1
ATOM 3311 C CA . GLY A 1 427 ? 44.710 13.871 -27.299 1.00 65.50 427 GLY A CA 1
ATOM 3312 C C . GLY A 1 427 ? 44.096 13.724 -28.696 1.00 65.50 427 GLY A C 1
ATOM 3313 O O . GLY A 1 427 ? 44.584 14.364 -29.620 1.00 65.50 427 GLY A O 1
ATOM 3314 N N . GLY A 1 428 ? 43.050 12.903 -28.859 1.00 76.69 428 GLY A N 1
ATOM 3315 C CA . GLY A 1 428 ? 42.378 12.655 -30.141 1.00 76.69 428 GLY A CA 1
ATOM 3316 C C . GLY A 1 428 ? 41.862 11.218 -30.283 1.00 76.69 428 GLY A C 1
ATOM 3317 O O . GLY A 1 428 ? 41.726 10.487 -29.292 1.00 76.69 428 GLY A O 1
ATOM 3318 N N . ARG A 1 429 ? 41.537 10.789 -31.507 1.00 85.44 429 ARG A N 1
ATOM 3319 C CA . ARG A 1 429 ? 40.838 9.519 -31.773 1.00 85.44 429 ARG A CA 1
ATOM 3320 C C . ARG A 1 429 ? 41.684 8.568 -32.619 1.00 85.44 429 ARG A C 1
ATOM 3322 O O . ARG A 1 429 ? 42.148 8.924 -33.697 1.00 85.44 429 ARG A O 1
ATOM 3329 N N . TYR A 1 430 ? 41.778 7.314 -32.176 1.00 89.69 430 TYR A N 1
ATOM 3330 C CA . TYR A 1 430 ? 42.253 6.217 -33.019 1.00 89.69 430 TYR A CA 1
ATOM 3331 C C . TYR A 1 430 ? 41.150 5.759 -33.984 1.00 89.69 430 TYR A C 1
ATOM 3333 O O . TYR A 1 430 ? 39.978 5.699 -33.612 1.00 89.69 430 TYR A O 1
ATOM 3341 N N . TYR A 1 431 ? 41.504 5.431 -35.225 1.00 88.12 431 TYR A N 1
ATOM 3342 C CA . TYR A 1 431 ? 40.564 4.975 -36.254 1.00 88.12 431 TYR A CA 1
ATOM 3343 C C . TYR A 1 431 ? 41.230 4.050 -37.286 1.00 88.12 431 TYR A C 1
ATOM 3345 O O . TYR A 1 431 ? 42.441 3.822 -37.280 1.00 88.12 431 TYR A O 1
ATOM 3353 N N . GLY A 1 432 ? 40.423 3.510 -38.200 1.00 87.81 432 GLY A N 1
ATOM 3354 C CA . GLY A 1 432 ? 40.854 2.556 -39.224 1.00 87.81 432 GLY A CA 1
ATOM 3355 C C . GLY A 1 432 ? 40.537 1.108 -38.849 1.00 87.81 432 GLY A C 1
ATOM 3356 O O . GLY A 1 432 ? 40.234 0.804 -37.701 1.00 87.81 432 GLY A O 1
ATOM 3357 N N . ARG A 1 433 ? 40.597 0.207 -39.840 1.00 85.81 433 ARG A N 1
ATOM 3358 C CA . ARG A 1 433 ? 40.160 -1.200 -39.724 1.00 85.81 433 ARG A CA 1
ATOM 3359 C C . ARG A 1 433 ? 40.748 -1.955 -38.525 1.00 85.81 433 ARG A C 1
ATOM 3361 O O . ARG A 1 433 ? 40.067 -2.800 -37.962 1.00 85.81 433 ARG A O 1
ATOM 3368 N N . TYR A 1 434 ? 41.994 -1.664 -38.168 1.00 91.12 434 TYR A N 1
ATOM 3369 C CA . TYR A 1 434 ? 42.709 -2.287 -37.054 1.00 91.12 434 TYR A CA 1
ATOM 3370 C C . TYR A 1 434 ? 43.125 -1.254 -35.999 1.00 91.12 434 TYR A C 1
ATOM 3372 O O . TYR A 1 434 ? 44.065 -1.502 -35.251 1.00 91.12 434 TYR A O 1
ATOM 3380 N N . CYS A 1 435 ? 42.481 -0.079 -35.975 1.00 92.38 435 CYS A N 1
ATOM 3381 C CA . CYS A 1 435 ? 42.870 1.071 -35.149 1.00 92.38 435 CYS A CA 1
ATOM 3382 C C . CYS A 1 435 ? 44.303 1.562 -35.402 1.00 92.38 435 CYS A C 1
ATOM 3384 O O . CYS A 1 435 ? 45.002 2.015 -34.494 1.00 92.38 435 CYS A O 1
ATOM 3386 N N . GLN A 1 436 ? 44.756 1.450 -36.653 1.00 91.12 436 GLN A N 1
ATOM 3387 C CA . GLN A 1 436 ? 46.126 1.764 -37.051 1.00 91.12 436 GLN A CA 1
ATOM 3388 C C . GLN A 1 436 ? 46.404 3.259 -37.232 1.00 91.12 436 GLN A C 1
ATOM 3390 O O . GLN A 1 436 ? 47.565 3.650 -37.277 1.00 91.12 436 GLN A O 1
ATOM 3395 N N . CYS A 1 437 ? 45.360 4.075 -37.372 1.00 92.50 437 CYS A N 1
ATOM 3396 C CA . CYS A 1 437 ? 45.476 5.502 -37.631 1.00 92.50 437 CYS A CA 1
ATOM 3397 C C . CYS A 1 437 ? 45.064 6.321 -36.412 1.00 92.50 437 CYS A C 1
ATOM 3399 O O . CYS A 1 437 ? 44.283 5.873 -35.574 1.00 92.50 437 CYS A O 1
ATOM 3401 N N . ASP A 1 438 ? 45.553 7.551 -36.367 1.00 89.69 438 ASP A N 1
ATOM 3402 C CA . ASP A 1 438 ? 45.137 8.588 -35.434 1.00 89.69 438 ASP A CA 1
ATOM 3403 C C . ASP A 1 438 ? 45.218 9.967 -36.106 1.00 89.69 438 ASP A C 1
ATOM 3405 O O . ASP A 1 438 ? 45.678 10.107 -37.249 1.00 89.69 438 ASP A O 1
ATOM 3409 N N . ASP A 1 439 ? 44.657 10.966 -35.436 1.00 87.94 439 ASP A N 1
ATOM 3410 C CA . ASP A 1 439 ? 44.573 12.361 -35.871 1.00 87.94 439 ASP A CA 1
ATOM 3411 C C . ASP A 1 439 ? 45.529 13.286 -35.099 1.00 87.94 439 ASP A C 1
ATOM 3413 O O . ASP A 1 439 ? 45.401 14.506 -35.188 1.00 87.94 439 ASP A O 1
ATOM 3417 N N . PHE A 1 440 ? 46.505 12.728 -34.372 1.00 85.75 440 PHE A N 1
ATOM 3418 C CA . PHE A 1 440 ? 47.406 13.514 -33.522 1.00 85.75 440 PHE A CA 1
ATOM 3419 C C . PHE A 1 440 ? 48.900 13.196 -33.668 1.00 85.75 440 PHE A C 1
ATOM 3421 O O . PHE A 1 440 ? 49.722 13.978 -33.198 1.00 85.75 440 PHE A O 1
ATOM 3428 N N . SER A 1 441 ? 49.289 12.110 -34.339 1.00 86.44 441 SER A N 1
ATOM 3429 C CA . SER A 1 441 ? 50.698 11.720 -34.532 1.00 86.44 441 SER A CA 1
ATOM 3430 C C . SER A 1 441 ? 51.312 12.263 -35.831 1.00 86.44 441 SER A C 1
ATOM 3432 O O . SER A 1 441 ? 52.058 11.551 -36.501 1.00 86.44 441 SER A O 1
ATOM 3434 N N . CYS A 1 442 ? 50.979 13.495 -36.224 1.00 87.88 442 CYS A N 1
ATOM 3435 C CA . CYS A 1 442 ? 51.617 14.177 -37.358 1.00 87.88 442 CYS A CA 1
ATOM 3436 C C . CYS A 1 442 ? 52.689 15.170 -36.892 1.00 87.88 442 CYS A C 1
ATOM 3438 O O . CYS A 1 442 ? 52.748 15.524 -35.713 1.00 87.88 442 CYS A O 1
ATOM 3440 N N . ASP A 1 443 ? 53.508 15.641 -37.834 1.00 85.19 443 ASP A N 1
ATOM 3441 C CA . ASP A 1 443 ? 54.588 16.587 -37.559 1.00 85.19 443 ASP A CA 1
ATOM 3442 C C . ASP A 1 443 ? 54.081 17.858 -36.865 1.00 85.19 443 ASP A C 1
ATOM 3444 O O . ASP A 1 443 ? 53.042 18.427 -37.217 1.00 85.19 443 ASP A O 1
ATOM 3448 N N . MET A 1 444 ? 54.824 18.292 -35.847 1.00 83.38 444 MET A N 1
ATOM 3449 C CA . MET A 1 444 ? 54.522 19.489 -35.068 1.00 83.38 444 MET A CA 1
ATOM 3450 C C . MET A 1 444 ? 55.512 20.600 -35.397 1.00 83.38 444 MET A C 1
ATOM 3452 O O . MET A 1 444 ? 56.721 20.411 -35.280 1.00 83.38 444 MET A O 1
ATOM 3456 N N . LEU A 1 445 ? 54.987 21.781 -35.716 1.00 79.25 445 LEU A N 1
ATOM 3457 C CA . LEU A 1 445 ? 55.762 23.004 -35.892 1.00 79.25 445 LEU A CA 1
ATOM 3458 C C . LEU A 1 445 ? 55.291 24.030 -34.859 1.00 79.25 445 LEU A C 1
ATOM 3460 O O . LEU A 1 445 ? 54.091 24.238 -34.693 1.00 79.25 445 LEU A O 1
ATOM 3464 N N . GLU A 1 446 ? 56.229 24.616 -34.113 1.00 81.00 446 GLU A N 1
ATOM 3465 C CA . GLU A 1 446 ? 55.940 25.594 -33.047 1.00 81.00 446 GLU A CA 1
ATOM 3466 C C . GLU A 1 446 ? 54.881 25.116 -32.025 1.00 81.00 446 GLU A C 1
ATOM 3468 O O . GLU A 1 446 ? 54.086 25.892 -31.497 1.00 81.00 446 GLU A O 1
ATOM 3473 N N . GLY A 1 447 ? 54.855 23.808 -31.744 1.00 79.44 447 GLY A N 1
ATOM 3474 C CA . GLY A 1 447 ? 53.903 23.197 -30.809 1.00 79.44 447 GLY A CA 1
ATOM 3475 C C . GLY A 1 447 ? 52.492 22.983 -31.368 1.00 79.44 447 GLY A C 1
ATOM 3476 O O . GLY A 1 447 ? 51.599 22.606 -30.611 1.00 79.44 447 GLY A O 1
ATOM 3477 N N . LYS A 1 448 ? 52.274 23.191 -32.674 1.00 85.69 448 LYS A N 1
ATOM 3478 C CA . LYS A 1 448 ? 51.010 22.907 -33.364 1.00 85.69 448 LYS A CA 1
ATOM 3479 C C . LYS A 1 448 ? 51.184 21.778 -34.374 1.00 85.69 448 LYS A C 1
ATOM 3481 O O . LYS A 1 448 ? 52.117 21.780 -35.173 1.00 85.69 448 LYS A O 1
ATOM 3486 N N . ILE A 1 449 ? 50.254 20.828 -34.356 1.00 86.88 449 ILE A N 1
ATOM 3487 C CA . ILE A 1 449 ? 50.191 19.730 -35.329 1.00 86.88 449 ILE A CA 1
ATOM 3488 C C . ILE A 1 449 ? 49.901 20.321 -36.716 1.00 86.88 449 ILE A C 1
ATOM 3490 O O . ILE A 1 449 ? 49.000 21.151 -36.852 1.00 86.88 449 ILE A O 1
ATOM 3494 N N . CYS A 1 450 ? 50.676 19.919 -37.727 1.00 89.69 450 CYS A N 1
ATOM 3495 C CA . CYS A 1 450 ? 50.597 20.434 -39.099 1.00 89.69 450 CYS A CA 1
ATOM 3496 C C . CYS A 1 450 ? 50.694 21.967 -39.188 1.00 89.69 450 CYS A C 1
ATOM 3498 O O . CYS A 1 450 ? 49.928 22.601 -39.916 1.00 89.69 450 CYS A O 1
ATOM 3500 N N . GLY A 1 451 ? 51.538 22.575 -38.345 1.00 86.19 451 GLY A N 1
ATOM 3501 C CA . GLY A 1 451 ? 51.723 24.030 -38.273 1.00 86.19 451 GLY A CA 1
ATOM 3502 C C . GLY A 1 451 ? 50.474 24.818 -37.857 1.00 86.19 451 GLY A C 1
ATOM 3503 O O . GLY A 1 451 ? 50.506 26.043 -37.813 1.00 86.19 451 GLY A O 1
ATOM 3504 N N . GLY A 1 452 ? 49.368 24.141 -37.524 1.00 88.06 452 GLY A N 1
ATOM 3505 C CA . GLY A 1 452 ? 48.056 24.763 -37.349 1.00 88.06 452 GLY A CA 1
ATOM 3506 C C . GLY A 1 452 ? 47.355 25.153 -38.657 1.00 88.06 452 GLY A C 1
ATOM 3507 O O . GLY A 1 452 ? 46.318 25.805 -38.585 1.00 88.06 452 GLY A O 1
ATOM 3508 N N . HIS A 1 453 ? 47.892 24.747 -39.812 1.00 90.75 453 HIS A N 1
ATOM 3509 C CA . HIS A 1 453 ? 47.396 25.064 -41.161 1.00 90.75 453 HIS A CA 1
ATOM 3510 C C . HIS A 1 453 ? 47.023 23.801 -41.954 1.00 90.75 453 HIS A C 1
ATOM 3512 O O . HIS A 1 453 ? 47.054 23.762 -43.185 1.00 90.75 453 HIS A O 1
ATOM 3518 N N . GLY A 1 454 ? 46.710 22.718 -41.246 1.00 89.25 454 GLY A N 1
ATOM 3519 C CA . GLY A 1 454 ? 46.389 21.437 -41.849 1.00 89.25 454 GLY A CA 1
ATOM 3520 C C . GLY A 1 454 ? 45.738 20.482 -40.863 1.00 89.25 454 GLY A C 1
ATOM 3521 O O . GLY A 1 454 ? 45.801 20.653 -39.646 1.00 89.25 454 GLY A O 1
ATOM 3522 N N . ARG A 1 455 ? 45.107 19.438 -41.401 1.00 90.19 455 ARG A N 1
ATOM 3523 C CA . ARG A 1 455 ? 44.505 18.361 -40.609 1.00 90.19 455 ARG A CA 1
ATOM 3524 C C . ARG A 1 455 ? 45.383 17.123 -40.663 1.00 90.19 455 ARG A C 1
ATOM 3526 O O . ARG A 1 455 ? 45.719 16.650 -41.749 1.00 90.19 455 ARG A O 1
ATOM 3533 N N . CYS A 1 456 ? 45.691 16.560 -39.501 1.00 89.50 456 CYS A N 1
ATOM 3534 C CA . CYS A 1 456 ? 46.416 15.302 -39.422 1.00 89.50 456 CYS A CA 1
ATOM 3535 C C . CYS A 1 456 ? 45.524 14.133 -39.857 1.00 89.50 456 CYS A C 1
ATOM 3537 O O . CYS A 1 456 ? 44.437 13.915 -39.317 1.00 89.50 456 CYS A O 1
ATOM 3539 N N . LYS A 1 457 ? 45.987 13.363 -40.843 1.00 89.56 457 LYS A N 1
ATOM 3540 C CA . LYS A 1 457 ? 45.354 12.123 -41.291 1.00 89.56 457 LYS A CA 1
ATOM 3541 C C . LYS A 1 457 ? 46.378 10.996 -41.319 1.00 89.56 457 LYS A C 1
ATOM 3543 O O . LYS A 1 457 ? 47.135 10.869 -42.277 1.00 89.56 457 LYS A O 1
ATOM 3548 N N . CYS A 1 458 ? 46.358 10.154 -40.287 1.00 89.75 458 CYS A N 1
ATOM 3549 C CA . CYS A 1 458 ? 47.133 8.916 -40.211 1.00 89.75 458 CYS A CA 1
ATOM 3550 C C . CYS A 1 458 ? 48.636 9.146 -40.457 1.00 89.75 458 CYS A C 1
ATOM 3552 O O . CYS A 1 458 ? 49.239 8.524 -41.331 1.00 89.75 458 CYS A O 1
ATOM 3554 N N . GLY A 1 459 ? 49.216 10.095 -39.714 1.00 86.06 459 GLY A N 1
ATOM 3555 C CA . GLY A 1 459 ? 50.640 10.437 -39.787 1.00 86.06 459 GLY A CA 1
ATOM 3556 C C . GLY A 1 459 ? 51.038 11.341 -40.957 1.00 86.06 459 GLY A C 1
ATOM 3557 O O . GLY A 1 459 ? 52.226 11.542 -41.178 1.00 86.06 459 GLY A O 1
ATOM 3558 N N . LYS A 1 460 ? 50.079 11.885 -41.719 1.00 90.69 460 LYS A N 1
ATOM 3559 C CA . LYS A 1 460 ? 50.339 12.873 -42.777 1.00 90.69 460 LYS A CA 1
ATOM 3560 C C . LYS A 1 460 ? 49.485 14.118 -42.607 1.00 90.69 460 LYS A C 1
ATOM 3562 O O . LYS A 1 460 ? 48.291 14.017 -42.318 1.00 90.69 460 LYS A O 1
ATOM 3567 N N . CYS A 1 461 ? 50.077 15.280 -42.846 1.00 91.25 461 CYS A N 1
ATOM 3568 C CA . CYS A 1 461 ? 49.350 16.537 -42.848 1.00 91.25 461 CYS A CA 1
ATOM 3569 C C . CYS A 1 461 ? 48.637 16.753 -44.183 1.00 91.25 461 CYS A C 1
ATOM 3571 O O . CYS A 1 461 ? 49.233 16.681 -45.254 1.00 91.25 461 CYS A O 1
ATOM 3573 N N . VAL A 1 462 ? 47.331 17.004 -44.114 1.00 93.31 462 VAL A N 1
ATOM 3574 C CA . VAL A 1 462 ? 46.546 17.492 -45.249 1.00 93.31 462 VAL A CA 1
ATOM 3575 C C . VAL A 1 462 ? 46.388 18.992 -45.078 1.00 93.31 462 VAL A C 1
ATOM 3577 O O . VAL A 1 462 ? 45.617 19.427 -44.219 1.00 93.31 462 VAL A O 1
ATOM 3580 N N . CYS A 1 463 ? 47.146 19.754 -45.862 1.00 92.62 463 CYS A N 1
ATOM 3581 C CA . CYS A 1 463 ? 47.201 21.206 -45.754 1.00 92.62 463 CYS A CA 1
ATOM 3582 C C . CYS A 1 463 ? 45.909 21.872 -46.209 1.00 92.62 463 CYS A C 1
ATOM 3584 O O . CYS A 1 463 ? 45.207 21.379 -47.096 1.00 92.62 463 CYS A O 1
ATOM 3586 N N . GLU A 1 464 ? 45.595 22.982 -45.556 1.00 91.75 464 GLU A N 1
ATOM 3587 C CA . GLU A 1 464 ? 44.524 23.878 -45.960 1.00 91.75 464 GLU A CA 1
ATOM 3588 C C . GLU A 1 464 ? 44.919 24.638 -47.234 1.00 91.75 464 GLU A C 1
ATOM 3590 O O . GLU A 1 464 ? 46.092 24.714 -47.610 1.00 91.75 464 GLU A O 1
ATOM 3595 N N . GLU A 1 465 ? 43.921 25.167 -47.941 1.00 90.94 465 GLU A N 1
ATOM 3596 C CA . GLU A 1 465 ? 44.156 25.945 -49.156 1.00 90.94 465 GLU A CA 1
ATOM 3597 C C . GLU A 1 465 ? 45.047 27.154 -48.838 1.00 90.94 465 GLU A C 1
ATOM 3599 O O . GLU A 1 465 ? 44.812 27.865 -47.863 1.00 90.94 465 GLU A O 1
ATOM 3604 N N . GLY A 1 466 ? 46.100 27.357 -49.632 1.00 88.31 466 GLY A N 1
ATOM 3605 C CA . GLY A 1 466 ? 47.105 28.389 -49.368 1.00 88.31 466 GLY A CA 1
ATOM 3606 C C . GLY A 1 466 ? 48.362 27.906 -48.632 1.00 88.31 466 GLY A C 1
ATOM 3607 O O . GLY A 1 466 ? 49.271 28.709 -48.428 1.00 88.31 466 GLY A O 1
ATOM 3608 N N . TYR A 1 467 ? 48.447 26.622 -48.255 1.00 90.94 467 TYR A N 1
ATOM 3609 C CA . TYR A 1 467 ? 49.600 26.041 -47.557 1.00 90.94 467 TYR A CA 1
ATOM 3610 C C . TYR A 1 467 ? 50.085 24.738 -48.205 1.00 90.94 467 TYR A C 1
ATOM 3612 O O . TYR A 1 467 ? 49.301 23.912 -48.669 1.00 90.94 467 TYR A O 1
ATOM 3620 N N . VAL A 1 468 ? 51.404 24.548 -48.227 1.00 88.50 468 VAL A N 1
ATOM 3621 C CA . VAL A 1 468 ? 52.105 23.383 -48.785 1.00 88.50 468 VAL A CA 1
ATOM 3622 C C . VAL A 1 468 ? 53.263 22.961 -47.872 1.00 88.50 468 VAL A C 1
ATOM 3624 O O . VAL A 1 468 ? 53.589 23.650 -46.907 1.00 88.50 468 VAL A O 1
ATOM 3627 N N . GLY A 1 469 ? 53.887 21.821 -48.177 1.00 87.56 469 GLY A N 1
ATOM 3628 C CA . GLY A 1 469 ? 54.944 21.214 -47.360 1.00 87.56 469 GLY A CA 1
ATOM 3629 C C . GLY A 1 469 ? 54.429 20.052 -46.509 1.00 87.56 469 GLY A C 1
ATOM 3630 O O . GLY A 1 469 ? 53.231 19.941 -46.254 1.00 87.56 469 GLY A O 1
ATOM 3631 N N . ASP A 1 470 ? 55.333 19.171 -46.077 1.00 86.81 470 ASP A N 1
ATOM 3632 C CA . ASP A 1 470 ? 54.977 17.947 -45.338 1.00 86.81 470 ASP A CA 1
ATOM 3633 C C . ASP A 1 470 ? 54.331 18.245 -43.971 1.00 86.81 470 ASP A C 1
ATOM 3635 O O . ASP A 1 470 ? 53.522 17.453 -43.483 1.00 86.81 470 ASP A O 1
ATOM 3639 N N . ALA A 1 471 ? 54.620 19.421 -43.400 1.00 86.88 471 ALA A N 1
ATOM 3640 C CA . ALA A 1 471 ? 54.055 19.918 -42.148 1.00 86.88 471 ALA A CA 1
ATOM 3641 C C . ALA A 1 471 ? 53.107 21.123 -42.330 1.00 86.88 471 ALA A C 1
ATOM 3643 O O . ALA A 1 471 ? 52.706 21.723 -41.333 1.00 86.88 471 ALA A O 1
ATOM 3644 N N . CYS A 1 472 ? 52.730 21.471 -43.568 1.00 90.94 472 CYS A N 1
ATOM 3645 C CA . CYS A 1 472 ? 51.907 22.649 -43.899 1.00 90.94 472 CYS A CA 1
ATOM 3646 C C . CYS A 1 472 ? 52.484 23.977 -43.389 1.00 90.94 472 CYS A C 1
ATOM 3648 O O . CYS A 1 472 ? 51.765 24.881 -42.966 1.00 90.94 472 CYS A O 1
ATOM 3650 N N . ASP A 1 473 ? 53.804 24.076 -43.414 1.00 88.06 473 ASP A N 1
ATOM 3651 C CA . ASP A 1 473 ? 54.597 25.184 -42.901 1.00 88.06 473 ASP A CA 1
ATOM 3652 C C . ASP A 1 473 ? 54.817 26.296 -43.936 1.00 88.06 473 ASP A C 1
ATOM 3654 O O . ASP A 1 473 ? 55.172 27.421 -43.584 1.00 88.06 473 ASP A O 1
ATOM 3658 N N . CYS A 1 474 ? 54.579 26.007 -45.215 1.00 88.62 474 CYS A N 1
ATOM 3659 C CA . CYS A 1 474 ? 54.898 26.911 -46.306 1.00 88.62 474 CYS A CA 1
ATOM 3660 C C . CYS A 1 474 ? 53.636 27.533 -46.908 1.00 88.62 474 CYS A C 1
ATOM 3662 O O . CYS A 1 474 ? 52.846 26.848 -47.553 1.00 88.62 474 CYS A O 1
ATOM 3664 N N . SER A 1 475 ? 53.453 28.844 -46.742 1.00 87.56 475 SER A N 1
ATOM 3665 C CA . SER A 1 475 ? 52.369 29.567 -47.417 1.00 87.56 475 SER A CA 1
ATOM 3666 C C . SER A 1 475 ? 52.646 29.704 -48.920 1.00 87.56 475 SER A C 1
ATOM 3668 O O . SER A 1 475 ? 53.771 29.997 -49.329 1.00 87.56 475 SER A O 1
ATOM 3670 N N . THR A 1 476 ? 51.618 29.517 -49.747 1.00 87.00 476 THR A N 1
ATOM 3671 C CA . THR A 1 476 ? 51.667 29.777 -51.195 1.00 87.00 476 THR A CA 1
ATOM 3672 C C . THR A 1 476 ? 51.351 31.229 -51.549 1.00 87.00 476 THR A C 1
ATOM 3674 O O . THR A 1 476 ? 51.392 31.588 -52.725 1.00 87.00 476 THR A O 1
ATOM 3677 N N . GLU A 1 477 ? 50.996 32.056 -50.565 1.00 87.81 477 GLU A N 1
ATOM 3678 C CA . GLU A 1 477 ? 50.827 33.492 -50.770 1.00 87.81 477 GLU A CA 1
ATOM 3679 C C . GLU A 1 477 ? 52.185 34.164 -51.017 1.00 87.81 477 GLU A C 1
ATOM 3681 O O . GLU A 1 477 ? 53.243 33.657 -50.636 1.00 87.81 477 GLU A O 1
ATOM 3686 N N . VAL A 1 478 ? 52.149 35.303 -51.707 1.00 87.94 478 VAL A N 1
ATOM 3687 C CA . VAL A 1 478 ? 53.344 36.076 -52.092 1.00 87.94 478 VAL A CA 1
ATOM 3688 C C . VAL A 1 478 ? 53.211 37.561 -51.749 1.00 87.94 478 VAL A C 1
ATOM 3690 O O . VAL A 1 478 ? 54.033 38.373 -52.169 1.00 87.94 478 VAL A O 1
ATOM 3693 N N . ASP A 1 479 ? 52.173 37.932 -51.001 1.00 86.94 479 ASP A N 1
ATOM 3694 C CA . ASP A 1 479 ? 51.854 39.309 -50.618 1.00 86.94 479 ASP A CA 1
ATOM 3695 C C . ASP A 1 479 ? 52.982 39.955 -49.801 1.00 86.94 479 ASP A C 1
ATOM 3697 O O . ASP A 1 479 ? 53.331 41.109 -50.037 1.00 86.94 479 ASP A O 1
ATOM 3701 N N . ARG A 1 480 ? 53.632 39.197 -48.909 1.00 85.25 480 ARG A N 1
ATOM 3702 C CA . ARG A 1 480 ? 54.776 39.676 -48.113 1.00 85.25 480 ARG A CA 1
ATOM 3703 C C . ARG A 1 480 ? 56.091 39.695 -48.874 1.00 85.25 480 ARG A C 1
ATOM 3705 O O . ARG A 1 480 ? 57.075 40.199 -48.347 1.00 85.25 480 ARG A O 1
ATOM 3712 N N . CYS A 1 481 ? 56.114 39.148 -50.082 1.00 90.12 481 CYS A N 1
ATOM 3713 C CA . CYS A 1 481 ? 57.242 39.246 -50.995 1.00 90.12 481 CYS A CA 1
ATOM 3714 C C . CYS A 1 481 ? 57.059 40.362 -52.024 1.00 90.12 481 CYS A C 1
ATOM 3716 O O . CYS A 1 481 ? 57.975 40.600 -52.807 1.00 90.12 481 CYS A O 1
ATOM 3718 N N . GLN A 1 482 ? 55.893 41.008 -52.091 1.00 92.19 482 GLN A N 1
ATOM 3719 C CA . GLN A 1 482 ? 55.623 42.014 -53.106 1.00 92.19 482 GLN A CA 1
ATOM 3720 C C . GLN A 1 482 ? 56.192 43.372 -52.689 1.00 92.19 482 GLN A C 1
ATOM 3722 O O . GLN A 1 482 ? 55.787 43.965 -51.691 1.00 92.19 482 GLN A O 1
ATOM 3727 N N . SER A 1 483 ? 57.128 43.874 -53.486 1.00 87.81 483 SER A N 1
ATOM 3728 C CA . SER A 1 483 ? 57.729 45.189 -53.317 1.00 87.81 483 SER A CA 1
ATOM 3729 C C . SER A 1 483 ? 56.785 46.309 -53.786 1.00 87.81 483 SER A C 1
ATOM 3731 O O . SER A 1 483 ? 55.855 46.059 -54.561 1.00 87.81 483 SER A O 1
ATOM 3733 N N . PRO A 1 484 ? 56.985 47.566 -53.338 1.00 85.50 484 PRO A N 1
ATOM 3734 C CA . PRO A 1 484 ? 56.110 48.695 -53.689 1.00 85.50 484 PRO A CA 1
ATOM 3735 C C . PRO A 1 484 ? 56.017 48.993 -55.193 1.00 85.50 484 PRO A C 1
ATOM 3737 O O . PRO A 1 484 ? 55.052 49.598 -55.654 1.00 85.50 484 PRO A O 1
ATOM 3740 N N . ASP A 1 485 ? 57.024 48.578 -55.956 1.00 84.06 485 ASP A N 1
ATOM 3741 C CA . ASP A 1 485 ? 57.107 48.653 -57.417 1.00 84.06 485 ASP A CA 1
ATOM 3742 C C . ASP A 1 485 ? 56.364 47.500 -58.126 1.00 84.06 485 ASP A C 1
ATOM 3744 O O . ASP A 1 485 ? 56.294 47.463 -59.354 1.00 84.06 485 ASP A O 1
ATOM 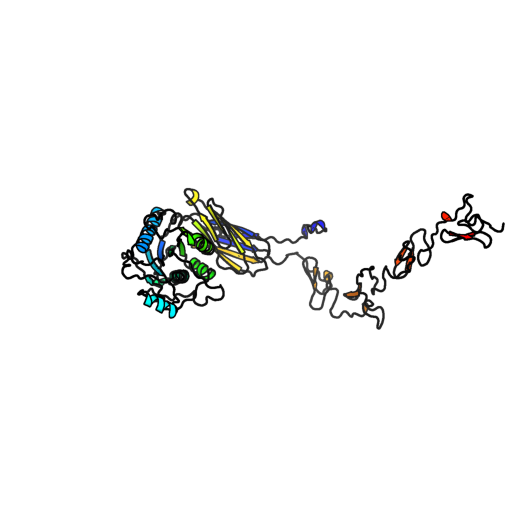3748 N N . GLY A 1 486 ? 55.788 46.568 -57.362 1.00 84.00 486 GLY A N 1
ATOM 3749 C CA . GLY A 1 486 ? 55.047 45.407 -57.844 1.00 84.00 486 GLY A CA 1
ATOM 3750 C C . GLY A 1 486 ? 55.917 44.196 -58.184 1.00 84.00 486 GLY A C 1
ATOM 3751 O O . GLY A 1 486 ? 55.359 43.158 -58.548 1.00 84.00 486 GLY A O 1
ATOM 3752 N N . SER A 1 487 ? 57.245 44.293 -58.062 1.00 89.62 487 SER A N 1
ATOM 3753 C CA . SER A 1 487 ? 58.151 43.159 -58.259 1.00 89.62 487 SER A CA 1
ATOM 3754 C C . SER A 1 487 ? 58.168 42.248 -57.024 1.00 89.62 487 SER A C 1
ATOM 3756 O O . SER A 1 487 ? 57.864 42.678 -55.915 1.00 89.62 487 SER A O 1
ATOM 3758 N N . LEU A 1 488 ? 58.481 40.960 -57.198 1.00 90.00 488 LEU A N 1
ATOM 3759 C CA . LEU A 1 488 ? 58.678 40.059 -56.059 1.00 90.00 488 LEU A CA 1
ATOM 3760 C C . LEU A 1 488 ? 60.126 40.162 -55.581 1.00 90.00 488 LEU A C 1
ATOM 3762 O O . LEU A 1 488 ? 61.052 40.004 -56.379 1.00 90.00 488 LEU A O 1
ATOM 3766 N N . CYS A 1 489 ? 60.310 40.405 -54.285 1.00 91.69 489 CYS A N 1
ATOM 3767 C CA . CYS A 1 489 ? 61.609 40.526 -53.630 1.00 91.69 489 CYS A CA 1
ATOM 3768 C C . CYS A 1 489 ? 62.522 41.540 -54.329 1.00 91.69 489 CYS A C 1
ATOM 3770 O O . CYS A 1 489 ? 63.696 41.258 -54.574 1.00 91.69 489 CYS A O 1
ATOM 3772 N N . SER A 1 490 ? 61.948 42.679 -54.734 1.00 90.44 490 SER A N 1
ATOM 3773 C CA . SER A 1 490 ? 62.627 43.771 -55.448 1.00 90.44 490 SER A CA 1
ATOM 3774 C C . SER A 1 490 ? 63.369 43.325 -56.723 1.00 90.44 490 SER A C 1
ATOM 3776 O O . SER A 1 490 ? 64.269 44.008 -57.195 1.00 90.44 490 SER A O 1
ATOM 3778 N N . GLY A 1 491 ? 63.034 42.147 -57.272 1.00 90.56 491 GLY A N 1
ATOM 3779 C CA . GLY A 1 491 ? 63.739 41.516 -58.394 1.00 90.56 491 GLY A CA 1
ATOM 3780 C C . GLY A 1 491 ? 65.087 40.865 -58.043 1.00 90.56 491 GLY A C 1
ATOM 3781 O O . GLY A 1 491 ? 65.772 40.369 -58.939 1.00 90.56 491 GLY A O 1
ATOM 3782 N N . HIS A 1 492 ? 65.464 40.828 -56.763 1.00 91.56 492 HIS A N 1
ATOM 3783 C CA . HIS A 1 492 ? 66.790 40.427 -56.273 1.00 91.56 492 HIS A CA 1
ATOM 3784 C C . HIS A 1 492 ? 66.779 39.154 -55.405 1.00 91.56 492 HIS A C 1
ATOM 3786 O O . HIS A 1 492 ? 67.745 38.850 -54.701 1.00 91.56 492 HIS A O 1
ATOM 3792 N N . GLY A 1 493 ? 65.703 38.368 -55.475 1.00 91.31 493 GLY A N 1
ATOM 3793 C CA . GLY A 1 493 ? 65.552 37.129 -54.715 1.00 91.31 493 GLY A CA 1
ATOM 3794 C C . GLY A 1 493 ? 64.440 36.226 -55.242 1.00 91.31 493 GLY A C 1
ATOM 3795 O O . GLY A 1 493 ? 63.783 36.532 -56.237 1.00 91.31 493 GLY A O 1
ATOM 3796 N N . GLN A 1 494 ? 64.232 35.095 -54.569 1.00 92.25 494 GLN A N 1
ATOM 3797 C CA . GLN A 1 494 ? 63.096 34.201 -54.810 1.00 92.25 494 GLN A CA 1
ATOM 3798 C C . GLN A 1 494 ? 62.146 34.237 -53.615 1.00 92.25 494 GLN A C 1
ATOM 3800 O O . GLN A 1 494 ? 62.582 34.130 -52.473 1.00 92.25 494 GLN A O 1
ATOM 3805 N N . CYS A 1 495 ? 60.843 34.348 -53.868 1.00 90.88 495 CYS A N 1
ATOM 3806 C CA . CYS A 1 495 ? 59.846 34.220 -52.811 1.00 90.88 495 CYS A CA 1
ATOM 3807 C C . CYS A 1 495 ? 59.597 32.736 -52.518 1.00 90.88 495 CYS A C 1
ATOM 3809 O O . CYS A 1 495 ? 59.094 32.012 -53.380 1.00 90.88 495 CYS A O 1
ATOM 3811 N N . LYS A 1 496 ? 59.937 32.283 -51.310 1.00 89.62 496 LYS A N 1
ATOM 3812 C CA . LYS A 1 496 ? 59.610 30.944 -50.812 1.00 89.62 496 LYS A CA 1
ATOM 3813 C C . LYS A 1 496 ? 58.869 31.061 -49.490 1.00 89.62 496 LYS A C 1
ATOM 3815 O O . LYS A 1 496 ? 59.308 31.770 -48.591 1.00 89.62 496 LYS A O 1
ATOM 3820 N N . CYS A 1 497 ? 57.734 30.374 -49.381 1.00 88.75 497 CYS A N 1
ATOM 3821 C CA . CYS A 1 497 ? 56.892 30.386 -48.182 1.00 88.75 497 CYS A CA 1
ATOM 3822 C C . CYS A 1 497 ? 56.514 31.806 -47.724 1.00 88.75 497 CYS A C 1
ATOM 3824 O O . CYS A 1 497 ? 56.581 32.119 -46.535 1.00 88.75 497 CYS A O 1
ATOM 3826 N N . ASN A 1 498 ? 56.167 32.674 -48.683 1.00 88.69 498 ASN A N 1
ATOM 3827 C CA . ASN A 1 498 ? 55.843 34.084 -48.458 1.00 88.69 498 ASN A CA 1
ATOM 3828 C C . ASN A 1 498 ? 56.967 34.895 -47.770 1.00 88.69 498 ASN A C 1
ATOM 3830 O O . ASN A 1 498 ? 56.719 35.835 -47.011 1.00 88.69 498 ASN A O 1
ATOM 3834 N N . LYS A 1 499 ? 58.224 34.500 -48.005 1.00 90.50 499 LYS A N 1
ATOM 3835 C CA . LYS A 1 499 ? 59.430 35.177 -47.526 1.00 90.50 499 LYS A CA 1
ATOM 3836 C C . LYS A 1 499 ? 60.476 35.246 -48.637 1.00 90.50 499 LYS A C 1
ATOM 3838 O O . LYS A 1 499 ? 60.665 34.290 -49.389 1.00 90.50 499 LYS A O 1
ATOM 3843 N N . CYS A 1 500 ? 61.170 36.373 -48.737 1.00 91.94 500 CYS A N 1
ATOM 3844 C CA . CYS A 1 500 ? 62.212 36.553 -49.736 1.00 91.94 500 CYS A CA 1
ATOM 3845 C C . CYS A 1 500 ? 63.525 35.875 -49.328 1.00 91.94 500 CYS A C 1
ATOM 3847 O O . CYS A 1 500 ? 64.096 36.169 -48.278 1.00 91.94 500 CYS A O 1
ATOM 3849 N N . GLU A 1 501 ? 64.016 34.981 -50.183 1.00 93.50 501 GLU A N 1
ATOM 3850 C CA . GLU A 1 501 ? 65.387 34.477 -50.167 1.00 93.50 501 GLU A CA 1
ATOM 3851 C C . GLU A 1 501 ? 66.232 35.339 -51.112 1.00 93.50 501 GLU A C 1
ATOM 3853 O O . GLU A 1 501 ? 66.167 35.191 -52.338 1.00 93.50 501 GLU A O 1
ATOM 3858 N N . CYS A 1 502 ? 66.980 36.281 -50.536 1.00 92.56 502 CYS A N 1
ATOM 3859 C CA . CYS A 1 502 ? 67.801 37.234 -51.281 1.00 92.56 502 CYS A CA 1
ATOM 3860 C C . CYS A 1 502 ? 69.072 36.595 -51.841 1.00 92.56 502 CYS A C 1
ATOM 3862 O O . CYS A 1 502 ? 69.642 35.680 -51.247 1.00 92.56 502 CYS A O 1
ATOM 3864 N N . GLN A 1 503 ? 69.528 37.099 -52.986 1.00 90.44 503 GLN A N 1
ATOM 3865 C CA . GLN A 1 503 ? 70.849 36.773 -53.527 1.00 90.44 503 GLN A CA 1
ATOM 3866 C C . GLN A 1 503 ? 71.950 37.411 -52.662 1.00 90.44 503 GLN A C 1
ATOM 3868 O O . GLN A 1 503 ? 71.720 38.460 -52.072 1.00 90.44 503 GLN A O 1
ATOM 3873 N N . ASP A 1 504 ? 73.146 36.811 -52.619 1.00 84.00 504 ASP A N 1
ATOM 3874 C CA . ASP A 1 504 ? 74.191 37.038 -51.593 1.00 84.00 504 ASP A CA 1
ATOM 3875 C C . ASP A 1 504 ? 74.564 38.502 -51.269 1.00 84.00 504 ASP A C 1
ATOM 3877 O O . ASP A 1 504 ? 75.058 38.780 -50.177 1.00 84.00 504 ASP A O 1
ATOM 3881 N N . VAL A 1 505 ? 74.369 39.442 -52.198 1.00 85.62 505 VAL A N 1
ATOM 3882 C CA . VAL A 1 505 ? 74.727 40.865 -52.025 1.00 85.62 505 VAL A CA 1
ATOM 3883 C C . VAL A 1 505 ? 73.557 41.758 -51.591 1.00 85.62 505 VAL A C 1
ATOM 3885 O O . VAL A 1 505 ? 73.774 42.930 -51.288 1.00 85.62 505 VAL A O 1
ATOM 3888 N N . TYR A 1 506 ? 72.341 41.209 -51.535 1.00 88.38 506 TYR A N 1
ATOM 3889 C CA . TYR A 1 506 ? 71.111 41.907 -51.165 1.00 88.38 506 TYR A CA 1
ATOM 3890 C C . TYR A 1 506 ? 70.590 41.429 -49.803 1.00 88.38 506 TYR A C 1
ATOM 3892 O O . TYR A 1 506 ? 70.675 40.254 -49.450 1.00 88.38 506 TYR A 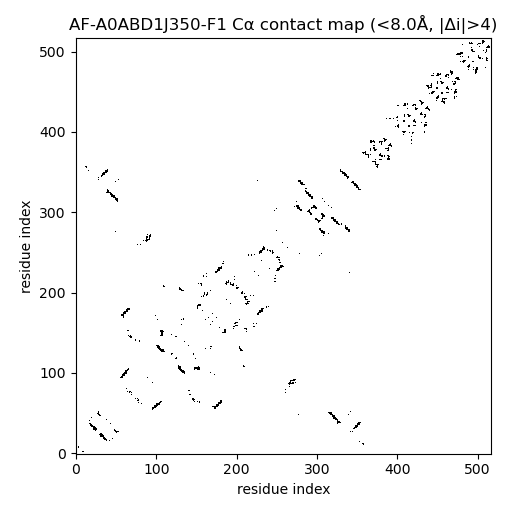O 1
ATOM 3900 N N . ALA A 1 507 ? 70.029 42.355 -49.036 1.00 86.06 507 ALA A N 1
ATOM 3901 C CA . ALA A 1 507 ? 69.486 42.166 -47.700 1.00 86.06 507 ALA A CA 1
ATOM 3902 C C . ALA A 1 507 ? 68.157 42.932 -47.555 1.00 86.06 507 ALA A C 1
ATOM 3904 O O . ALA A 1 507 ? 67.733 43.646 -48.461 1.00 86.06 507 ALA A O 1
ATOM 3905 N N . GLY A 1 508 ? 67.489 42.761 -46.416 1.00 86.81 508 GLY A N 1
ATOM 3906 C CA . GLY A 1 508 ? 66.155 43.319 -46.175 1.00 86.81 508 GLY A CA 1
ATOM 3907 C C . GLY A 1 508 ? 65.052 42.269 -46.303 1.00 86.81 508 GLY A C 1
ATOM 3908 O O . GLY A 1 508 ? 65.297 41.124 -46.689 1.00 86.81 508 GLY A O 1
ATOM 3909 N N . ALA A 1 509 ? 63.831 42.632 -45.909 1.00 87.06 509 ALA A N 1
ATOM 3910 C CA . ALA A 1 509 ? 62.695 41.706 -45.930 1.00 87.06 509 ALA A CA 1
ATOM 3911 C C . ALA A 1 509 ? 62.209 41.412 -47.361 1.00 87.06 509 ALA A C 1
ATOM 3913 O O . ALA A 1 509 ? 61.617 40.359 -47.600 1.00 87.06 509 ALA A O 1
ATOM 3914 N N . LEU A 1 510 ? 62.492 42.326 -48.293 1.00 91.19 510 LEU A N 1
ATOM 3915 C CA . LEU A 1 510 ? 62.116 42.304 -49.702 1.00 91.19 510 LEU A CA 1
ATOM 3916 C C . LEU A 1 510 ? 63.345 42.384 -50.625 1.00 91.19 510 LEU A C 1
ATOM 3918 O O . LEU A 1 510 ? 63.192 42.677 -51.808 1.00 91.19 510 LEU A O 1
ATOM 3922 N N . CYS A 1 511 ? 64.554 42.132 -50.113 1.00 91.81 511 CYS A N 1
ATOM 3923 C CA . CYS A 1 511 ? 65.822 42.255 -50.847 1.00 91.81 511 CYS A CA 1
ATOM 3924 C C . CYS A 1 511 ? 66.074 43.652 -51.444 1.00 91.81 511 CYS A C 1
ATOM 3926 O O . CYS A 1 511 ? 66.651 43.786 -52.524 1.00 91.81 511 CYS A O 1
ATOM 3928 N N . GLU A 1 512 ? 65.593 44.685 -50.759 1.00 88.94 512 GLU A N 1
ATOM 3929 C CA . GLU A 1 512 ? 65.637 46.086 -51.172 1.00 88.94 512 GLU A CA 1
ATOM 3930 C C . GLU A 1 512 ? 66.978 46.771 -50.873 1.00 88.94 512 GLU A C 1
ATOM 3932 O O . GLU A 1 512 ? 67.344 47.737 -51.545 1.00 88.94 512 GLU A O 1
ATOM 3937 N N . ASP A 1 513 ? 67.730 46.257 -49.899 1.00 87.25 513 ASP A N 1
ATOM 3938 C CA . ASP A 1 513 ? 68.982 46.851 -49.453 1.00 87.25 513 ASP A CA 1
ATOM 3939 C C . ASP A 1 513 ? 70.164 46.129 -50.102 1.00 87.25 513 ASP A C 1
ATOM 3941 O O . ASP A 1 513 ? 70.323 44.921 -49.952 1.00 87.25 513 ASP A O 1
ATOM 3945 N N . CYS A 1 514 ? 71.054 46.859 -50.770 1.00 87.12 514 CYS A N 1
ATOM 3946 C CA . CYS A 1 514 ? 72.352 46.330 -51.189 1.00 87.12 514 CYS A CA 1
ATOM 3947 C C . CYS A 1 514 ? 73.459 47.098 -50.457 1.00 87.12 514 CYS A C 1
ATOM 3949 O O . CYS A 1 514 ? 73.853 48.167 -50.911 1.00 87.12 514 CYS A O 1
ATOM 3951 N N . PRO A 1 515 ? 73.981 46.589 -49.325 1.00 78.88 515 PRO A N 1
ATOM 3952 C CA . PRO A 1 515 ? 74.961 47.310 -48.503 1.00 78.88 515 PRO A CA 1
ATOM 3953 C C . PRO A 1 515 ? 76.321 47.528 -49.185 1.00 78.88 515 PRO A C 1
ATOM 3955 O O . PRO A 1 515 ? 77.164 48.262 -48.674 1.00 78.88 515 PRO A O 1
ATOM 3958 N N . VAL A 1 516 ? 76.555 46.811 -50.286 1.00 79.19 516 VAL A N 1
ATOM 3959 C CA . VAL A 1 516 ? 77.795 46.802 -51.076 1.00 79.19 516 VAL A CA 1
ATOM 3960 C C . VAL A 1 516 ? 77.598 47.333 -52.502 1.00 79.19 516 VAL A C 1
ATOM 3962 O O . VAL A 1 516 ? 78.549 47.325 -53.286 1.00 79.19 516 VAL A O 1
ATOM 3965 N N . CYS A 1 517 ? 76.385 47.790 -52.817 1.00 72.31 517 CYS A N 1
ATOM 3966 C CA . CYS A 1 517 ? 76.089 48.680 -53.929 1.00 72.31 517 CYS A CA 1
ATOM 3967 C C . CYS A 1 517 ? 76.068 50.131 -53.388 1.00 72.31 517 CYS A C 1
ATOM 3969 O O . CYS A 1 517 ? 76.155 51.043 -54.230 1.00 72.31 517 CYS A O 1
#

Mean predicted aligned error: 17.05 Å

pLDDT: mean 79.87, std 13.5, range [37.56, 97.88]